Protein 5TJJ (pdb70)

Secondary structure (DSSP, 8-state):
----HHHHHHHHHHHHHTSGGGSSEEHHHHHHHHT--HHHHHHHHHHHHHTTSEEEETTTTEEEE-TTHHHHHHHHHHHS-HHHHHHHHHHHHHHHH--EEEEEE-SSSEEEEEEEEPPSSSS------TT-EEETTSHHHHHHHHTTS-HHHHHHHHHT-----STT----HHHHHHHHHHHHHHS-EEEESSSSTT-EEEEEEEEBTTS-EEEEEEEE--TT--HHHHHHHHHHHHHHHHHHHHHTB--/---HHHHHHHHHHHHHHSGGGSSB-HHHHHHHHT--HHHHHHHHHHHHHTTSEEEETTTTEEEE-TTHHHHHHHHHHTSHHHHHHHHHHHHHHHHH--EEEEEE-STTEEEEEEEEPPSSSS------TT-EEETTSHHHHHHHHTTS-HHHHHHHHHH----SSTTS---HHHHHHHHHHHHHHS-EEEESSSSTT-EEEEEEEE-TTS-EEEEEEEE---S--HHHHHHHHHHHHHHHHHHHHHT-

B-factor: mean 50.72, std 13.78, range [25.24, 121.43]

Foldseek 3Di:
DPDDVLVVLLVVLQLQCLDPVQQWDALVRSCVVVVHDSVSSVVSQVVCVVVQQKHADVPVRTIHGGDVVVVVQVVVCVVPNLVNVLQVLQQVLCQQQVKKWKKFDDPDQKIFTQHIHGHDDDDDTDDDDHGDMDGLCFAFNSLQQPLQDDVVVLVVVLVVFDDAQDPQADGPSVVSVVQSPVCVVPQKGKGACRHHHPKIKIKGFAAAQVRHGGMMMMDIDHPPDDDCNNVRSNVSRVVSSVVSNVSRNHD/DDDVLVVLLVVLQLQCLDPVQQWHALVRSCVVVVHDSVSSVVSQVVCCVVQQWPADVVVNTIHGGDVVVVVLVCVQPVAPLNVLLQVLLQVLCQQLVKKWKWFDDPPQKIFTQDIDWHDDDDDTDDDRHGDMDGCCFAFNSLQQPLQDDCVVLVVSLVVFDDQQDPQADGDSVVSVVQSVVCVVPQKGKGACNHHHRKIKIKGFQAAPVRHGGMIMMDIDHVPDDPVSNVSSCVSRVVSSPVSNVSND

Solvent-accessible surface area: 23965 Å² total

Sequence (499 aa):
DYQVPSVALAARVLKLLSRHKYRQSTLTEIAERLGVNKTTCLRVLRTLEREDFVSYDPQSRRYSLGPYLIPLGARAADLNDVYAHALAELHQVAAHTGTAVLVKRLRDDRVIYIGSAEPPGDGVRIAVSVGQQFPVYGAAFGRCFLAYDDESTWRRVLREGLKAYTPNSITDEEEYVRLLQEVREKGYAVSHGELWPGISAVAVPVFNQQNKVDLVLSCLTTSVIQGEDVERAVKALKESAAKVSAWSGYQYQVPSVALAARVLKLLSRHKYRQSTLTEIAERLGVNKTTCLRVLRTLEREDFVSYDPQSRRYSLGPYLIPLGARAADLNDVYAHALAELHQVAAHTGTAVLVKRLRDDRVIYIGSAEPPGDGVRIAVSVGQQFPVYGAAFGRCFLAYDDESTWRRVLREGLKAYTPNSITDEEEYVRLLQEVREKGYAVSHGELWPGISAVAVPVFNQQNKVDLVLSCLTTSVIQGEDVERAVKALKESAAKVSAWSG

Nearest PDB structures (foldseek):
  5tjj-assembly1_B  TM=1.003E+00  e=1.619E-50  Alicyclobacillus acidocaldarius subsp. acidocaldarius DSM 446
  3r4k-assembly1_B  TM=8.583E-01  e=4.693E-19  Ruegeria sp. TM1040
  3r4k-assembly2_D  TM=6.708E-01  e=3.781E-20  Ruegeria sp. TM1040
  2ia2-assembly1_A  TM=6.327E-01  e=4.867E-18  Rhodococcus jostii RHA1
  2ia2-assembly3_B  TM=6.484E-01  e=7.405E-18  Rhodococcus jostii RHA1

CATH classification: 1.10.10.10 (+1 more: 3.30.450.40)

Structure (mmCIF, N/CA/C/O backbone):
data_5TJJ
#
_entry.id   5TJJ
#
_cell.length_a   98.380
_cell.length_b   98.380
_cell.length_c   119.485
_cell.angle_alpha   90.00
_cell.angle_beta   90.00
_cell.angle_gamma   90.00
#
_symmetry.space_group_name_H-M   'P 41 21 2'
#
loop_
_entity.id
_entity.type
_entity.pdbx_description
1 polymer 'Transcriptional regulator, IclR family'
2 non-polymer GLYCEROL
3 water water
#
loop_
_atom_site.group_PDB
_atom_site.id
_atom_site.type_symbol
_atom_site.label_atom_id
_atom_site.label_alt_id
_atom_site.label_comp_id
_atom_site.label_asym_id
_atom_site.label_entity_id
_atom_site.label_seq_id
_atom_site.pdbx_PDB_ins_code
_atom_site.Cartn_x
_atom_site.Cartn_y
_atom_site.Cartn_z
_atom_site.occupancy
_atom_site.B_iso_or_equiv
_atom_site.auth_seq_id
_atom_site.auth_comp_id
_atom_site.auth_asym_id
_atom_site.auth_atom_id
_atom_site.pdbx_PDB_model_num
ATOM 9 N N . ASP A 1 5 ? 63.553 66.151 34.646 1.00 70.08 2 ASP A N 1
ATOM 10 C CA . ASP A 1 5 ? 62.690 66.358 35.812 1.00 65.11 2 ASP A CA 1
ATOM 11 C C . ASP A 1 5 ? 62.396 65.057 36.542 1.00 59.93 2 ASP A C 1
ATOM 12 O O . ASP A 1 5 ? 61.697 65.080 37.540 1.00 59.24 2 ASP A O 1
ATOM 17 N N . TYR A 1 6 ? 62.875 63.929 36.029 1.00 57.23 3 TYR A N 1
ATOM 18 C CA . TYR A 1 6 ? 62.759 62.655 36.716 1.00 54.88 3 TYR A CA 1
ATOM 19 C C . TYR A 1 6 ? 64.086 62.267 37.337 1.00 51.81 3 TYR A C 1
ATOM 20 O O . TYR A 1 6 ? 64.231 61.167 37.806 1.00 52.15 3 TYR A O 1
ATOM 29 N N . GLN A 1 7 ? 65.036 63.201 37.371 1.00 51.55 4 GLN A N 1
ATOM 30 C CA . GLN A 1 7 ? 66.352 63.006 37.969 1.00 48.91 4 GLN A CA 1
ATOM 31 C C . GLN A 1 7 ? 66.299 63.557 39.405 1.00 45.80 4 GLN A C 1
ATOM 32 O O . GLN A 1 7 ? 66.026 64.739 39.588 1.00 46.86 4 GLN A O 1
ATOM 38 N N . VAL A 1 8 ? 66.506 62.708 40.416 1.00 42.64 5 VAL A N 1
ATOM 39 C CA . VAL A 1 8 ? 66.398 63.117 41.855 1.00 40.83 5 VAL A CA 1
ATOM 40 C C . VAL A 1 8 ? 67.795 63.184 42.475 1.00 39.69 5 VAL A C 1
ATOM 41 O O . VAL A 1 8 ? 68.385 62.126 42.790 1.00 39.88 5 VAL A O 1
ATOM 45 N N . PRO A 1 9 ? 68.329 64.405 42.680 1.00 40.23 6 PRO A N 1
ATOM 46 C CA . PRO A 1 9 ? 69.761 64.516 43.072 1.00 39.45 6 PRO A CA 1
ATOM 47 C C . PRO A 1 9 ? 70.176 63.863 44.395 1.00 37.37 6 PRO A C 1
ATOM 48 O O . PRO A 1 9 ? 71.311 63.440 44.513 1.00 35.33 6 PRO A O 1
ATOM 52 N N . SER A 1 10 ? 69.269 63.783 45.367 1.00 38.26 7 SER A N 1
ATOM 53 C CA . SER A 1 10 ? 69.579 63.110 46.638 1.00 39.62 7 SER A CA 1
ATOM 54 C C . SER A 1 10 ? 69.726 61.589 46.502 1.00 38.00 7 SER A C 1
ATOM 55 O O . SER A 1 10 ? 70.496 61.003 47.252 1.00 37.83 7 SER A O 1
ATOM 58 N N . VAL A 1 11 ? 69.037 60.979 45.542 1.00 37.59 8 VAL A N 1
ATOM 59 C CA . VAL A 1 11 ? 69.136 59.533 45.316 1.00 37.56 8 VAL A CA 1
ATOM 60 C C . VAL A 1 11 ? 70.374 59.242 44.491 1.00 38.82 8 VAL A C 1
ATOM 61 O O . VAL A 1 11 ? 71.041 58.230 44.700 1.00 39.08 8 VAL A O 1
ATOM 65 N N . ALA A 1 12 ? 70.708 60.152 43.576 1.00 41.22 9 ALA A N 1
ATOM 66 C CA . ALA A 1 12 ? 71.985 60.083 42.837 1.00 41.88 9 ALA A CA 1
ATOM 67 C C . ALA A 1 12 ? 73.185 60.151 43.769 1.00 41.15 9 ALA A C 1
ATOM 68 O O . ALA A 1 12 ? 74.178 59.494 43.531 1.00 41.61 9 ALA A O 1
ATOM 70 N N . LEU A 1 13 ? 73.083 60.950 44.834 1.00 42.10 10 LEU A N 1
ATOM 71 C CA . LEU A 1 13 ? 74.175 61.114 45.812 1.00 40.53 10 LEU A CA 1
ATOM 72 C C . LEU A 1 13 ? 74.255 59.875 46.711 1.00 39.15 10 LEU A C 1
ATOM 73 O O . LEU A 1 13 ? 75.334 59.405 47.034 1.00 38.59 10 LEU A O 1
ATOM 78 N N . ALA A 1 14 ? 73.106 59.350 47.119 1.00 39.23 11 ALA A N 1
ATOM 79 C CA . ALA A 1 14 ? 73.072 58.091 47.870 1.00 39.31 11 ALA A CA 1
ATOM 80 C C . ALA A 1 14 ? 73.852 57.006 47.112 1.00 39.03 11 ALA A C 1
ATOM 81 O O . ALA A 1 14 ? 74.710 56.353 47.682 1.00 38.91 11 ALA A O 1
ATOM 83 N N . ALA A 1 15 ? 73.583 56.885 45.814 1.00 39.93 12 ALA A N 1
ATOM 84 C CA . ALA A 1 15 ? 74.270 55.919 44.972 1.00 41.19 12 ALA A CA 1
ATOM 85 C C . ALA A 1 15 ? 75.770 56.167 44.913 1.00 42.03 12 ALA A C 1
ATOM 86 O O . ALA A 1 15 ? 76.542 55.216 45.000 1.00 43.78 12 ALA A O 1
ATOM 88 N N . ARG A 1 16 ? 76.181 57.429 44.761 1.00 41.36 13 ARG A N 1
ATOM 89 C CA . ARG A 1 16 ? 77.612 57.772 44.732 1.00 41.44 13 ARG A CA 1
ATOM 90 C C . ARG A 1 16 ? 78.296 57.440 46.074 1.00 40.80 13 ARG A C 1
ATOM 91 O O . ARG A 1 16 ? 79.429 56.973 46.108 1.00 40.58 13 ARG A O 1
ATOM 99 N N . VAL A 1 17 ? 77.599 57.702 47.178 1.00 40.82 14 VAL A N 1
ATOM 100 C CA . VAL A 1 17 ? 78.097 57.387 48.506 1.00 39.72 14 VAL A CA 1
ATOM 101 C C . VAL A 1 17 ? 78.353 55.888 48.618 1.00 40.82 14 VAL A C 1
ATOM 102 O O . VAL A 1 17 ? 79.424 55.479 49.067 1.00 41.66 14 VAL A O 1
ATOM 106 N N . LEU A 1 18 ? 77.393 55.078 48.174 1.00 39.88 15 LEU A N 1
ATOM 107 C CA . LEU A 1 18 ? 77.529 53.640 48.303 1.00 40.21 15 LEU A CA 1
ATOM 108 C C . LEU A 1 18 ? 78.594 53.079 47.386 1.00 39.94 15 LEU A C 1
ATOM 109 O O . LEU A 1 18 ? 79.329 52.158 47.769 1.00 40.43 15 LEU A O 1
ATOM 114 N N . LYS A 1 19 ? 78.697 53.636 46.192 1.00 39.62 16 LYS A N 1
ATOM 115 C CA . LYS A 1 19 ? 79.778 53.247 45.283 1.00 42.20 16 LYS A CA 1
ATOM 116 C C . LYS A 1 19 ? 81.145 53.562 45.852 1.00 41.72 16 LYS A C 1
ATOM 117 O O . LYS A 1 19 ? 82.051 52.784 45.673 1.00 44.34 16 LYS A O 1
ATOM 123 N N . LEU A 1 20 ? 81.278 54.678 46.560 1.00 40.54 17 LEU A N 1
ATOM 124 C CA . LEU A 1 20 ? 82.545 55.058 47.187 1.00 40.98 17 LEU A CA 1
ATOM 125 C C . LEU A 1 20 ? 82.917 54.132 48.335 1.00 40.06 17 LEU A C 1
ATOM 126 O O . LEU A 1 20 ? 84.065 53.688 48.426 1.00 42.59 17 LEU A O 1
ATOM 131 N N . LEU A 1 21 ? 81.955 53.843 49.204 1.00 37.41 18 LEU A N 1
ATOM 132 C CA . LEU A 1 21 ? 82.205 52.953 50.347 1.00 38.14 18 LEU A CA 1
ATOM 133 C C . LEU A 1 21 ? 82.510 51.498 49.988 1.00 39.19 18 LEU A C 1
ATOM 134 O O . LEU A 1 21 ? 82.902 50.726 50.848 1.00 40.65 18 LEU A O 1
ATOM 139 N N . SER A 1 22 ? 82.337 51.141 48.719 1.00 39.61 19 SER A N 1
ATOM 140 C CA . SER A 1 22 ? 82.601 49.819 48.229 1.00 42.03 19 SER A CA 1
ATOM 141 C C . SER A 1 22 ? 84.029 49.692 47.734 1.00 44.28 19 SER A C 1
ATOM 142 O O . SER A 1 22 ? 84.409 48.617 47.311 1.00 46.06 19 SER A O 1
ATOM 145 N N . ARG A 1 23 ? 84.797 50.781 47.743 1.00 45.52 20 ARG A N 1
ATOM 146 C CA . ARG A 1 23 ? 86.233 50.735 47.409 1.00 48.40 20 ARG A CA 1
ATOM 147 C C . ARG A 1 23 ? 87.009 50.403 48.654 1.00 47.62 20 ARG A C 1
ATOM 148 O O . ARG A 1 23 ? 86.813 51.053 49.682 1.00 44.71 20 ARG A O 1
ATOM 156 N N . HIS A 1 24 ? 87.908 49.424 48.554 1.00 50.18 21 HIS A N 1
ATOM 157 C CA . HIS A 1 24 ? 88.692 48.973 49.711 1.00 52.19 21 HIS A CA 1
ATOM 158 C C . HIS A 1 24 ? 89.287 50.143 50.484 1.00 52.37 21 HIS A C 1
ATOM 159 O O . HIS A 1 24 ? 89.243 50.146 51.706 1.00 51.80 21 HIS A O 1
ATOM 166 N N . LYS A 1 25 ? 89.814 51.132 49.763 1.00 53.76 22 LYS A N 1
ATOM 167 C CA . LYS A 1 25 ? 90.453 52.271 50.383 1.00 56.02 22 LYS A CA 1
ATOM 168 C C . LYS A 1 25 ? 89.497 53.068 51.273 1.00 53.58 22 LYS A C 1
ATOM 169 O O . LYS A 1 25 ? 89.857 53.415 52.386 1.00 54.45 22 LYS A O 1
ATOM 175 N N . TYR A 1 26 ? 88.274 53.299 50.806 1.00 51.25 23 TYR A N 1
ATOM 176 C CA . TYR A 1 26 ? 87.288 54.114 51.516 1.00 49.17 23 TYR A CA 1
ATOM 177 C C . TYR A 1 26 ? 86.260 53.293 52.294 1.00 47.49 23 TYR A C 1
ATOM 178 O O . TYR A 1 26 ? 85.193 53.808 52.622 1.00 48.04 23 TYR A O 1
ATOM 187 N N . ARG A 1 27 ? 86.565 52.034 52.607 1.00 47.38 24 ARG A N 1
ATOM 188 C CA . ARG A 1 27 ? 85.574 51.136 53.217 1.00 47.35 24 ARG A CA 1
ATOM 189 C C . ARG A 1 27 ? 85.078 51.536 54.592 1.00 47.67 24 ARG A C 1
ATOM 190 O O . ARG A 1 27 ? 83.941 51.220 54.955 1.00 45.98 24 ARG A O 1
ATOM 198 N N . GLN A 1 28 ? 85.958 52.167 55.366 1.00 49.49 25 GLN A N 1
ATOM 199 C CA . GLN A 1 28 ? 85.607 52.824 56.633 1.00 50.96 25 GLN A CA 1
ATOM 200 C C . GLN A 1 28 ? 86.017 54.302 56.517 1.00 50.02 25 GLN A C 1
ATOM 201 O O . GLN A 1 28 ? 87.206 54.640 56.692 1.00 50.16 25 GLN A O 1
ATOM 207 N N . SER A 1 29 ? 85.037 55.167 56.220 1.00 47.71 26 SER A N 1
ATOM 208 C CA . SER A 1 29 ? 85.312 56.576 55.880 1.00 48.16 26 SER A CA 1
ATOM 209 C C . SER A 1 29 ? 84.587 57.574 56.783 1.00 49.41 26 SER A C 1
ATOM 210 O O . SER A 1 29 ? 83.389 57.412 57.043 1.00 48.41 26 SER A O 1
ATOM 213 N N . THR A 1 30 ? 85.305 58.599 57.260 1.00 51.93 27 THR A N 1
ATOM 214 C CA . THR A 1 30 ? 84.666 59.664 58.048 1.00 54.31 27 THR A CA 1
ATOM 215 C C . THR A 1 30 ? 83.824 60.544 57.127 1.00 52.99 27 THR A C 1
ATOM 216 O O . THR A 1 30 ? 83.958 60.493 55.892 1.00 51.91 27 THR A O 1
ATOM 220 N N . LEU A 1 31 ? 82.963 61.351 57.749 1.00 53.02 28 LEU A N 1
ATOM 221 C CA . LEU A 1 31 ? 82.074 62.236 57.030 1.00 50.29 28 LEU A CA 1
ATOM 222 C C . LEU A 1 31 ? 82.916 63.185 56.173 1.00 51.74 28 LEU A C 1
ATOM 223 O O . LEU A 1 31 ? 82.607 63.375 54.998 1.00 50.66 28 LEU A O 1
ATOM 228 N N . THR A 1 32 ? 83.996 63.733 56.741 1.00 54.99 29 THR A N 1
ATOM 229 C CA . THR A 1 32 ? 84.867 64.669 56.023 1.00 56.31 29 THR A CA 1
ATOM 230 C C . THR A 1 32 ? 85.459 64.025 54.770 1.00 54.91 29 THR A C 1
ATOM 231 O O . THR A 1 32 ? 85.337 64.563 53.671 1.00 54.57 29 THR A O 1
ATOM 235 N N . GLU A 1 33 ? 86.088 62.871 54.939 1.00 54.93 30 GLU A N 1
ATOM 236 C CA . GLU A 1 33 ? 86.700 62.161 53.822 1.00 54.55 30 GLU A CA 1
ATOM 237 C C . GLU A 1 33 ? 85.674 61.913 52.690 1.00 52.13 30 GLU A C 1
ATOM 238 O O . GLU A 1 33 ? 85.959 62.157 51.511 1.00 50.23 30 GLU A O 1
ATOM 244 N N . ILE A 1 34 ? 84.469 61.471 53.059 1.00 50.96 31 ILE A N 1
ATOM 245 C CA . ILE A 1 34 ? 83.396 61.259 52.077 1.00 48.87 31 ILE A CA 1
ATOM 246 C C . ILE A 1 34 ? 83.029 62.546 51.321 1.00 50.31 31 ILE A C 1
ATOM 247 O O . ILE A 1 34 ? 83.009 62.567 50.073 1.00 49.94 31 ILE A O 1
ATOM 252 N N . ALA A 1 35 ? 82.707 63.592 52.076 1.00 50.76 32 ALA A N 1
ATOM 253 C CA . ALA A 1 35 ? 82.295 64.866 51.483 1.00 52.12 32 ALA A CA 1
ATOM 254 C C . ALA A 1 35 ? 83.391 65.494 50.606 1.00 53.68 32 ALA A C 1
ATOM 255 O O . ALA A 1 35 ? 83.114 65.973 49.507 1.00 54.12 32 ALA A O 1
ATOM 257 N N . GLU A 1 36 ? 84.630 65.454 51.069 1.00 55.94 33 GLU A N 1
ATOM 258 C CA . GLU A 1 36 ? 85.732 65.958 50.272 1.00 60.92 33 GLU A CA 1
ATOM 259 C C . GLU A 1 36 ? 85.948 65.124 49.002 1.00 60.70 33 GLU A C 1
ATOM 260 O O . GLU A 1 36 ? 86.129 65.699 47.933 1.00 64.33 33 GLU A O 1
ATOM 266 N N . ARG A 1 37 ? 85.885 63.797 49.099 1.00 58.91 34 ARG A N 1
ATOM 267 C CA . ARG A 1 37 ? 86.126 62.931 47.942 1.00 59.54 34 ARG A CA 1
ATOM 268 C C . ARG A 1 37 ? 85.045 63.065 46.865 1.00 57.10 34 ARG A C 1
ATOM 269 O O . ARG A 1 37 ? 85.345 63.001 45.673 1.00 56.70 34 ARG A O 1
ATOM 277 N N . LEU A 1 38 ? 83.795 63.231 47.282 1.00 53.66 35 LEU A N 1
ATOM 278 C CA . LEU A 1 38 ? 82.704 63.442 46.341 1.00 53.34 35 LEU A CA 1
ATOM 279 C C . LEU A 1 38 ? 82.593 64.892 45.854 1.00 54.72 35 LEU A C 1
ATOM 280 O O . LEU A 1 38 ? 81.950 65.143 44.838 1.00 55.08 35 LEU A O 1
ATOM 285 N N . GLY A 1 39 ? 83.188 65.838 46.578 1.00 55.73 36 GLY A N 1
ATOM 286 C CA . GLY A 1 39 ? 83.046 67.256 46.257 1.00 57.56 36 GLY A CA 1
ATOM 287 C C . GLY A 1 39 ? 81.642 67.778 46.532 1.00 56.29 36 GLY A C 1
ATOM 288 O O . GLY A 1 39 ? 81.124 68.603 45.772 1.00 56.94 36 GLY A O 1
ATOM 289 N N . VAL A 1 40 ? 81.038 67.304 47.622 1.00 54.28 37 VAL A N 1
ATOM 290 C CA . VAL A 1 40 ? 79.716 67.732 48.042 1.00 55.40 37 VAL A CA 1
ATOM 291 C C . VAL A 1 40 ? 79.813 68.356 49.427 1.00 58.59 37 VAL A C 1
ATOM 292 O O . VAL A 1 40 ? 80.688 68.020 50.222 1.00 59.48 37 VAL A O 1
ATOM 296 N N . ASN A 1 41 ? 78.929 69.310 49.679 1.00 60.80 38 ASN A N 1
ATOM 297 C CA . ASN A 1 41 ? 78.791 69.942 50.979 1.00 62.58 38 ASN A CA 1
ATOM 298 C C . ASN A 1 41 ? 78.548 68.885 52.086 1.00 59.11 38 ASN A C 1
ATOM 299 O O . ASN A 1 41 ? 77.680 68.022 51.932 1.00 54.40 38 ASN A O 1
ATOM 304 N N . LYS A 1 42 ? 79.311 68.969 53.184 1.00 59.66 39 LYS A N 1
ATOM 305 C CA . LYS A 1 42 ? 79.250 67.973 54.288 1.00 58.43 39 LYS A CA 1
ATOM 306 C C . LYS A 1 42 ? 77.866 67.777 54.912 1.00 56.67 39 LYS A C 1
ATOM 307 O O . LYS A 1 42 ? 77.511 66.665 55.259 1.00 53.26 39 LYS A O 1
ATOM 313 N N . THR A 1 43 ? 77.114 68.859 55.092 1.00 57.75 40 THR A N 1
ATOM 314 C CA . THR A 1 43 ? 75.757 68.757 55.609 1.00 57.59 40 THR A CA 1
ATOM 315 C C . THR A 1 43 ? 74.861 67.933 54.694 1.00 54.54 40 THR A C 1
ATOM 316 O O . THR A 1 43 ? 74.193 67.031 55.148 1.00 53.85 40 THR A O 1
ATOM 320 N N . THR A 1 44 ? 74.867 68.240 53.404 1.00 55.14 41 THR A N 1
ATOM 321 C CA . THR A 1 44 ? 74.146 67.448 52.394 1.00 52.73 41 THR A CA 1
ATOM 322 C C . THR A 1 44 ? 74.450 65.964 52.552 1.00 50.61 41 THR A C 1
ATOM 323 O O . THR A 1 44 ? 73.534 65.145 52.597 1.00 50.68 41 THR A O 1
ATOM 327 N N . CYS A 1 45 ? 75.734 65.635 52.679 1.00 51.49 42 CYS A N 1
ATOM 328 C CA . CYS A 1 45 ? 76.179 64.258 52.940 1.00 51.24 42 CYS A CA 1
ATOM 329 C C . CYS A 1 45 ? 75.663 63.616 54.206 1.00 48.60 42 CYS A C 1
ATOM 330 O O . CYS A 1 45 ? 75.391 62.421 54.219 1.00 46.11 42 CYS A O 1
ATOM 333 N N . LEU A 1 46 ? 75.619 64.385 55.283 1.00 48.57 43 LEU A N 1
ATOM 334 C CA . LEU A 1 46 ? 75.204 63.838 56.562 1.00 50.33 43 LEU A CA 1
ATOM 335 C C . LEU A 1 46 ? 73.769 63.340 56.458 1.00 48.96 43 LEU A C 1
ATOM 336 O O . LEU A 1 46 ? 73.485 62.203 56.821 1.00 46.75 43 LEU A O 1
ATOM 341 N N . ARG A 1 47 ? 72.894 64.180 55.917 1.00 49.69 44 ARG A N 1
ATOM 342 C CA . ARG A 1 47 ? 71.485 63.837 55.829 1.00 52.34 44 ARG A CA 1
ATOM 343 C C . ARG A 1 47 ? 71.233 62.525 55.053 1.00 49.45 44 ARG A C 1
ATOM 344 O O . ARG A 1 47 ? 70.409 61.695 55.463 1.00 50.98 44 ARG A O 1
ATOM 352 N N . VAL A 1 48 ? 71.951 62.353 53.951 1.00 45.57 45 VAL A N 1
ATOM 353 C CA . VAL A 1 48 ? 71.836 61.162 53.121 1.00 43.17 45 VAL A CA 1
ATOM 354 C C . VAL A 1 48 ? 72.377 59.936 53.839 1.00 43.73 45 VAL A C 1
ATOM 355 O O . VAL A 1 48 ? 71.700 58.904 53.929 1.00 41.33 45 VAL A O 1
ATOM 359 N N . LEU A 1 49 ? 73.603 60.066 54.354 1.00 44.82 46 LEU A N 1
ATOM 360 C CA . LEU A 1 49 ? 74.227 59.026 55.184 1.00 44.71 46 LEU A CA 1
ATOM 361 C C . LEU A 1 49 ? 73.353 58.557 56.336 1.00 46.22 46 LEU A C 1
ATOM 362 O O . LEU A 1 49 ? 73.153 57.367 56.514 1.00 45.50 46 LEU A O 1
ATOM 367 N N . ARG A 1 50 ? 72.844 59.487 57.127 1.00 48.09 47 ARG A N 1
ATOM 368 C CA . ARG A 1 50 ? 71.997 59.110 58.249 1.00 51.14 47 ARG A CA 1
ATOM 369 C C . ARG A 1 50 ? 70.669 58.461 57.765 1.00 48.50 47 ARG A C 1
ATOM 370 O O . ARG A 1 50 ? 70.135 57.578 58.420 1.00 47.22 47 ARG A O 1
ATOM 378 N N . THR A 1 51 ? 70.157 58.888 56.613 1.00 45.47 48 THR A N 1
ATOM 379 C CA . THR A 1 51 ? 68.947 58.291 56.040 1.00 44.26 48 THR A CA 1
ATOM 380 C C . THR A 1 51 ? 69.235 56.853 55.607 1.00 42.77 48 THR A C 1
ATOM 381 O O . THR A 1 51 ? 68.455 55.946 55.928 1.00 44.34 48 THR A O 1
ATOM 385 N N . LEU A 1 52 ? 70.367 56.651 54.933 1.00 39.80 49 LEU A N 1
ATOM 386 C CA . LEU A 1 52 ? 70.833 55.309 54.557 1.00 40.04 49 LEU A CA 1
ATOM 387 C C . LEU A 1 52 ? 71.071 54.405 55.770 1.00 42.71 49 LEU A C 1
ATOM 388 O O . LEU A 1 52 ? 70.723 53.228 55.749 1.00 43.20 49 LEU A O 1
ATOM 393 N N . GLU A 1 53 ? 71.660 54.964 56.820 1.00 45.95 50 GLU A N 1
ATOM 394 C CA . GLU A 1 53 ? 71.903 54.242 58.070 1.00 49.70 50 GLU A CA 1
ATOM 395 C C . GLU A 1 53 ? 70.614 53.760 58.735 1.00 51.40 50 GLU A C 1
ATOM 396 O O . GLU A 1 53 ? 70.573 52.677 59.313 1.00 51.53 50 GLU A O 1
ATOM 402 N N . ARG A 1 54 ? 69.562 54.561 58.624 1.00 52.50 51 ARG A N 1
ATOM 403 C CA . ARG A 1 54 ? 68.278 54.250 59.234 1.00 57.16 51 ARG A CA 1
ATOM 404 C C . ARG A 1 54 ? 67.671 52.999 58.556 1.00 56.06 51 ARG A C 1
ATOM 405 O O . ARG A 1 54 ? 67.071 52.155 59.219 1.00 59.55 51 ARG A O 1
ATOM 413 N N . GLU A 1 55 ? 67.890 52.857 57.253 1.00 52.34 52 GLU A N 1
ATOM 414 C CA . GLU A 1 55 ? 67.411 51.707 56.490 1.00 51.75 52 GLU A CA 1
ATOM 415 C C . GLU A 1 55 ? 68.413 50.542 56.468 1.00 50.27 52 GLU A C 1
ATOM 416 O O . GLU A 1 55 ? 68.135 49.538 55.815 1.00 51.36 52 GLU A O 1
ATOM 422 N N . ASP A 1 56 ? 69.550 50.666 57.172 1.00 45.77 53 ASP A N 1
ATOM 423 C CA . ASP A 1 56 ? 70.601 49.634 57.271 1.00 44.21 53 ASP A CA 1
ATOM 424 C C . ASP A 1 56 ? 71.377 49.397 55.930 1.00 42.94 53 ASP A C 1
ATOM 425 O O . ASP A 1 56 ? 72.000 48.341 55.734 1.00 41.25 53 ASP A O 1
ATOM 430 N N . PHE A 1 57 ? 71.345 50.381 55.021 1.00 41.61 54 PHE A N 1
ATOM 431 C CA . PHE A 1 57 ? 72.146 50.364 53.800 1.00 40.84 54 PHE A CA 1
ATOM 432 C C . PHE A 1 57 ? 73.577 50.883 54.053 1.00 40.55 54 PHE A C 1
ATOM 433 O O . PHE A 1 57 ? 74.492 50.617 53.261 1.00 36.94 54 PHE A O 1
ATOM 441 N N . VAL A 1 58 ? 73.755 51.625 55.153 1.00 41.70 55 VAL A N 1
ATOM 442 C CA . VAL A 1 58 ? 75.062 52.096 55.635 1.00 42.93 55 VAL A CA 1
ATOM 443 C C . VAL A 1 58 ? 75.156 51.768 57.117 1.00 43.65 55 VAL A C 1
ATOM 444 O O . VAL A 1 58 ? 74.133 51.694 57.789 1.00 44.89 55 VAL A O 1
ATOM 448 N N . SER A 1 59 ? 76.359 51.562 57.643 1.00 44.76 56 SER A N 1
ATOM 449 C CA . SER A 1 59 ? 76.532 51.586 59.111 1.00 47.15 56 SER A CA 1
ATOM 450 C C . SER A 1 59 ? 77.551 52.595 59.554 1.00 47.68 56 SER A C 1
ATOM 451 O O . SER A 1 59 ? 78.360 53.080 58.778 1.00 45.55 56 SER A O 1
ATOM 454 N N . TYR A 1 60 ? 77.467 52.916 60.834 1.00 50.35 57 TYR A N 1
ATOM 455 C CA . TYR A 1 60 ? 78.312 53.921 61.463 1.00 52.71 57 TYR A CA 1
ATOM 456 C C . TYR A 1 60 ? 78.916 53.273 62.715 1.00 54.48 57 TYR A C 1
ATOM 457 O O . TYR A 1 60 ? 78.251 52.533 63.430 1.00 55.85 57 TYR A O 1
ATOM 466 N N . ASP A 1 61 ? 80.190 53.523 62.946 1.00 56.30 58 ASP A N 1
ATOM 467 C CA . ASP A 1 61 ? 80.872 53.042 64.116 1.00 59.35 58 ASP A CA 1
ATOM 468 C C . ASP A 1 61 ? 81.085 54.289 65.001 1.00 63.70 58 ASP A C 1
ATOM 469 O O . ASP A 1 61 ? 81.876 55.165 64.645 1.00 65.40 58 ASP A O 1
ATOM 474 N N . PRO A 1 62 ? 80.378 54.381 66.145 1.00 66.94 59 PRO A N 1
ATOM 475 C CA . PRO A 1 62 ? 80.528 55.589 66.988 1.00 70.59 59 PRO A CA 1
ATOM 476 C C . PRO A 1 62 ? 81.924 55.832 67.568 1.00 73.38 59 PRO A C 1
ATOM 477 O O . PRO A 1 62 ? 82.216 56.967 67.912 1.00 75.81 59 PRO A O 1
ATOM 481 N N . GLN A 1 63 ? 82.762 54.793 67.678 1.00 74.73 60 GLN A N 1
ATOM 482 C CA . GLN A 1 63 ? 84.148 54.928 68.182 1.00 77.04 60 GLN A CA 1
ATOM 483 C C . GLN A 1 63 ? 85.046 55.742 67.248 1.00 75.36 60 GLN A C 1
ATOM 484 O O . GLN A 1 63 ? 85.608 56.753 67.648 1.00 77.51 60 GLN A O 1
ATOM 490 N N . SER A 1 64 ? 85.185 55.262 66.015 1.00 72.19 61 SER A N 1
ATOM 491 C CA . SER A 1 64 ? 86.077 55.836 64.997 1.00 71.46 61 SER A CA 1
ATOM 492 C C . SER A 1 64 ? 85.406 56.909 64.153 1.00 71.02 61 SER A C 1
ATOM 493 O O . SER A 1 64 ? 86.090 57.627 63.427 1.00 71.73 61 SER A O 1
ATOM 496 N N . ARG A 1 65 ? 84.070 56.965 64.209 1.00 70.08 62 ARG A N 1
ATOM 497 C CA . ARG A 1 65 ? 83.239 57.947 63.485 1.00 69.49 62 ARG A CA 1
ATOM 498 C C . ARG A 1 65 ? 83.238 57.711 61.979 1.00 62.99 62 ARG A C 1
ATOM 499 O O . ARG A 1 65 ? 83.116 58.656 61.190 1.00 63.09 62 ARG A O 1
ATOM 507 N N . ARG A 1 66 ? 83.338 56.439 61.597 1.00 58.14 63 ARG A N 1
ATOM 508 C CA . ARG A 1 66 ? 83.462 56.027 60.197 1.00 53.82 63 ARG A CA 1
ATOM 509 C C . ARG A 1 66 ? 82.236 55.266 59.736 1.00 50.27 63 ARG A C 1
ATOM 510 O O . ARG A 1 66 ? 81.645 54.493 60.498 1.00 47.04 63 ARG A O 1
ATOM 518 N N . TYR A 1 67 ? 81.878 55.507 58.470 1.00 48.75 64 TYR A N 1
ATOM 519 C CA . TYR A 1 67 ? 80.745 54.890 57.810 1.00 46.16 64 TYR A CA 1
ATOM 520 C C . TYR A 1 67 ? 81.240 53.790 56.876 1.00 44.91 64 TYR A C 1
ATOM 521 O O . TYR A 1 67 ? 82.363 53.843 56.350 1.00 45.67 64 TYR A O 1
ATOM 530 N N . SER A 1 68 ? 80.376 52.810 56.643 1.00 42.62 65 SER A N 1
ATOM 531 C CA . SER A 1 68 ? 80.705 51.682 55.803 1.00 41.47 65 SER A CA 1
ATOM 532 C C . SER A 1 68 ? 79.449 51.116 55.213 1.00 39.75 65 SER A C 1
ATOM 533 O O . SER A 1 68 ? 78.341 51.437 55.678 1.00 39.82 65 SER A O 1
ATOM 536 N N . LEU A 1 69 ? 79.630 50.287 54.184 1.00 37.75 66 LEU A N 1
ATOM 537 C CA . LEU A 1 69 ? 78.501 49.568 53.590 1.00 36.39 66 LEU A CA 1
ATOM 538 C C . LEU A 1 69 ? 77.727 48.777 54.635 1.00 37.08 66 LEU A C 1
ATOM 539 O O . LEU A 1 69 ? 78.304 47.983 55.358 1.00 37.86 66 LEU A O 1
ATOM 544 N N . GLY A 1 70 ? 76.415 49.006 54.701 1.00 36.88 67 GLY A N 1
ATOM 545 C CA . GLY A 1 70 ? 75.552 48.328 55.664 1.00 37.97 67 GLY A CA 1
ATOM 546 C C . GLY A 1 70 ? 75.103 46.939 55.214 1.00 37.31 67 GLY A C 1
ATOM 547 O O . GLY A 1 70 ? 75.191 46.616 54.027 1.00 35.94 67 GLY A O 1
ATOM 548 N N . PRO A 1 71 ? 74.569 46.135 56.146 1.00 38.38 68 PRO A N 1
ATOM 549 C CA . PRO A 1 71 ? 74.271 44.733 55.853 1.00 39.77 68 PRO A CA 1
ATOM 550 C C . PRO A 1 71 ? 73.059 44.432 54.957 1.00 38.46 68 PRO A C 1
ATOM 551 O O . PRO A 1 71 ? 72.980 43.335 54.423 1.00 39.12 68 PRO A O 1
ATOM 555 N N . TYR A 1 72 ? 72.144 45.368 54.785 1.00 37.77 69 TYR A N 1
ATOM 556 C CA . TYR A 1 72 ? 70.979 45.141 53.929 1.00 38.68 69 TYR A CA 1
ATOM 557 C C . TYR A 1 72 ? 71.383 44.959 52.459 1.00 37.67 69 TYR A C 1
ATOM 558 O O . TYR A 1 72 ? 70.706 44.259 51.699 1.00 37.47 69 TYR A O 1
ATOM 567 N N . LEU A 1 73 ? 72.507 45.542 52.061 1.00 36.77 70 LEU A N 1
ATOM 568 C CA . LEU A 1 73 ? 73.002 45.372 50.689 1.00 35.26 70 LEU A CA 1
ATOM 569 C C . LEU A 1 73 ? 73.382 43.907 50.352 1.00 34.69 70 LEU A C 1
ATOM 570 O O . LEU A 1 73 ? 73.391 43.513 49.190 1.00 34.40 70 LEU A O 1
ATOM 575 N N . ILE A 1 74 ? 73.653 43.082 51.353 1.00 35.06 71 ILE A N 1
ATOM 576 C CA . ILE A 1 74 ? 74.048 41.699 51.082 1.00 35.33 71 ILE A CA 1
ATOM 577 C C . ILE A 1 74 ? 72.881 40.850 50.512 1.00 36.05 71 ILE A C 1
ATOM 578 O O . ILE A 1 74 ? 73.062 40.172 49.486 1.00 35.30 71 ILE A O 1
ATOM 583 N N . PRO A 1 75 ? 71.702 40.872 51.164 1.00 37.70 72 PRO A N 1
ATOM 584 C CA . PRO A 1 75 ? 70.592 40.116 50.585 1.00 38.97 72 PRO A CA 1
ATOM 585 C C . PRO A 1 75 ? 70.006 40.770 49.356 1.00 36.67 72 PRO A C 1
ATOM 586 O O . PRO A 1 75 ? 69.545 40.071 48.505 1.00 39.03 72 PRO A O 1
ATOM 590 N N . LEU A 1 76 ? 70.060 42.078 49.231 1.00 36.60 73 LEU A N 1
ATOM 591 C CA . LEU A 1 76 ? 69.721 42.731 47.944 1.00 36.27 73 LEU A CA 1
ATOM 592 C C . LEU A 1 76 ? 70.537 42.247 46.785 1.00 35.14 73 LEU A C 1
ATOM 593 O O . LEU A 1 76 ? 69.991 41.982 45.720 1.00 35.59 73 LEU A O 1
ATOM 598 N N . GLY A 1 77 ? 71.847 42.167 46.997 1.00 35.54 74 GLY A N 1
ATOM 599 C CA . GLY A 1 77 ? 72.786 41.656 45.993 1.00 35.14 74 GLY A CA 1
ATOM 600 C C . GLY A 1 77 ? 72.481 40.238 45.566 1.00 36.61 74 GLY A C 1
ATOM 601 O O . GLY A 1 77 ? 72.464 39.920 44.369 1.00 38.26 74 GLY A O 1
ATOM 602 N N . ALA A 1 78 ? 72.199 39.403 46.552 1.00 38.13 75 ALA A N 1
ATOM 603 C CA . ALA A 1 78 ? 71.884 37.993 46.332 1.00 39.70 75 ALA A CA 1
ATOM 604 C C . ALA A 1 78 ? 70.579 37.822 45.566 1.00 39.38 75 ALA A C 1
ATOM 605 O O . ALA A 1 78 ? 70.505 37.007 44.667 1.00 39.89 75 ALA A O 1
ATOM 607 N N . ARG A 1 79 ? 69.570 38.607 45.918 1.00 39.14 76 ARG A N 1
ATOM 608 C CA . ARG A 1 79 ? 68.275 38.551 45.232 1.00 39.77 76 ARG A CA 1
ATOM 609 C C . ARG A 1 79 ? 68.331 39.091 43.812 1.00 37.35 76 ARG A C 1
ATOM 610 O O . ARG A 1 79 ? 67.701 38.517 42.925 1.00 36.84 76 ARG A O 1
ATOM 618 N N . ALA A 1 80 ? 69.060 40.189 43.625 1.00 35.25 77 ALA A N 1
ATOM 619 C CA . ALA A 1 80 ? 69.340 40.740 42.288 1.00 35.37 77 ALA A CA 1
ATOM 620 C C . ALA A 1 80 ? 70.024 39.721 41.351 1.00 36.71 77 ALA A C 1
ATOM 621 O O . ALA A 1 80 ? 69.550 39.514 40.236 1.00 37.41 77 ALA A O 1
ATOM 623 N N . ALA A 1 81 ? 71.138 39.121 41.815 1.00 37.60 78 ALA A N 1
ATOM 624 C CA . ALA A 1 81 ? 71.868 38.076 41.072 1.00 39.13 78 ALA A CA 1
ATOM 625 C C . ALA A 1 81 ? 71.003 36.867 40.815 1.00 41.59 78 ALA A C 1
ATOM 626 O O . ALA A 1 81 ? 71.088 36.246 39.764 1.00 44.43 78 ALA A O 1
ATOM 628 N N . ASP A 1 82 ? 70.191 36.509 41.784 1.00 43.67 79 ASP A N 1
ATOM 629 C CA . ASP A 1 82 ? 69.358 35.299 41.661 1.00 48.30 79 ASP A CA 1
ATOM 630 C C . ASP A 1 82 ? 68.305 35.463 40.535 1.00 46.85 79 ASP A C 1
ATOM 631 O O . ASP A 1 82 ? 68.052 34.542 39.798 1.00 49.30 79 ASP A O 1
ATOM 636 N N . LEU A 1 83 ? 67.755 36.659 40.376 1.00 45.00 80 LEU A N 1
ATOM 637 C CA . LEU A 1 83 ? 66.836 36.964 39.289 1.00 45.14 80 LEU A CA 1
ATOM 638 C C . LEU A 1 83 ? 67.532 37.008 37.919 1.00 44.59 80 LEU A C 1
ATOM 639 O O . LEU A 1 83 ? 67.111 36.344 36.988 1.00 45.09 80 LEU A O 1
ATOM 644 N N . ASN A 1 84 ? 68.579 37.825 37.831 1.00 42.72 81 ASN A N 1
ATOM 645 C CA . ASN A 1 84 ? 69.410 37.967 36.651 1.00 42.22 81 ASN A CA 1
ATOM 646 C C . ASN A 1 84 ? 70.840 38.215 37.087 1.00 41.26 81 ASN A C 1
ATOM 647 O O . ASN A 1 84 ? 71.138 39.265 37.660 1.00 40.23 81 ASN A O 1
ATOM 652 N N . ASP A 1 85 ? 71.739 37.286 36.788 1.00 42.04 82 ASP A N 1
ATOM 653 C CA . ASP A 1 85 ? 73.106 37.461 37.218 1.00 43.62 82 ASP A CA 1
ATOM 654 C C . ASP A 1 85 ? 73.855 38.343 36.205 1.00 44.35 82 ASP A C 1
ATOM 655 O O . ASP A 1 85 ? 73.252 38.831 35.236 1.00 44.93 82 ASP A O 1
ATOM 660 N N . VAL A 1 86 ? 75.133 38.609 36.462 1.00 44.34 83 VAL A N 1
ATOM 661 C CA . VAL A 1 86 ? 75.907 39.543 35.630 1.00 43.94 83 VAL A CA 1
ATOM 662 C C . VAL A 1 86 ? 75.941 39.101 34.165 1.00 45.67 83 VAL A C 1
ATOM 663 O O . VAL A 1 86 ? 75.776 39.916 33.265 1.00 45.11 83 VAL A O 1
ATOM 667 N N . TYR A 1 87 ? 76.089 37.807 33.935 1.00 48.44 84 TYR A N 1
ATOM 668 C CA . TYR A 1 87 ? 76.211 37.281 32.578 1.00 51.52 84 TYR A CA 1
ATOM 669 C C . TYR A 1 87 ? 74.878 37.538 31.831 1.00 48.20 84 TYR A C 1
ATOM 670 O O . TYR A 1 87 ? 74.898 38.048 30.727 1.00 47.32 84 TYR A O 1
ATOM 679 N N . ALA A 1 88 ? 73.742 37.256 32.473 1.00 46.08 85 ALA A N 1
ATOM 680 C CA . ALA A 1 88 ? 72.394 37.619 31.945 1.00 44.23 85 ALA A CA 1
ATOM 681 C C . ALA A 1 88 ? 72.246 39.097 31.568 1.00 41.85 85 ALA A C 1
ATOM 682 O O . ALA A 1 88 ? 71.749 39.425 30.486 1.00 41.81 85 ALA A O 1
ATOM 684 N N . HIS A 1 89 ? 72.677 39.986 32.468 1.00 40.47 86 HIS A N 1
ATOM 685 C CA . HIS A 1 89 ? 72.685 41.432 32.190 1.00 38.34 86 HIS A CA 1
ATOM 686 C C . HIS A 1 89 ? 73.623 41.798 31.074 1.00 39.91 86 HIS A C 1
ATOM 687 O O . HIS A 1 89 ? 73.327 42.717 30.292 1.00 42.07 86 HIS A O 1
ATOM 694 N N . ALA A 1 90 ? 74.762 41.116 31.030 1.00 40.37 87 ALA A N 1
ATOM 695 C CA . ALA A 1 90 ? 75.732 41.304 29.965 1.00 42.53 87 ALA A CA 1
ATOM 696 C C . ALA A 1 90 ? 75.095 40.932 28.635 1.00 44.26 87 ALA A C 1
ATOM 697 O O . ALA A 1 90 ? 75.214 41.694 27.676 1.00 44.22 87 ALA A O 1
ATOM 699 N N . LEU A 1 91 ? 74.405 39.785 28.579 1.00 46.13 88 LEU A N 1
ATOM 700 C CA . LEU A 1 91 ? 73.724 39.373 27.338 1.00 48.64 88 LEU A CA 1
ATOM 701 C C . LEU A 1 91 ? 72.722 40.430 26.891 1.00 46.65 88 LEU A C 1
ATOM 702 O O . LEU A 1 91 ? 72.666 40.747 25.716 1.00 46.89 88 LEU A O 1
ATOM 707 N N . ALA A 1 92 ? 71.964 40.987 27.840 1.00 44.41 89 ALA A N 1
ATOM 708 C CA . ALA A 1 92 ? 70.945 41.994 27.535 1.00 44.58 89 ALA A CA 1
ATOM 709 C C . ALA A 1 92 ? 71.555 43.255 26.932 1.00 45.67 89 ALA A C 1
ATOM 710 O O . ALA A 1 92 ? 71.030 43.824 25.989 1.00 46.19 89 ALA A O 1
ATOM 712 N N . GLU A 1 93 ? 72.678 43.675 27.475 1.00 46.46 90 GLU A N 1
ATOM 713 C CA . GLU A 1 93 ? 73.403 44.808 26.927 1.00 48.58 90 GLU A CA 1
ATOM 714 C C . GLU A 1 93 ? 73.968 44.474 25.513 1.00 50.11 90 GLU A C 1
ATOM 715 O O . GLU A 1 93 ? 74.056 45.358 24.665 1.00 50.16 90 GLU A O 1
ATOM 721 N N . LEU A 1 94 ? 74.322 43.214 25.247 1.00 49.67 91 LEU A N 1
ATOM 722 C CA . LEU A 1 94 ? 74.741 42.819 23.904 1.00 53.19 91 LEU A CA 1
ATOM 723 C C . LEU A 1 94 ? 73.656 42.988 22.862 1.00 53.68 91 LEU A C 1
ATOM 724 O O . LEU A 1 94 ? 73.963 43.299 21.719 1.00 55.46 91 LEU A O 1
ATOM 729 N N . HIS A 1 95 ? 72.408 42.723 23.234 1.00 39.50 92 HIS A N 1
ATOM 730 C CA . HIS A 1 95 ? 71.280 42.971 22.334 1.00 41.20 92 HIS A CA 1
ATOM 731 C C . HIS A 1 95 ? 71.119 44.443 22.019 1.00 40.94 92 HIS A C 1
ATOM 732 O O . HIS A 1 95 ? 70.765 44.777 20.891 1.00 40.05 92 HIS A O 1
ATOM 739 N N . GLN A 1 96 ? 71.409 45.317 22.977 1.00 43.00 93 GLN A N 1
ATOM 740 C CA . GLN A 1 96 ? 71.403 46.775 22.709 1.00 45.02 93 GLN A CA 1
ATOM 741 C C . GLN A 1 96 ? 72.467 47.162 21.673 1.00 43.44 93 GLN A C 1
ATOM 742 O O . GLN A 1 96 ? 72.235 47.998 20.799 1.00 45.50 93 GLN A O 1
ATOM 748 N N . VAL A 1 97 ? 73.642 46.564 21.813 1.00 40.63 94 VAL A N 1
ATOM 749 C CA . VAL A 1 97 ? 74.788 46.809 20.951 1.00 40.60 94 VAL A CA 1
ATOM 750 C C . VAL A 1 97 ? 74.488 46.347 19.533 1.00 39.62 94 VAL A C 1
ATOM 751 O O . VAL A 1 97 ? 74.764 47.069 18.580 1.00 40.69 94 VAL A O 1
ATOM 755 N N . ALA A 1 98 ? 73.949 45.133 19.424 1.00 37.50 95 ALA A N 1
ATOM 756 C CA . ALA A 1 98 ? 73.485 44.590 18.162 1.00 38.22 95 ALA A CA 1
ATOM 757 C C . ALA A 1 98 ? 72.423 45.483 17.483 1.00 40.63 95 ALA A C 1
ATOM 758 O O . ALA A 1 98 ? 72.494 45.709 16.269 1.00 42.08 95 ALA A O 1
ATOM 760 N N . ALA A 1 99 ? 71.492 46.015 18.275 1.00 40.32 96 ALA A N 1
ATOM 761 C CA . ALA A 1 99 ? 70.451 46.902 17.772 1.00 42.87 96 ALA A CA 1
ATOM 762 C C . ALA A 1 99 ? 71.010 48.222 17.277 1.00 45.48 96 ALA A C 1
ATOM 763 O O . ALA A 1 99 ? 70.603 48.686 16.246 1.00 46.89 96 ALA A O 1
ATOM 765 N N . HIS A 1 100 ? 71.937 48.817 18.022 1.00 47.73 97 HIS A N 1
ATOM 766 C CA . HIS A 1 100 ? 72.533 50.111 17.662 1.00 50.08 97 HIS A CA 1
ATOM 767 C C . HIS A 1 100 ? 73.521 49.980 16.503 1.00 50.38 97 HIS A C 1
ATOM 768 O O . HIS A 1 100 ? 73.543 50.832 15.636 1.00 52.72 97 HIS A O 1
ATOM 775 N N . THR A 1 101 ? 74.303 48.893 16.463 1.00 48.30 98 THR A N 1
ATOM 776 C CA . THR A 1 101 ? 75.292 48.660 15.380 1.00 48.36 98 THR A CA 1
ATOM 777 C C . THR A 1 101 ? 74.792 47.944 14.104 1.00 48.01 98 THR A C 1
ATOM 778 O O . THR A 1 101 ? 75.400 48.100 13.051 1.00 48.70 98 THR A O 1
ATOM 782 N N . GLY A 1 102 ? 73.716 47.156 14.195 1.00 46.32 99 GLY A N 1
ATOM 783 C CA . GLY A 1 102 ? 73.349 46.205 13.120 1.00 46.41 99 GLY A CA 1
ATOM 784 C C . GLY A 1 102 ? 74.376 45.072 12.921 1.00 46.77 99 GLY A C 1
ATOM 785 O O . GLY A 1 102 ? 74.465 44.499 11.845 1.00 47.39 99 GLY A O 1
ATOM 794 N N . THR A 1 104 ? 76.461 41.477 14.700 1.00 42.69 101 THR A N 1
ATOM 795 C CA . THR A 1 104 ? 76.280 40.389 15.653 1.00 39.32 101 THR A CA 1
ATOM 796 C C . THR A 1 104 ? 77.233 40.674 16.811 1.00 37.47 101 THR A C 1
ATOM 797 O O . THR A 1 104 ? 78.373 40.942 16.615 1.00 36.66 101 THR A O 1
ATOM 801 N N . ALA A 1 105 ? 76.718 40.629 18.020 1.00 37.75 102 ALA A N 1
ATOM 802 C CA . ALA A 1 105 ? 77.489 40.932 19.202 1.00 38.19 102 ALA A CA 1
ATOM 803 C C . ALA A 1 105 ? 77.728 39.650 19.993 1.00 37.67 102 ALA A C 1
ATOM 804 O O . ALA A 1 105 ? 76.879 38.765 20.040 1.00 39.90 102 ALA A O 1
ATOM 806 N N . VAL A 1 106 ? 78.892 39.552 20.612 1.00 37.28 103 VAL A N 1
ATOM 807 C CA . VAL A 1 106 ? 79.351 38.309 21.178 1.00 36.21 103 VAL A CA 1
ATOM 808 C C . VAL A 1 106 ? 80.055 38.545 22.510 1.00 35.11 103 VAL A C 1
ATOM 809 O O . VAL A 1 106 ? 80.829 39.506 22.678 1.00 35.52 103 VAL A O 1
ATOM 813 N N . LEU A 1 107 ? 79.789 37.650 23.456 1.00 33.79 104 LEU A N 1
ATOM 814 C CA . LEU A 1 107 ? 80.398 37.717 24.780 1.00 34.09 104 LEU A CA 1
ATOM 815 C C . LEU A 1 107 ? 81.463 36.604 24.907 1.00 33.06 104 LEU A C 1
ATOM 816 O O . LEU A 1 107 ? 81.126 35.420 24.881 1.00 32.40 104 LEU A O 1
ATOM 821 N N . VAL A 1 108 ? 82.729 37.004 25.070 1.00 32.12 105 VAL A N 1
ATOM 822 C CA . VAL A 1 108 ? 83.874 36.076 25.099 1.00 31.95 105 VAL A CA 1
ATOM 823 C C . VAL A 1 108 ? 84.469 35.959 26.507 1.00 33.34 105 VAL A C 1
ATOM 824 O O . VAL A 1 108 ? 84.689 36.959 27.181 1.00 33.54 105 VAL A O 1
ATOM 828 N N . LYS A 1 109 ? 84.784 34.744 26.928 1.00 34.53 106 LYS A N 1
ATOM 829 C CA . LYS A 1 109 ? 85.303 34.525 28.278 1.00 36.05 106 LYS A CA 1
ATOM 830 C C . LYS A 1 109 ? 86.623 33.802 28.231 1.00 36.35 106 LYS A C 1
ATOM 831 O O . LYS A 1 109 ? 86.796 32.876 27.456 1.00 36.02 106 LYS A O 1
ATOM 837 N N . ARG A 1 110 ? 87.515 34.166 29.130 1.00 38.03 107 ARG A N 1
ATOM 838 C CA . ARG A 1 110 ? 88.790 33.499 29.220 1.00 40.74 107 ARG A CA 1
ATOM 839 C C . ARG A 1 110 ? 88.682 32.136 29.914 1.00 42.69 107 ARG A C 1
ATOM 840 O O . ARG A 1 110 ? 87.945 31.984 30.883 1.00 43.01 107 ARG A O 1
ATOM 848 N N . LEU A 1 111 ? 89.408 31.148 29.388 1.00 44.23 108 LEU A N 1
ATOM 849 C CA . LEU A 1 111 ? 89.603 29.865 30.071 1.00 45.71 108 LEU A CA 1
ATOM 850 C C . LEU A 1 111 ? 91.054 29.706 30.471 1.00 47.08 108 LEU A C 1
ATOM 851 O O . LEU A 1 111 ? 91.910 30.523 30.120 1.00 46.77 108 LEU A O 1
ATOM 856 N N . ARG A 1 112 ? 91.320 28.647 31.218 1.00 50.42 109 ARG A N 1
ATOM 857 C CA . ARG A 1 112 ? 92.682 28.203 31.447 1.00 54.53 109 ARG A CA 1
ATOM 858 C C . ARG A 1 112 ? 93.289 27.631 30.146 1.00 54.34 109 ARG A C 1
ATOM 859 O O . ARG A 1 112 ? 92.585 27.270 29.209 1.00 55.66 109 ARG A O 1
ATOM 867 N N . ASP A 1 113 ? 94.611 27.612 30.102 1.00 56.19 110 ASP A N 1
ATOM 868 C CA . ASP A 1 113 ? 95.393 27.003 29.050 1.00 57.50 110 ASP A CA 1
ATOM 869 C C . ASP A 1 113 ? 95.269 27.717 27.697 1.00 55.01 110 ASP A C 1
ATOM 870 O O . ASP A 1 113 ? 95.133 27.094 26.647 1.00 54.97 110 ASP A O 1
ATOM 875 N N . ASP A 1 114 ? 95.379 29.042 27.761 1.00 52.90 111 ASP A N 1
ATOM 876 C CA . ASP A 1 114 ? 95.458 29.926 26.593 1.00 52.37 111 ASP A CA 1
ATOM 877 C C . ASP A 1 114 ? 94.277 29.800 25.620 1.00 49.43 111 ASP A C 1
ATOM 878 O O . ASP A 1 114 ? 94.446 29.978 24.427 1.00 49.49 111 ASP A O 1
ATOM 883 N N . ARG A 1 115 ? 93.097 29.484 26.144 1.00 47.30 112 ARG A N 1
ATOM 884 C CA . ARG A 1 115 ? 91.895 29.410 25.336 1.00 48.27 112 ARG A CA 1
ATOM 885 C C . ARG A 1 115 ? 90.929 30.499 25.766 1.00 44.80 112 ARG A C 1
ATOM 886 O O . ARG A 1 115 ? 90.955 30.984 26.908 1.00 43.98 112 ARG A O 1
ATOM 894 N N . VAL A 1 116 ? 90.041 30.837 24.839 1.00 43.36 113 VAL A N 1
ATOM 895 C CA . VAL A 1 116 ? 88.865 31.666 25.113 1.00 39.98 113 VAL A CA 1
ATOM 896 C C . VAL A 1 116 ? 87.656 30.957 24.560 1.00 39.57 113 VAL A C 1
ATOM 897 O O . VAL A 1 116 ? 87.810 30.109 23.673 1.00 41.02 113 VAL A O 1
ATOM 901 N N . ILE A 1 117 ? 86.468 31.330 25.044 1.00 38.15 114 ILE A N 1
ATOM 902 C CA . ILE A 1 117 ? 85.221 30.704 24.603 1.00 38.02 114 ILE A CA 1
ATOM 903 C C . ILE A 1 117 ? 84.070 31.719 24.429 1.00 36.94 114 ILE A C 1
ATOM 904 O O . ILE A 1 117 ? 83.898 32.634 25.244 1.00 36.11 114 ILE A O 1
ATOM 909 N N . TYR A 1 118 ? 83.308 31.571 23.342 1.00 37.68 115 TYR A N 1
ATOM 910 C CA . TYR A 1 118 ? 82.030 32.271 23.200 1.00 37.07 115 TYR A CA 1
ATOM 911 C C . TYR A 1 118 ? 81.020 31.714 24.214 1.00 37.84 115 TYR A C 1
ATOM 912 O O . TYR A 1 118 ? 80.775 30.510 24.250 1.00 40.17 115 TYR A O 1
ATOM 921 N N . ILE A 1 119 ? 80.470 32.586 25.053 1.00 37.06 116 ILE A N 1
ATOM 922 C CA . ILE A 1 119 ? 79.447 32.190 26.035 1.00 38.42 116 ILE A CA 1
ATOM 923 C C . ILE A 1 119 ? 78.054 32.781 25.768 1.00 38.11 116 ILE A C 1
ATOM 924 O O . ILE A 1 119 ? 77.113 32.450 26.444 1.00 41.99 116 ILE A O 1
ATOM 929 N N . GLY A 1 120 ? 77.911 33.620 24.758 1.00 37.10 117 GLY A N 1
ATOM 930 C CA . GLY A 1 120 ? 76.602 34.161 24.400 1.00 37.59 117 GLY A CA 1
ATOM 931 C C . GLY A 1 120 ? 76.732 35.025 23.164 1.00 35.29 117 GLY A C 1
ATOM 932 O O . GLY A 1 120 ? 77.816 35.492 22.875 1.00 34.75 117 GLY A O 1
ATOM 933 N N . SER A 1 121 ? 75.640 35.183 22.421 1.00 35.66 118 SER A N 1
ATOM 934 C CA . SER A 1 121 ? 75.581 36.084 21.281 1.00 35.19 118 SER A CA 1
ATOM 935 C C . SER A 1 121 ? 74.212 36.712 21.169 1.00 34.68 118 SER A C 1
ATOM 936 O O . SER A 1 121 ? 73.269 36.266 21.777 1.00 33.65 118 SER A O 1
ATOM 939 N N . ALA A 1 122 ? 74.148 37.765 20.372 1.00 35.53 119 ALA A N 1
ATOM 940 C CA . ALA A 1 122 ? 72.942 38.507 20.095 1.00 37.33 119 ALA A CA 1
ATOM 941 C C . ALA A 1 122 ? 73.017 39.001 18.657 1.00 39.50 119 ALA A C 1
ATOM 942 O O . ALA A 1 122 ? 73.875 39.805 18.291 1.00 40.02 119 ALA A O 1
ATOM 944 N N . GLU A 1 123 ? 72.144 38.456 17.826 1.00 43.65 120 GLU A N 1
ATOM 945 C CA . GLU A 1 123 ? 72.049 38.830 16.439 1.00 46.32 120 GLU A CA 1
ATOM 946 C C . GLU A 1 123 ? 71.276 40.146 16.433 1.00 46.08 120 GLU A C 1
ATOM 947 O O . GLU A 1 123 ? 70.483 40.383 17.343 1.00 46.92 120 GLU A O 1
ATOM 953 N N . PRO A 1 124 ? 71.537 41.028 15.451 1.00 45.43 121 PRO A N 1
ATOM 954 C CA . PRO A 1 124 ? 70.731 42.252 15.337 1.00 45.54 121 PRO A CA 1
ATOM 955 C C . PRO A 1 124 ? 69.255 41.968 14.945 1.00 44.76 121 PRO A C 1
ATOM 956 O O . PRO A 1 124 ? 68.960 40.950 14.315 1.00 42.56 121 PRO A O 1
ATOM 960 N N . PRO A 1 125 ? 68.338 42.860 15.346 1.00 46.02 122 PRO A N 1
ATOM 961 C CA . PRO A 1 125 ? 66.903 42.606 15.147 1.00 47.51 122 PRO A CA 1
ATOM 962 C C . PRO A 1 125 ? 66.461 42.669 13.674 1.00 47.53 122 PRO A C 1
ATOM 963 O O . PRO A 1 125 ? 67.150 43.238 12.827 1.00 46.59 122 PRO A O 1
ATOM 967 N N . GLY A 1 126 ? 65.311 42.068 13.399 1.00 48.03 123 GLY A N 1
ATOM 968 C CA . GLY A 1 126 ? 64.730 42.049 12.071 1.00 48.30 123 GLY A CA 1
ATOM 969 C C . GLY A 1 126 ? 64.985 40.711 11.416 1.00 47.83 123 GLY A C 1
ATOM 970 O O . GLY A 1 126 ? 65.592 39.810 11.999 1.00 45.85 123 GLY A O 1
ATOM 971 N N . ASP A 1 127 ? 64.494 40.612 10.195 1.00 48.82 124 ASP A N 1
ATOM 972 C CA . ASP A 1 127 ? 64.626 39.446 9.381 1.00 50.54 124 ASP A CA 1
ATOM 973 C C . ASP A 1 127 ? 65.642 39.734 8.244 1.00 50.56 124 ASP A C 1
ATOM 974 O O . ASP A 1 127 ? 65.899 40.875 7.896 1.00 52.87 124 ASP A O 1
ATOM 979 N N . GLY A 1 128 ? 66.191 38.678 7.674 1.00 49.27 125 GLY A N 1
ATOM 980 C CA . GLY A 1 128 ? 67.185 38.748 6.619 1.00 48.71 125 GLY A CA 1
ATOM 981 C C . GLY A 1 128 ? 68.355 37.881 7.029 1.00 47.02 125 GLY A C 1
ATOM 982 O O . GLY A 1 128 ? 68.219 37.005 7.881 1.00 44.52 125 GLY A O 1
ATOM 983 N N . VAL A 1 129 ? 69.505 38.146 6.431 1.00 46.70 126 VAL A N 1
ATOM 984 C CA . VAL A 1 129 ? 70.713 37.400 6.761 1.00 47.17 126 VAL A CA 1
ATOM 985 C C . VAL A 1 129 ? 71.418 38.034 7.915 1.00 44.92 126 VAL A C 1
ATOM 986 O O . VAL A 1 129 ? 71.248 39.197 8.175 1.00 44.27 126 VAL A O 1
ATOM 990 N N . ARG A 1 130 ? 72.233 37.233 8.576 1.00 45.73 127 ARG A N 1
ATOM 991 C CA . ARG A 1 130 ? 73.056 37.669 9.683 1.00 45.55 127 ARG A CA 1
ATOM 992 C C . ARG A 1 130 ? 74.129 36.634 9.933 1.00 43.78 127 ARG A C 1
ATOM 993 O O . ARG A 1 130 ? 73.996 35.492 9.553 1.00 43.18 127 ARG A O 1
ATOM 1001 N N . ILE A 1 131 ? 75.167 37.059 10.621 1.00 43.27 128 ILE A N 1
ATOM 1002 C CA . ILE A 1 131 ? 76.271 36.209 10.985 1.00 43.94 128 ILE A CA 1
ATOM 1003 C C . ILE A 1 131 ? 75.905 35.550 12.302 1.00 43.09 128 ILE A C 1
ATOM 1004 O O . ILE A 1 131 ? 75.591 36.241 13.272 1.00 43.70 128 ILE A O 1
ATOM 1009 N N . ALA A 1 132 ? 75.936 34.223 12.327 1.00 42.55 129 ALA A N 1
ATOM 1010 C CA . ALA A 1 132 ? 75.653 33.461 13.529 1.00 41.69 129 ALA A CA 1
ATOM 1011 C C . ALA A 1 132 ? 76.936 32.750 13.963 1.00 41.86 129 ALA A C 1
ATOM 1012 O O . ALA A 1 132 ? 77.732 32.332 13.114 1.00 43.00 129 ALA A O 1
ATOM 1014 N N . VAL A 1 133 ? 77.097 32.589 15.276 1.00 40.47 130 VAL A N 1
ATOM 1015 C CA . VAL A 1 133 ? 78.273 31.966 15.877 1.00 41.15 130 VAL A CA 1
ATOM 1016 C C . VAL A 1 133 ? 77.837 30.832 16.768 1.00 43.59 130 VAL A C 1
ATOM 1017 O O . VAL A 1 133 ? 76.720 30.809 17.263 1.00 45.07 130 VAL A O 1
ATOM 1021 N N . SER A 1 134 ? 78.741 29.909 17.026 1.00 46.44 131 SER A N 1
ATOM 1022 C CA . SER A 1 134 ? 78.423 28.805 17.921 1.00 49.02 131 SER A CA 1
ATOM 1023 C C . SER A 1 134 ? 78.861 29.139 19.350 1.00 47.55 131 SER A C 1
ATOM 1024 O O . SER A 1 134 ? 80.070 29.191 19.665 1.00 47.90 131 SER A O 1
ATOM 1027 N N . VAL A 1 135 ? 77.874 29.387 20.203 1.00 46.38 132 VAL A N 1
ATOM 1028 C CA . VAL A 1 135 ? 78.090 29.380 21.641 1.00 46.71 132 VAL A CA 1
ATOM 1029 C C . VAL A 1 135 ? 78.782 28.050 22.016 1.00 47.96 132 VAL A C 1
ATOM 1030 O O . VAL A 1 135 ? 78.301 26.948 21.680 1.00 49.54 132 VAL A O 1
ATOM 1034 N N . GLY A 1 136 ? 79.940 28.177 22.660 1.00 46.40 133 GLY A N 1
ATOM 1035 C CA . GLY A 1 136 ? 80.770 27.036 23.017 1.00 48.09 133 GLY A CA 1
ATOM 1036 C C . GLY A 1 136 ? 82.051 26.891 22.216 1.00 46.96 133 GLY A C 1
ATOM 1037 O O . GLY A 1 136 ? 82.956 26.184 22.646 1.00 47.52 133 GLY A O 1
ATOM 1038 N N . GLN A 1 137 ? 82.155 27.559 21.071 1.00 46.08 134 GLN A N 1
ATOM 1039 C CA . GLN A 1 137 ? 83.388 27.504 20.307 1.00 46.70 134 GLN A CA 1
ATOM 1040 C C . GLN A 1 137 ? 84.531 28.144 21.085 1.00 44.22 134 GLN A C 1
ATOM 1041 O O . GLN A 1 137 ? 84.385 29.247 21.620 1.00 41.11 134 GLN A O 1
ATOM 1047 N N . GLN A 1 138 ? 85.652 27.434 21.129 1.00 45.28 135 GLN A N 1
ATOM 1048 C CA . GLN A 1 138 ? 86.850 27.874 21.793 1.00 45.91 135 GLN A CA 1
ATOM 1049 C C . GLN A 1 138 ? 87.892 28.282 20.777 1.00 45.99 135 GLN A C 1
ATOM 1050 O O . GLN A 1 138 ? 87.944 27.734 19.680 1.00 46.82 135 GLN A O 1
ATOM 1056 N N . PHE A 1 139 ? 88.725 29.240 21.167 1.00 45.92 136 PHE A N 1
ATOM 1057 C CA . PHE A 1 139 ? 89.778 29.785 20.321 1.00 46.97 136 PHE A CA 1
ATOM 1058 C C . PHE A 1 139 ? 91.040 30.015 21.143 1.00 47.03 136 PHE A C 1
ATOM 1059 O O . PHE A 1 139 ? 90.977 30.092 22.373 1.00 44.06 136 PHE A O 1
ATOM 1067 N N . PRO A 1 140 ? 92.184 30.165 20.462 1.00 47.87 137 PRO A N 1
ATOM 1068 C CA . PRO A 1 140 ? 93.365 30.590 21.191 1.00 47.06 137 PRO A CA 1
ATOM 1069 C C . PRO A 1 140 ? 93.221 32.038 21.646 1.00 44.62 137 PRO A C 1
ATOM 1070 O O . PRO A 1 140 ? 92.595 32.858 20.948 1.00 43.94 137 PRO A O 1
ATOM 1074 N N . VAL A 1 141 ? 93.791 32.315 22.817 1.00 42.55 138 VAL A N 1
ATOM 1075 C CA . VAL A 1 141 ? 93.780 33.630 23.436 1.00 41.46 138 VAL A CA 1
ATOM 1076 C C . VAL A 1 141 ? 94.404 34.747 22.588 1.00 42.57 138 VAL A C 1
ATOM 1077 O O . VAL A 1 141 ? 94.061 35.903 22.799 1.00 43.73 138 VAL A O 1
ATOM 1081 N N . TYR A 1 142 ? 95.295 34.421 21.651 1.00 43.30 139 TYR A N 1
ATOM 1082 C CA . TYR A 1 142 ? 95.853 35.420 20.716 1.00 45.37 139 TYR A CA 1
ATOM 1083 C C . TYR A 1 142 ? 95.024 35.751 19.460 1.00 45.15 139 TYR A C 1
ATOM 1084 O O . TYR A 1 142 ? 95.371 36.688 18.708 1.00 46.18 139 TYR A O 1
ATOM 1093 N N . GLY A 1 143 ? 93.955 34.993 19.215 1.00 44.04 140 GLY A N 1
ATOM 1094 C CA . GLY A 1 143 ? 93.246 35.062 17.939 1.00 43.19 140 GLY A CA 1
ATOM 1095 C C . GLY A 1 143 ? 92.399 36.314 17.790 1.00 42.02 140 GLY A C 1
ATOM 1096 O O . GLY A 1 143 ? 91.472 36.553 18.575 1.00 41.21 140 GLY A O 1
ATOM 1097 N N . ALA A 1 144 ? 92.741 37.137 16.805 1.00 42.48 141 ALA A N 1
ATOM 1098 C CA . ALA A 1 144 ? 91.858 38.211 16.313 1.00 43.26 141 ALA A CA 1
ATOM 1099 C C . ALA A 1 144 ? 91.625 39.327 17.368 1.00 42.39 141 ALA A C 1
ATOM 1100 O O . ALA A 1 144 ? 92.338 39.377 18.377 1.00 43.77 141 ALA A O 1
ATOM 1102 N N . ALA A 1 145 ? 90.652 40.211 17.133 1.00 40.80 142 ALA A N 1
ATOM 1103 C CA . ALA A 1 145 ? 90.417 41.371 17.998 1.00 39.52 142 ALA A CA 1
ATOM 1104 C C . ALA A 1 145 ? 90.195 41.018 19.467 1.00 39.45 142 ALA A C 1
ATOM 1105 O O . ALA A 1 145 ? 90.776 41.659 20.373 1.00 37.82 142 ALA A O 1
ATOM 1107 N N . PHE A 1 146 ? 89.369 40.003 19.699 1.00 39.94 143 PHE A N 1
ATOM 1108 C CA . PHE A 1 146 ? 89.039 39.617 21.065 1.00 42.25 143 PHE A CA 1
ATOM 1109 C C . PHE A 1 146 ? 90.205 38.982 21.828 1.00 42.76 143 PHE A C 1
ATOM 1110 O O . PHE A 1 146 ? 90.293 39.166 23.049 1.00 43.54 143 PHE A O 1
ATOM 1118 N N . GLY A 1 147 ? 91.067 38.242 21.124 1.00 41.80 144 GLY A N 1
ATOM 1119 C CA . GLY A 1 147 ? 92.289 37.718 21.696 1.00 42.23 144 GLY A CA 1
ATOM 1120 C C . GLY A 1 147 ? 93.189 38.832 22.232 1.00 43.03 144 GLY A C 1
ATOM 1121 O O . GLY A 1 147 ? 93.564 38.849 23.408 1.00 42.83 144 GLY A O 1
ATOM 1122 N N . ARG A 1 148 ? 93.494 39.789 21.366 1.00 43.30 145 ARG A N 1
ATOM 1123 C CA . ARG A 1 148 ? 94.274 40.958 21.748 1.00 43.61 145 ARG A CA 1
ATOM 1124 C C . ARG A 1 148 ? 93.711 41.765 22.935 1.00 43.03 145 ARG A C 1
ATOM 1125 O O . ARG A 1 148 ? 94.482 42.416 23.656 1.00 44.11 145 ARG A O 1
ATOM 1133 N N . CYS A 1 149 ? 92.389 41.769 23.115 1.00 40.66 146 CYS A N 1
ATOM 1134 C CA . CYS A 1 149 ? 91.828 42.445 24.273 1.00 41.40 146 CYS A CA 1
ATOM 1135 C C . CYS A 1 149 ? 92.116 41.746 25.581 1.00 41.71 146 CYS A C 1
ATOM 1136 O O . CYS A 1 149 ? 92.202 42.422 26.584 1.00 44.19 146 CYS A O 1
ATOM 1139 N N . PHE A 1 150 ? 92.239 40.415 25.583 1.00 41.10 147 PHE A N 1
ATOM 1140 C CA . PHE A 1 150 ? 92.650 39.679 26.796 1.00 40.68 147 PHE A CA 1
ATOM 1141 C C . PHE A 1 150 ? 94.151 39.885 27.011 1.00 41.69 147 PHE A C 1
ATOM 1142 O O . PHE A 1 150 ? 94.568 40.361 28.073 1.00 45.26 147 PHE A O 1
ATOM 1150 N N . LEU A 1 151 ? 94.944 39.583 25.987 1.00 41.47 148 LEU A N 1
ATOM 1151 C CA . LEU A 1 151 ? 96.403 39.594 26.099 1.00 42.00 148 LEU A CA 1
ATOM 1152 C C . LEU A 1 151 ? 97.038 40.936 26.424 1.00 41.29 148 LEU A C 1
ATOM 1153 O O . LEU A 1 151 ? 97.949 41.004 27.228 1.00 40.50 148 LEU A O 1
ATOM 1158 N N . ALA A 1 152 ? 96.552 42.001 25.809 1.00 40.38 149 ALA A N 1
ATOM 1159 C CA . ALA A 1 152 ? 97.144 43.304 25.989 1.00 40.22 149 ALA A CA 1
ATOM 1160 C C . ALA A 1 152 ? 97.203 43.735 27.462 1.00 40.78 149 ALA A C 1
ATOM 1161 O O . ALA A 1 152 ? 98.047 44.588 27.853 1.00 42.75 149 ALA A O 1
ATOM 1163 N N . TYR A 1 153 ? 96.306 43.175 28.270 1.00 40.46 150 TYR A N 1
ATOM 1164 C CA . TYR A 1 153 ? 96.227 43.517 29.690 1.00 41.61 150 TYR A CA 1
ATOM 1165 C C . TYR A 1 153 ? 96.857 42.499 30.643 1.00 43.69 150 TYR A C 1
ATOM 1166 O O . TYR A 1 153 ? 96.777 42.677 31.845 1.00 48.34 150 TYR A O 1
ATOM 1175 N N . ASP A 1 154 ? 97.518 41.459 30.127 1.00 44.87 151 ASP A N 1
ATOM 1176 C CA . ASP A 1 154 ? 98.437 40.661 30.924 1.00 44.35 151 ASP A CA 1
ATOM 1177 C C . ASP A 1 154 ? 99.815 41.313 31.011 1.00 44.88 151 ASP A C 1
ATOM 1178 O O . ASP A 1 154 ? 100.158 42.199 30.222 1.00 43.73 151 ASP A O 1
ATOM 1183 N N . ASP A 1 155 ? 100.617 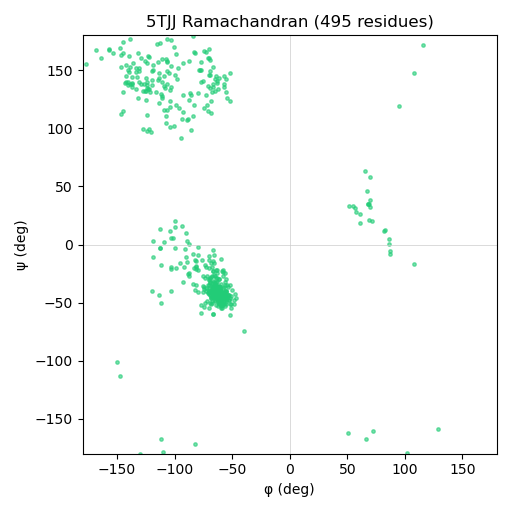40.833 31.962 1.00 45.23 152 ASP A N 1
ATOM 1184 C CA . ASP A 1 155 ? 102.039 41.164 32.038 1.00 46.21 152 ASP A CA 1
ATOM 1185 C C . ASP A 1 155 ? 102.694 40.886 30.683 1.00 44.95 152 ASP A C 1
ATOM 1186 O O . ASP A 1 155 ? 102.293 39.972 29.959 1.00 43.29 152 ASP A O 1
ATOM 1191 N N . GLU A 1 156 ? 103.693 41.690 30.349 1.00 46.18 153 GLU A N 1
ATOM 1192 C CA . GLU A 1 156 ? 104.477 41.495 29.141 1.00 47.54 153 GLU A CA 1
ATOM 1193 C C . GLU A 1 156 ? 105.148 40.138 29.085 1.00 46.16 153 GLU A C 1
ATOM 1194 O O . GLU A 1 156 ? 105.377 39.647 27.975 1.00 45.58 153 GLU A O 1
ATOM 1200 N N . SER A 1 157 ? 105.448 39.527 30.240 1.00 43.81 154 SER A N 1
ATOM 1201 C CA . SER A 1 157 ? 106.030 38.154 30.263 1.00 43.62 154 SER A CA 1
ATOM 1202 C C . SER A 1 157 ? 105.107 37.122 29.588 1.00 42.04 154 SER A C 1
ATOM 1203 O O . SER A 1 157 ? 105.584 36.219 28.953 1.00 42.28 154 SER A O 1
ATOM 1206 N N . THR A 1 158 ? 103.795 37.297 29.700 1.00 40.92 155 THR A N 1
ATOM 1207 C CA . THR A 1 158 ? 102.833 36.466 28.994 1.00 39.79 155 THR A CA 1
ATOM 1208 C C . THR A 1 158 ? 102.883 36.736 27.484 1.00 39.58 155 THR A C 1
ATOM 1209 O O . THR A 1 158 ? 102.799 35.803 26.684 1.00 38.71 155 THR A O 1
ATOM 1213 N N . TRP A 1 159 ? 103.025 38.002 27.092 1.00 38.60 156 TRP A N 1
ATOM 1214 C CA . TRP A 1 159 ? 103.104 38.313 25.673 1.00 39.23 156 TRP A CA 1
ATOM 1215 C C . TRP A 1 159 ? 104.264 37.536 25.077 1.00 39.91 156 TRP A C 1
ATOM 1216 O O . TRP A 1 159 ? 104.125 36.914 24.035 1.00 41.21 156 TRP A O 1
ATOM 1227 N N . ARG A 1 160 ? 105.408 37.613 25.740 1.00 40.56 157 ARG A N 1
ATOM 1228 C CA . ARG A 1 160 ? 106.607 36.957 25.269 1.00 42.72 157 ARG A CA 1
ATOM 1229 C C . ARG A 1 160 ? 106.468 35.441 25.245 1.00 42.59 157 ARG A C 1
ATOM 1230 O O . ARG A 1 160 ? 106.937 34.816 24.279 1.00 43.34 157 ARG A O 1
ATOM 1238 N N . ARG A 1 161 ? 105.809 34.859 26.252 1.00 40.84 158 ARG A N 1
ATOM 1239 C CA . ARG A 1 161 ? 105.568 33.418 26.254 1.00 42.17 158 ARG A CA 1
ATOM 1240 C C . ARG A 1 161 ? 104.711 33.017 25.056 1.00 42.88 158 ARG A C 1
ATOM 1241 O O . ARG A 1 161 ? 105.064 32.104 24.311 1.00 44.04 158 ARG A O 1
ATOM 1249 N N . VAL A 1 162 ? 103.586 33.697 24.877 1.00 43.78 159 VAL A N 1
ATOM 1250 C CA . VAL A 1 162 ? 102.647 33.362 23.796 1.00 45.37 159 VAL A CA 1
ATOM 1251 C C . VAL A 1 162 ? 103.294 33.529 22.405 1.00 47.52 159 VAL A C 1
ATOM 1252 O O . VAL A 1 162 ? 103.124 32.663 21.522 1.00 48.79 159 VAL A O 1
ATOM 1256 N N . LEU A 1 163 ? 104.070 34.601 22.248 1.00 47.89 160 LEU A N 1
ATOM 1257 C CA . LEU A 1 163 ? 104.829 34.835 21.030 1.00 51.21 160 LEU A CA 1
ATOM 1258 C C . LEU A 1 163 ? 105.919 33.809 20.742 1.00 51.56 160 LEU A C 1
ATOM 1259 O O . LEU A 1 163 ? 105.988 33.318 19.624 1.00 53.02 160 LEU A O 1
ATOM 1264 N N . ARG A 1 164 ? 106.763 33.492 21.718 1.00 50.98 161 ARG A N 1
ATOM 1265 C CA . ARG A 1 164 ? 107.749 32.428 21.553 1.00 52.63 161 ARG A CA 1
ATOM 1266 C C . ARG A 1 164 ? 107.109 31.089 21.115 1.00 52.72 161 ARG A C 1
ATOM 1267 O O . ARG A 1 164 ? 107.713 30.347 20.355 1.00 54.45 161 ARG A O 1
ATOM 1275 N N . GLU A 1 165 ? 105.912 30.781 21.611 1.00 52.03 162 GLU A N 1
ATOM 1276 C CA . GLU A 1 165 ? 105.215 29.509 21.325 1.00 54.44 162 GLU A CA 1
ATOM 1277 C C . GLU A 1 165 ? 104.512 29.455 19.966 1.00 55.84 162 GLU A C 1
ATOM 1278 O O . GLU A 1 165 ? 103.915 28.427 19.608 1.00 58.07 162 GLU A O 1
ATOM 1284 N N . GLY A 1 166 ? 104.563 30.553 19.212 1.00 56.15 163 GLY A N 1
ATOM 1285 C CA . GLY A 1 166 ? 104.142 30.535 17.818 1.00 58.39 163 GLY A CA 1
ATOM 1286 C C . GLY A 1 166 ? 102.698 30.967 17.634 1.00 57.64 163 GLY A C 1
ATOM 1287 O O . GLY A 1 166 ? 101.758 30.352 18.181 1.00 55.76 163 GLY A O 1
ATOM 1288 N N . LEU A 1 167 ? 102.548 32.050 16.876 1.00 57.66 164 LEU A N 1
ATOM 1289 C CA . LEU A 1 167 ? 101.261 32.532 16.404 1.00 58.43 164 LEU A CA 1
ATOM 1290 C C . LEU A 1 167 ? 100.867 31.771 15.138 1.00 61.03 164 LEU A C 1
ATOM 1291 O O . LEU A 1 167 ? 101.595 31.793 14.139 1.00 60.28 164 LEU A O 1
ATOM 1296 N N . LYS A 1 168 ? 99.726 31.089 15.200 1.00 63.11 165 LYS A N 1
ATOM 1297 C CA . LYS A 1 168 ? 99.285 30.209 14.120 1.00 67.15 165 LYS A CA 1
ATOM 1298 C C . LYS A 1 168 ? 98.525 31.013 13.075 1.00 65.52 165 LYS A C 1
ATOM 1299 O O . LYS A 1 168 ? 97.589 31.750 13.411 1.00 65.44 165 LYS A O 1
ATOM 1305 N N . ALA A 1 169 ? 98.927 30.862 11.816 1.00 65.89 166 ALA A N 1
ATOM 1306 C CA . ALA A 1 169 ? 98.372 31.635 10.698 1.00 65.10 166 ALA A CA 1
ATOM 1307 C C . ALA A 1 169 ? 97.100 30.990 10.132 1.00 63.29 166 ALA A C 1
ATOM 1308 O O . ALA A 1 169 ? 97.189 30.064 9.321 1.00 64.72 166 ALA A O 1
ATOM 1310 N N . TYR A 1 170 ? 95.925 31.486 10.538 1.00 59.85 167 TYR A N 1
ATOM 1311 C CA . TYR A 1 170 ? 94.644 30.962 10.015 1.00 59.26 167 TYR A CA 1
ATOM 1312 C C . TYR A 1 170 ? 94.335 31.419 8.596 1.00 58.87 167 TYR A C 1
ATOM 1313 O O . TYR A 1 170 ? 93.755 30.664 7.817 1.00 59.73 167 TYR A O 1
ATOM 1322 N N . THR A 1 171 ? 94.707 32.645 8.259 1.00 57.80 168 THR A N 1
ATOM 1323 C CA . THR A 1 171 ? 94.425 33.198 6.931 1.00 60.19 168 THR A CA 1
ATOM 1324 C C . THR A 1 171 ? 95.646 33.964 6.440 1.00 61.53 168 THR A C 1
ATOM 1325 O O . THR A 1 171 ? 96.623 34.064 7.167 1.00 61.28 168 THR A O 1
ATOM 1329 N N . PRO A 1 172 ? 95.602 34.502 5.203 1.00 64.90 169 PRO A N 1
ATOM 1330 C CA . PRO A 1 172 ? 96.668 35.419 4.745 1.00 66.73 169 PRO A CA 1
ATOM 1331 C C . PRO A 1 172 ? 96.771 36.767 5.479 1.00 65.64 169 PRO A C 1
ATOM 1332 O O . PRO A 1 172 ? 97.792 37.458 5.320 1.00 67.28 169 PRO A O 1
ATOM 1336 N N . ASN A 1 173 ? 95.727 37.147 6.229 1.00 62.56 170 ASN A N 1
ATOM 1337 C CA . ASN A 1 173 ? 95.719 38.393 7.003 1.00 60.47 170 ASN A CA 1
ATOM 1338 C C . ASN A 1 173 ? 96.039 38.190 8.464 1.00 56.56 170 ASN A C 1
ATOM 1339 O O . ASN A 1 173 ? 96.069 39.168 9.202 1.00 56.56 170 ASN A O 1
ATOM 1344 N N . SER A 1 174 ? 96.229 36.946 8.902 1.00 54.31 171 SER A N 1
ATOM 1345 C CA . SER A 1 174 ? 96.711 36.669 10.254 1.00 52.40 171 SER A CA 1
ATOM 1346 C C . SER A 1 174 ? 98.025 37.383 10.539 1.00 53.90 171 SER A C 1
ATOM 1347 O O . SER A 1 174 ? 98.892 37.511 9.673 1.00 55.42 171 SER A O 1
ATOM 1350 N N . ILE A 1 175 ? 98.145 37.860 11.769 1.00 55.04 172 ILE A N 1
ATOM 1351 C CA . ILE A 1 175 ? 99.338 38.528 12.220 1.00 56.71 172 ILE A CA 1
ATOM 1352 C C . ILE A 1 175 ? 100.159 37.422 12.833 1.00 56.71 172 ILE A C 1
ATOM 1353 O O . ILE A 1 175 ? 99.747 36.797 13.814 1.00 54.76 172 ILE A O 1
ATOM 1358 N N . THR A 1 176 ? 101.278 37.154 12.186 1.00 60.80 173 THR A N 1
ATOM 1359 C CA . THR A 1 176 ? 102.324 36.264 12.673 1.00 63.17 173 THR A CA 1
ATOM 1360 C C . THR A 1 176 ? 103.694 36.942 12.886 1.00 64.59 173 THR A C 1
ATOM 1361 O O . THR A 1 176 ? 104.585 36.319 13.448 1.00 66.26 173 THR A O 1
ATOM 1365 N N . ASP A 1 177 ? 103.869 38.180 12.412 1.00 65.21 174 ASP A N 1
ATOM 1366 C CA . ASP A 1 177 ? 105.063 38.984 12.687 1.00 66.40 174 ASP A CA 1
ATOM 1367 C C . ASP A 1 177 ? 105.084 39.439 14.153 1.00 64.34 174 ASP A C 1
ATOM 1368 O O . ASP A 1 177 ? 104.240 40.239 14.562 1.00 62.12 174 ASP A O 1
ATOM 1373 N N . GLU A 1 178 ? 106.071 38.960 14.914 1.00 64.91 175 GLU A N 1
ATOM 1374 C CA . GLU A 1 178 ? 106.171 39.239 16.350 1.00 65.11 175 GLU A CA 1
ATOM 1375 C C . GLU A 1 178 ? 106.265 40.714 16.708 1.00 63.61 175 GLU A C 1
ATOM 1376 O O . GLU A 1 178 ? 105.593 41.162 17.641 1.00 59.66 175 GLU A O 1
ATOM 1382 N N . GLU A 1 179 ? 107.074 41.470 15.969 1.00 66.01 176 GLU A N 1
ATOM 1383 C CA . GLU A 1 179 ? 107.215 42.911 16.236 1.00 67.10 176 GLU A CA 1
ATOM 1384 C C . GLU A 1 179 ? 105.898 43.680 15.946 1.00 64.79 176 GLU A C 1
ATOM 1385 O O . GLU A 1 179 ? 105.538 44.612 16.677 1.00 62.60 176 GLU A O 1
ATOM 1391 N N . GLU A 1 180 ? 105.170 43.263 14.912 1.00 63.94 177 GLU A N 1
ATOM 1392 C CA . GLU A 1 180 ? 103.829 43.807 14.628 1.00 63.07 177 GLU A CA 1
ATOM 1393 C C . GLU A 1 180 ? 102.771 43.451 15.714 1.00 57.21 177 GLU A C 1
ATOM 1394 O O . GLU A 1 180 ? 101.957 44.289 16.095 1.00 54.71 177 GLU A O 1
ATOM 1400 N N . TYR A 1 181 ? 102.798 42.222 16.213 1.00 53.24 178 TYR A N 1
ATOM 1401 C CA . TYR A 1 181 ? 101.832 41.803 17.208 1.00 50.62 178 TYR A CA 1
ATOM 1402 C C . TYR A 1 181 ? 102.021 42.573 18.524 1.00 48.57 178 TYR A C 1
ATOM 1403 O O . TYR A 1 181 ? 101.040 43.066 19.109 1.00 46.61 178 TYR A O 1
ATOM 1412 N N . VAL A 1 182 ? 103.273 42.716 18.953 1.00 48.28 179 VAL A N 1
ATOM 1413 C CA . VAL A 1 182 ? 103.599 43.533 20.127 1.00 48.40 179 VAL A CA 1
ATOM 1414 C C . VAL A 1 182 ? 103.109 44.970 19.952 1.00 49.35 179 VAL A C 1
ATOM 1415 O O . VAL A 1 182 ? 102.516 45.524 20.868 1.00 48.50 179 VAL A O 1
ATOM 1419 N N . ARG A 1 183 ? 103.331 45.554 18.782 1.00 52.20 180 ARG A N 1
ATOM 1420 C CA . ARG A 1 183 ? 102.826 46.901 18.495 1.00 55.61 180 ARG A CA 1
ATOM 1421 C C . ARG A 1 183 ? 101.284 46.957 18.570 1.00 51.87 180 ARG A C 1
ATOM 1422 O O . ARG A 1 183 ? 100.720 47.904 19.125 1.00 50.30 180 ARG A O 1
ATOM 1430 N N . LEU A 1 184 ? 100.622 45.943 18.014 1.00 49.20 181 LEU A N 1
ATOM 1431 C CA . LEU A 1 184 ? 99.172 45.804 18.144 1.00 47.33 181 LEU A CA 1
ATOM 1432 C C . LEU A 1 184 ? 98.685 45.625 19.600 1.00 43.70 181 LEU A C 1
ATOM 1433 O O . LEU A 1 184 ? 97.652 46.190 19.971 1.00 40.95 181 LEU A O 1
ATOM 1438 N N . LEU A 1 185 ? 99.422 44.878 20.417 1.00 41.77 182 LEU A N 1
ATOM 1439 C CA . LEU A 1 185 ? 99.050 44.771 21.831 1.00 40.93 182 LEU A CA 1
ATOM 1440 C C . LEU A 1 185 ? 99.251 46.105 22.551 1.00 42.66 182 LEU A C 1
ATOM 1441 O O . LEU A 1 185 ? 98.379 46.543 23.313 1.00 41.76 182 LEU A O 1
ATOM 1446 N N . GLN A 1 186 ? 100.377 46.761 22.294 1.00 45.20 183 GLN A N 1
ATOM 1447 C CA . GLN A 1 186 ? 100.625 48.070 22.893 1.00 47.82 183 GLN A CA 1
ATOM 1448 C C . GLN A 1 186 ? 99.497 49.028 22.564 1.00 48.96 183 GLN A C 1
ATOM 1449 O O . GLN A 1 186 ? 98.982 49.682 23.484 1.00 49.24 183 GLN A O 1
ATOM 1455 N N . GLU A 1 187 ? 99.088 49.091 21.292 1.00 49.77 184 GLU A N 1
ATOM 1456 C CA . GLU A 1 187 ? 98.082 50.077 20.904 1.00 52.70 184 GLU A CA 1
ATOM 1457 C C . GLU A 1 187 ? 96.711 49.722 21.474 1.00 50.41 184 GLU A C 1
ATOM 1458 O O . GLU A 1 187 ? 95.972 50.633 21.857 1.00 51.67 184 GLU A O 1
ATOM 1464 N N . VAL A 1 188 ? 96.380 48.430 21.572 1.00 46.70 185 VAL A N 1
ATOM 1465 C CA . VAL A 1 188 ? 95.154 48.025 22.252 1.00 42.79 185 VAL A CA 1
ATOM 1466 C C . VAL A 1 188 ? 95.171 48.502 23.711 1.00 43.43 185 VAL A C 1
ATOM 1467 O O . VAL A 1 188 ? 94.174 48.980 24.208 1.00 42.05 185 VAL A O 1
ATOM 1471 N N . ARG A 1 189 ? 96.287 48.357 24.395 1.00 46.41 186 ARG A N 1
ATOM 1472 C CA . ARG A 1 189 ? 96.409 48.871 25.748 1.00 49.86 186 ARG A CA 1
ATOM 1473 C C . ARG A 1 189 ? 96.327 50.427 25.793 1.00 51.83 186 ARG A C 1
ATOM 1474 O O . ARG A 1 189 ? 95.681 50.977 26.669 1.00 51.29 186 ARG A O 1
ATOM 1482 N N . GLU A 1 190 ? 96.966 51.124 24.856 1.00 54.91 187 GLU A N 1
ATOM 1483 C CA . GLU A 1 190 ? 96.858 52.591 24.767 1.00 57.53 187 GLU A CA 1
ATOM 1484 C C . GLU A 1 190 ? 95.372 52.959 24.508 1.00 55.23 187 GLU A C 1
ATOM 1485 O O . GLU A 1 190 ? 94.796 53.731 25.264 1.00 55.73 187 GLU A O 1
ATOM 1491 N N . LYS A 1 191 ? 94.729 52.330 23.514 1.00 52.61 188 LYS A N 1
ATOM 1492 C CA . LYS A 1 191 ? 93.376 52.756 23.002 1.00 49.61 188 LYS A CA 1
ATOM 1493 C C . LYS A 1 191 ? 92.109 52.136 23.601 1.00 44.75 188 LYS A C 1
ATOM 1494 O O . LYS A 1 191 ? 91.031 52.677 23.430 1.00 45.93 188 LYS A O 1
ATOM 1500 N N . GLY A 1 192 ? 92.202 50.999 24.251 1.00 41.68 189 GLY A N 1
ATOM 1501 C CA . GLY A 1 192 ? 91.029 50.390 24.875 1.00 38.79 189 GLY A CA 1
ATOM 1502 C C . GLY A 1 192 ? 90.106 49.565 23.972 1.00 36.70 189 GLY A C 1
ATOM 1503 O O . GLY A 1 192 ? 89.001 49.227 24.401 1.00 35.35 189 GLY A O 1
ATOM 1504 N N . TYR A 1 193 ? 90.534 49.250 22.740 1.00 35.65 190 TYR A N 1
ATOM 1505 C CA . TYR A 1 193 ? 89.757 48.394 21.838 1.00 33.94 190 TYR A CA 1
ATOM 1506 C C . TYR A 1 193 ? 90.662 47.775 20.812 1.00 33.77 190 TYR A C 1
ATOM 1507 O O . TYR A 1 193 ? 91.799 48.168 20.733 1.00 34.33 190 TYR A O 1
ATOM 1516 N N . ALA A 1 194 ? 90.174 46.785 20.064 1.00 33.31 191 ALA A N 1
ATOM 1517 C CA . ALA A 1 194 ? 90.945 46.156 18.948 1.00 34.33 191 ALA A CA 1
ATOM 1518 C C . ALA A 1 194 ? 90.073 45.956 17.743 1.00 34.12 191 ALA A C 1
ATOM 1519 O O . ALA A 1 194 ? 88.867 45.896 17.875 1.00 34.67 191 ALA A O 1
ATOM 1521 N N . VAL A 1 195 ? 90.683 45.875 16.568 1.00 35.72 192 VAL A N 1
ATOM 1522 C CA . VAL A 1 195 ? 89.966 45.636 15.327 1.00 36.69 192 VAL A CA 1
ATOM 1523 C C . VAL A 1 195 ? 90.766 44.624 14.536 1.00 38.07 192 VAL A C 1
ATOM 1524 O O . VAL A 1 195 ? 91.965 44.737 14.450 1.00 39.62 192 VAL A O 1
ATOM 1528 N N . SER A 1 196 ? 90.096 43.640 13.957 1.00 38.33 193 SER A N 1
ATOM 1529 C CA . SER A 1 196 ? 90.745 42.660 13.117 1.00 40.44 193 SER A CA 1
ATOM 1530 C C . SER A 1 196 ? 89.927 42.514 11.856 1.00 41.85 193 SER A C 1
ATOM 1531 O O . SER A 1 196 ? 88.696 42.601 11.910 1.00 40.84 193 SER A O 1
ATOM 1534 N N . HIS A 1 197 ? 90.613 42.310 10.729 1.00 44.56 194 HIS A N 1
ATOM 1535 C CA . HIS A 1 197 ? 89.983 42.151 9.407 1.00 44.72 194 HIS A CA 1
ATOM 1536 C C . HIS A 1 197 ? 90.432 40.834 8.789 1.00 45.01 194 HIS A C 1
ATOM 1537 O O . HIS A 1 197 ? 91.503 40.722 8.201 1.00 45.45 194 HIS A O 1
ATOM 1544 N N . GLY A 1 198 ? 89.596 39.829 8.933 1.00 44.80 195 GLY A N 1
ATOM 1545 C CA . GLY A 1 198 ? 89.856 38.544 8.342 1.00 46.48 195 GLY A CA 1
ATOM 1546 C C . GLY A 1 198 ? 91.009 37.793 8.953 1.00 47.26 195 GLY A C 1
ATOM 1547 O O . GLY A 1 198 ? 91.678 37.059 8.249 1.00 50.34 195 GLY A O 1
ATOM 1548 N N . GLU A 1 199 ? 91.215 37.930 10.260 1.00 47.19 196 GLU A N 1
ATOM 1549 C CA . GLU A 1 199 ? 92.333 37.263 10.936 1.00 49.01 196 GLU A CA 1
ATOM 1550 C C . GLU A 1 199 ? 92.006 35.828 11.316 1.00 49.61 196 GLU A C 1
ATOM 1551 O O . GLU A 1 199 ? 92.885 34.983 11.253 1.00 52.58 196 GLU A O 1
ATOM 1557 N N . LEU A 1 200 ? 90.759 35.534 11.671 1.00 49.13 197 LEU A N 1
ATOM 1558 C CA . LEU A 1 200 ? 90.319 34.128 11.795 1.00 51.45 197 LEU A CA 1
ATOM 1559 C C . LEU A 1 200 ? 89.478 33.616 10.632 1.00 51.39 197 LEU A C 1
ATOM 1560 O O . LEU A 1 200 ? 89.621 32.470 10.247 1.00 54.42 197 LEU A O 1
ATOM 1565 N N . TRP A 1 201 ? 88.572 34.438 10.110 1.00 49.61 198 TRP A N 1
ATOM 1566 C CA . TRP A 1 201 ? 87.651 34.002 9.058 1.00 49.17 198 TRP A CA 1
ATOM 1567 C C . TRP A 1 201 ? 87.759 34.931 7.871 1.00 46.06 198 TRP A C 1
ATOM 1568 O O . TRP A 1 201 ? 87.577 36.127 8.021 1.00 42.69 198 TRP A O 1
ATOM 1579 N N . PRO A 1 202 ? 88.040 34.393 6.678 1.00 46.71 199 PRO A N 1
ATOM 1580 C CA . PRO A 1 202 ? 88.038 35.299 5.527 1.00 46.39 199 PRO A CA 1
ATOM 1581 C C . PRO A 1 202 ? 86.683 36.002 5.416 1.00 45.04 199 PRO A C 1
ATOM 1582 O O . PRO A 1 202 ? 85.659 35.368 5.649 1.00 44.71 199 PRO A O 1
ATOM 1586 N N . GLY A 1 203 ? 86.709 37.310 5.161 1.00 44.45 200 GLY A N 1
ATOM 1587 C CA . GLY A 1 203 ? 85.492 38.123 5.007 1.00 44.42 200 GLY A CA 1
ATOM 1588 C C . GLY A 1 203 ? 84.871 38.719 6.254 1.00 42.56 200 GLY A C 1
ATOM 1589 O O . GLY A 1 203 ? 83.977 39.549 6.141 1.00 41.41 200 GLY A O 1
ATOM 1590 N N . ILE A 1 204 ? 85.358 38.333 7.437 1.00 42.05 201 ILE A N 1
ATOM 1591 C CA . ILE A 1 204 ? 84.741 38.718 8.699 1.00 41.26 201 ILE A CA 1
ATOM 1592 C C . ILE A 1 204 ? 85.629 39.687 9.485 1.00 40.71 201 ILE A C 1
ATOM 1593 O O . ILE A 1 204 ? 86.801 39.418 9.719 1.00 38.83 201 ILE A O 1
ATOM 1598 N N . SER A 1 205 ? 85.052 40.815 9.886 1.00 41.21 202 SER A N 1
ATOM 1599 C CA . SER A 1 205 ? 85.755 41.750 10.751 1.00 42.61 202 SER A CA 1
ATOM 1600 C C . SER A 1 205 ? 85.218 41.712 12.182 1.00 41.40 202 SER A C 1
ATOM 1601 O O . SER A 1 205 ? 84.113 41.254 12.447 1.00 41.61 202 SER A O 1
ATOM 1604 N N . ALA A 1 206 ? 86.065 42.153 13.102 1.00 41.23 203 ALA A N 1
ATOM 1605 C CA . ALA A 1 206 ? 85.777 42.139 14.545 1.00 37.82 203 ALA A CA 1
ATOM 1606 C C . ALA A 1 206 ? 86.265 43.427 15.199 1.00 35.30 203 ALA A C 1
ATOM 1607 O O . ALA A 1 206 ? 87.321 43.928 14.882 1.00 36.01 203 ALA A O 1
ATOM 1609 N N . VAL A 1 207 ? 85.446 43.948 16.089 1.00 35.05 204 VAL A N 1
ATOM 1610 C CA . VAL A 1 207 ? 85.745 45.065 16.961 1.00 34.42 204 VAL A CA 1
ATOM 1611 C C . VAL A 1 207 ? 85.463 44.551 18.368 1.00 34.00 204 VAL A C 1
ATOM 1612 O O . VAL A 1 207 ? 84.387 43.978 18.615 1.00 32.67 204 VAL A O 1
ATOM 1616 N N . ALA A 1 208 ? 86.409 44.783 19.282 1.00 33.92 205 ALA A N 1
ATOM 1617 C CA . ALA A 1 208 ? 86.366 44.209 20.597 1.00 32.82 205 ALA A CA 1
ATOM 1618 C C . ALA A 1 208 ? 86.826 45.178 21.667 1.00 33.77 205 ALA A C 1
ATOM 1619 O O . ALA A 1 208 ? 87.672 46.021 21.450 1.00 34.43 205 ALA A O 1
ATOM 1621 N N . VAL A 1 209 ? 86.284 45.010 22.853 1.00 34.76 206 VAL A N 1
ATOM 1622 C CA . VAL A 1 209 ? 86.592 45.863 23.971 1.00 35.53 206 VAL A CA 1
ATOM 1623 C C . VAL A 1 209 ? 86.642 44.995 25.206 1.00 33.48 206 VAL A C 1
ATOM 1624 O O . VAL A 1 209 ? 85.814 44.099 25.351 1.00 33.18 206 VAL A O 1
ATOM 1628 N N . PRO A 1 210 ? 87.604 45.255 26.093 1.00 32.63 207 PRO A N 1
ATOM 1629 C CA . PRO A 1 210 ? 87.746 44.459 27.312 1.00 33.17 207 PRO A CA 1
ATOM 1630 C C . PRO A 1 210 ? 86.734 44.828 28.397 1.00 34.88 207 PRO A C 1
ATOM 1631 O O . PRO A 1 210 ? 86.301 45.981 28.448 1.00 34.87 207 PRO A O 1
ATOM 1635 N N . VAL A 1 211 ? 86.358 43.846 29.235 1.00 35.40 208 VAL A N 1
ATOM 1636 C CA . VAL A 1 211 ? 85.593 44.111 30.477 1.00 35.45 208 VAL A CA 1
ATOM 1637 C C . VAL A 1 211 ? 86.523 43.827 31.645 1.00 36.67 208 VAL A C 1
ATOM 1638 O O . VAL A 1 211 ? 87.077 42.733 31.726 1.00 37.50 208 VAL A O 1
ATOM 1642 N N . PHE A 1 212 ? 86.689 44.798 32.544 1.00 36.90 209 PHE A N 1
ATOM 1643 C CA . PHE A 1 212 ? 87.554 44.617 33.707 1.00 39.17 209 PHE A CA 1
ATOM 1644 C C . PHE A 1 212 ? 86.744 44.210 34.926 1.00 40.82 209 PHE A C 1
ATOM 1645 O O . PHE A 1 212 ? 85.584 44.568 35.042 1.00 41.68 209 PHE A O 1
ATOM 1653 N N . ASN A 1 213 ? 87.363 43.481 35.842 1.00 43.31 210 ASN A N 1
ATOM 1654 C CA . ASN A 1 213 ? 86.704 43.064 37.087 1.00 45.91 210 ASN A CA 1
ATOM 1655 C C . ASN A 1 213 ? 87.335 43.770 38.286 1.00 47.45 210 ASN A C 1
ATOM 1656 O O . ASN A 1 213 ? 88.087 44.745 38.115 1.00 45.87 210 ASN A O 1
ATOM 1661 N N . GLN A 1 214 ? 87.025 43.306 39.494 1.00 51.38 211 GLN A N 1
ATOM 1662 C CA . GLN A 1 214 ? 87.466 44.018 40.694 1.00 53.76 211 GLN A CA 1
ATOM 1663 C C . GLN A 1 214 ? 88.984 43.948 40.967 1.00 53.88 211 GLN A C 1
ATOM 1664 O O . GLN A 1 214 ? 89.495 44.796 41.652 1.00 53.44 211 GLN A O 1
ATOM 1670 N N . GLN A 1 215 ? 89.705 42.983 40.403 1.00 55.72 212 GLN A N 1
ATOM 1671 C CA . GLN A 1 215 ? 91.177 43.012 40.443 1.00 57.86 212 GLN A CA 1
ATOM 1672 C C . GLN A 1 215 ? 91.779 43.667 39.207 1.00 55.49 212 GLN A C 1
ATOM 1673 O O . GLN A 1 215 ? 92.965 43.500 38.944 1.00 57.54 212 GLN A O 1
ATOM 1679 N N . ASN A 1 216 ? 90.967 44.401 38.447 1.00 52.14 213 ASN A N 1
ATOM 1680 C CA . ASN A 1 216 ? 91.377 45.047 37.209 1.00 50.74 213 ASN A CA 1
ATOM 1681 C C . ASN A 1 216 ? 91.929 44.106 36.154 1.00 49.55 213 ASN A C 1
ATOM 1682 O O . ASN A 1 216 ? 92.727 44.518 35.335 1.00 48.95 213 ASN A O 1
ATOM 1687 N N . LYS A 1 217 ? 91.505 42.850 36.160 1.00 50.59 214 LYS A N 1
ATOM 1688 C CA . LYS A 1 217 ? 91.960 41.876 35.159 1.00 51.62 214 LYS A CA 1
ATOM 1689 C C . LYS A 1 217 ? 90.871 41.777 34.093 1.00 47.71 214 LYS A C 1
ATOM 1690 O O . LYS A 1 217 ? 89.755 42.228 34.340 1.00 46.42 214 LYS A O 1
ATOM 1696 N N . VAL A 1 218 ? 91.189 41.213 32.924 1.00 46.70 215 VAL A N 1
ATOM 1697 C CA . VAL A 1 218 ? 90.199 41.018 31.861 1.00 44.28 215 VAL A CA 1
ATOM 1698 C C . VAL A 1 218 ? 89.758 39.563 31.783 1.00 46.24 215 VAL A C 1
ATOM 1699 O O . VAL A 1 218 ? 90.471 38.725 31.236 1.00 48.88 215 VAL A O 1
ATOM 1703 N N . ASP A 1 219 ? 88.576 39.282 32.338 1.00 46.96 216 ASP A N 1
ATOM 1704 C CA . ASP A 1 219 ? 87.938 37.957 32.255 1.00 48.66 216 ASP A CA 1
ATOM 1705 C C . ASP A 1 219 ? 86.910 37.834 31.106 1.00 44.61 216 ASP A C 1
ATOM 1706 O O . ASP A 1 219 ? 86.530 36.730 30.736 1.00 44.63 216 ASP A O 1
ATOM 1711 N N . LEU A 1 220 ? 86.480 38.958 30.551 1.00 40.12 217 LEU A N 1
ATOM 1712 C CA . LEU A 1 220 ? 85.413 38.978 29.589 1.00 38.50 217 LEU A CA 1
ATOM 1713 C C . LEU A 1 220 ? 85.730 40.003 28.534 1.00 35.27 217 LEU A C 1
ATOM 1714 O O . LEU A 1 220 ? 86.306 41.059 28.846 1.00 34.68 217 LEU A O 1
ATOM 1719 N N . VAL A 1 221 ? 85.336 39.714 27.297 1.00 34.01 218 VAL A N 1
ATOM 1720 C CA . VAL A 1 221 ? 85.459 40.669 26.197 1.00 33.14 218 VAL A CA 1
ATOM 1721 C C . VAL A 1 221 ? 84.132 40.741 25.471 1.00 33.04 218 VAL A C 1
ATOM 1722 O O . VAL A 1 221 ? 83.469 39.736 25.339 1.00 33.31 218 VAL A O 1
ATOM 1726 N N . LEU A 1 222 ? 83.735 41.946 25.072 1.00 32.40 219 LEU A N 1
ATOM 1727 C CA . LEU A 1 222 ? 82.570 42.156 24.252 1.00 34.77 219 LEU A CA 1
ATOM 1728 C C . LEU A 1 222 ? 83.073 42.437 22.867 1.00 35.08 219 LEU A C 1
ATOM 1729 O O . LEU A 1 222 ? 83.927 43.287 22.693 1.00 33.25 219 LEU A O 1
ATOM 1734 N N . SER A 1 223 ? 82.480 41.770 21.882 1.00 38.32 220 SER A N 1
ATOM 1735 C CA . SER A 1 223 ? 82.926 41.867 20.499 1.00 39.30 220 SER A CA 1
ATOM 1736 C C . SER A 1 223 ? 81.766 41.948 19.505 1.00 40.40 220 SER A C 1
ATOM 1737 O O . SER A 1 223 ? 80.689 41.452 19.770 1.00 40.50 220 SER A O 1
ATOM 1740 N N . CYS A 1 224 ? 82.008 42.581 18.364 1.00 42.00 221 CYS A N 1
ATOM 1741 C CA . CYS A 1 224 ? 81.019 42.718 17.275 1.00 43.43 221 CYS A CA 1
ATOM 1742 C C . CYS A 1 224 ? 81.608 42.105 16.019 1.00 44.11 221 CYS A C 1
ATOM 1743 O O . CYS A 1 224 ? 82.745 42.421 15.644 1.00 43.86 221 CYS A O 1
ATOM 1746 N N . LEU A 1 225 ? 80.835 41.260 15.356 1.00 44.42 222 LEU A N 1
ATOM 1747 C CA . LEU A 1 225 ? 81.232 40.693 14.068 1.00 45.06 222 LEU A CA 1
ATOM 1748 C C . LEU A 1 225 ? 80.425 41.332 12.953 1.00 44.53 222 LEU A C 1
ATOM 1749 O O . LEU A 1 225 ? 79.226 41.548 13.100 1.00 46.80 222 LEU A O 1
ATOM 1754 N N . THR A 1 226 ? 81.102 41.640 11.856 1.00 42.91 223 THR A N 1
ATOM 1755 C CA . THR A 1 226 ? 80.460 42.045 10.623 1.00 44.69 223 THR A CA 1
ATOM 1756 C C . THR A 1 226 ? 81.289 41.571 9.422 1.00 45.12 223 THR A C 1
ATOM 1757 O O . THR A 1 226 ? 82.423 41.109 9.575 1.00 44.62 223 THR A O 1
ATOM 1769 N N . THR A 1 228 ? 83.530 42.218 6.308 1.00 44.27 225 THR A N 1
ATOM 1770 C CA . THR A 1 228 ? 84.518 43.231 5.949 1.00 43.31 225 THR A CA 1
ATOM 1771 C C . THR A 1 228 ? 84.118 43.988 4.700 1.00 44.32 225 THR A C 1
ATOM 1772 O O . THR A 1 228 ? 84.305 45.186 4.636 1.00 43.36 225 THR A O 1
ATOM 1776 N N . SER A 1 229 ? 83.574 43.272 3.717 1.00 45.07 226 SER A N 1
ATOM 1777 C CA . SER A 1 229 ? 83.356 43.838 2.404 1.00 47.79 226 SER A CA 1
ATOM 1778 C C . SER A 1 229 ? 82.254 44.895 2.368 1.00 50.60 226 SER A C 1
ATOM 1779 O O . SER A 1 229 ? 82.120 45.588 1.363 1.00 53.18 226 SER A O 1
ATOM 1782 N N . VAL A 1 230 ? 81.442 44.996 3.425 1.00 50.39 227 VAL A N 1
ATOM 1783 C CA . VAL A 1 230 ? 80.375 45.990 3.475 1.00 53.51 227 VAL A CA 1
ATOM 1784 C C . VAL A 1 230 ? 80.506 46.992 4.611 1.00 53.23 227 VAL A C 1
ATOM 1785 O O . VAL A 1 230 ? 79.652 47.836 4.753 1.00 56.40 227 VAL A O 1
ATOM 1789 N N . ILE A 1 231 ? 81.565 46.922 5.395 1.00 53.34 228 ILE A N 1
ATOM 1790 C CA . ILE A 1 231 ? 81.893 47.971 6.349 1.00 56.12 228 ILE A CA 1
ATOM 1791 C C . ILE A 1 231 ? 82.057 49.330 5.649 1.00 60.85 228 ILE A C 1
ATOM 1792 O O . ILE A 1 231 ? 82.679 49.418 4.600 1.00 62.13 228 ILE A O 1
ATOM 1797 N N . GLN A 1 232 ? 81.525 50.378 6.274 1.00 65.94 229 GLN A N 1
ATOM 1798 C CA . GLN A 1 232 ? 81.494 51.736 5.712 1.00 72.79 229 GLN A CA 1
ATOM 1799 C C . GLN A 1 232 ? 82.030 52.753 6.725 1.00 73.13 229 GLN A C 1
ATOM 1800 O O . GLN A 1 232 ? 82.451 52.365 7.827 1.00 71.81 229 GLN A O 1
ATOM 1806 N N . GLY A 1 233 ? 82.053 54.034 6.331 1.00 76.29 230 GLY A N 1
ATOM 1807 C CA . GLY A 1 233 ? 82.723 55.103 7.079 1.00 74.77 230 GLY A CA 1
ATOM 1808 C C . GLY A 1 233 ? 82.555 54.989 8.570 1.00 71.07 230 GLY A C 1
ATOM 1809 O O . GLY A 1 233 ? 83.454 54.534 9.289 1.00 70.55 230 GLY A O 1
ATOM 1810 N N . GLU A 1 234 ? 81.369 55.326 9.037 1.00 70.62 231 GLU A N 1
ATOM 1811 C CA . GLU A 1 234 ? 81.154 55.460 10.469 1.00 68.89 231 GLU A CA 1
ATOM 1812 C C . GLU A 1 234 ? 80.954 54.153 11.229 1.00 62.46 231 GLU A C 1
ATOM 1813 O O . GLU A 1 234 ? 80.965 54.169 12.447 1.00 60.71 231 GLU A O 1
ATOM 1819 N N . ASP A 1 235 ? 80.800 53.031 10.528 1.00 60.08 232 ASP A N 1
ATOM 1820 C CA . ASP A 1 235 ? 80.413 51.757 11.149 1.00 56.06 232 ASP A CA 1
ATOM 1821 C C . ASP A 1 235 ? 81.311 51.318 12.275 1.00 51.53 232 ASP A C 1
ATOM 1822 O O . ASP A 1 235 ? 80.831 50.977 13.348 1.00 51.10 232 ASP A O 1
ATOM 1827 N N . VAL A 1 236 ? 82.609 51.306 12.023 1.00 49.45 233 VAL A N 1
ATOM 1828 C CA . VAL A 1 236 ? 83.572 50.831 13.008 1.00 46.79 233 VAL A CA 1
ATOM 1829 C C . VAL A 1 236 ? 83.598 51.783 14.189 1.00 47.39 233 VAL A C 1
ATOM 1830 O O . VAL A 1 236 ? 83.467 51.354 15.328 1.00 45.14 233 VAL A O 1
ATOM 1834 N N . GLU A 1 237 ? 83.736 53.070 13.895 1.00 52.31 234 GLU A N 1
ATOM 1835 C CA . GLU A 1 237 ? 83.622 54.141 14.889 1.00 55.33 234 GLU A CA 1
ATOM 1836 C C . GLU A 1 237 ? 82.386 53.940 15.769 1.00 53.82 234 GLU A C 1
ATOM 1837 O O . GLU A 1 237 ? 82.487 54.022 16.979 1.00 51.79 234 GLU A O 1
ATOM 1843 N N . ARG A 1 238 ? 81.240 53.637 15.172 1.00 54.36 235 ARG A N 1
ATOM 1844 C CA . ARG A 1 238 ? 80.000 53.504 15.937 1.00 55.68 235 ARG A CA 1
ATOM 1845 C C . ARG A 1 238 ? 80.000 52.301 16.866 1.00 50.64 235 ARG A C 1
ATOM 1846 O O . ARG A 1 238 ? 79.495 52.365 17.977 1.00 51.11 235 ARG A O 1
ATOM 1854 N N . ALA A 1 239 ? 80.580 51.205 16.418 1.00 47.33 236 ALA A N 1
ATOM 1855 C CA . ALA A 1 239 ? 80.597 49.982 17.193 1.00 43.50 236 ALA A CA 1
ATOM 1856 C C . ALA A 1 239 ? 81.559 50.063 18.392 1.00 42.07 236 ALA A C 1
ATOM 1857 O O . ALA A 1 239 ? 81.286 49.547 19.478 1.00 41.58 236 ALA A O 1
ATOM 1859 N N . VAL A 1 240 ? 82.688 50.720 18.188 1.00 42.80 237 VAL A N 1
ATOM 1860 C CA . VAL A 1 240 ? 83.643 50.999 19.251 1.00 41.63 237 VAL A CA 1
ATOM 1861 C C . VAL A 1 240 ? 82.955 51.783 20.356 1.00 41.83 237 VAL A C 1
ATOM 1862 O O . VAL A 1 240 ? 83.083 51.444 21.524 1.00 41.01 237 VAL A O 1
ATOM 1866 N N . LYS A 1 241 ? 82.206 52.806 19.969 1.00 44.48 238 LYS A N 1
ATOM 1867 C CA . LYS A 1 241 ? 81.527 53.672 20.925 1.00 46.32 238 LYS A CA 1
ATOM 1868 C C . LYS A 1 241 ? 80.418 52.909 21.687 1.00 44.67 238 LYS A C 1
ATOM 1869 O O . LYS A 1 241 ? 80.292 53.066 22.892 1.00 45.13 238 LYS A O 1
ATOM 1875 N N . ALA A 1 242 ? 79.686 52.027 21.010 1.00 43.95 239 ALA A N 1
ATOM 1876 C CA . ALA A 1 242 ? 78.633 51.225 21.657 1.00 43.18 239 ALA A CA 1
ATOM 1877 C C . ALA A 1 242 ? 79.241 50.127 22.576 1.00 41.40 239 ALA A C 1
ATOM 1878 O O . ALA A 1 242 ? 78.865 50.012 23.731 1.00 41.60 239 ALA A O 1
ATOM 1880 N N . LEU A 1 243 ? 80.204 49.370 22.066 1.00 38.57 240 LEU A N 1
ATOM 1881 C CA . LEU A 1 243 ? 80.957 48.411 22.869 1.00 37.61 240 LEU A CA 1
ATOM 1882 C C . LEU A 1 243 ? 81.603 49.007 24.117 1.00 38.38 240 LEU A C 1
ATOM 1883 O O . LEU A 1 243 ? 81.551 48.386 25.175 1.00 40.30 240 LEU A O 1
ATOM 1888 N N . LYS A 1 244 ? 82.211 50.184 24.005 1.00 39.05 241 LYS A N 1
ATOM 1889 C CA . LYS A 1 244 ? 82.761 50.864 25.193 1.00 40.83 241 LYS A CA 1
ATOM 1890 C C . LYS A 1 244 ? 81.728 51.315 26.207 1.00 42.11 241 LYS A C 1
ATOM 1891 O O . LYS A 1 244 ? 81.976 51.170 27.396 1.00 42.02 241 LYS A O 1
ATOM 1897 N N . GLU A 1 245 ? 80.594 51.865 25.759 1.00 45.20 242 GLU A N 1
ATOM 1898 C CA . GLU A 1 245 ? 79.510 52.200 26.684 1.00 48.95 242 GLU A CA 1
ATOM 1899 C C . GLU A 1 245 ? 79.014 50.950 27.428 1.00 46.84 242 GLU A C 1
ATOM 1900 O O . GLU A 1 245 ? 78.840 50.981 28.649 1.00 47.34 242 GLU A O 1
ATOM 1906 N N . SER A 1 246 ? 78.852 49.847 26.694 1.00 43.00 243 SER A N 1
ATOM 1907 C CA . SER A 1 246 ? 78.451 48.596 27.286 1.00 41.53 243 SER A CA 1
ATOM 1908 C C . SER A 1 246 ? 79.521 47.996 28.173 1.00 39.90 243 SER A C 1
ATOM 1909 O O . SER A 1 246 ? 79.202 47.469 29.213 1.00 40.58 243 SER A O 1
ATOM 1912 N N . ALA A 1 247 ? 80.781 48.062 27.769 1.00 38.35 244 ALA A N 1
ATOM 1913 C CA . ALA A 1 247 ? 81.849 47.409 28.541 1.00 37.34 244 ALA A CA 1
ATOM 1914 C C . ALA A 1 247 ? 82.117 48.143 29.877 1.00 37.55 244 ALA A C 1
ATOM 1915 O O . ALA A 1 247 ? 82.400 47.517 30.894 1.00 36.99 244 ALA A O 1
ATOM 1917 N N . ALA A 1 248 ? 81.976 49.462 29.858 1.00 38.18 245 ALA A N 1
ATOM 1918 C CA . ALA A 1 248 ? 82.029 50.266 31.061 1.00 39.34 245 ALA A CA 1
ATOM 1919 C C . ALA A 1 248 ? 80.978 49.808 32.059 1.00 40.10 245 ALA A C 1
ATOM 1920 O O . ALA A 1 248 ? 81.287 49.659 33.240 1.00 41.86 245 ALA A O 1
ATOM 1922 N N . LYS A 1 249 ? 79.749 49.582 31.596 1.00 40.34 246 LYS A N 1
ATOM 1923 C CA . LYS A 1 249 ? 78.666 49.113 32.498 1.00 41.23 246 LYS A CA 1
ATOM 1924 C C . LYS A 1 249 ? 78.917 47.728 33.088 1.00 37.83 246 LYS A C 1
ATOM 1925 O O . LYS A 1 249 ? 78.891 47.553 34.293 1.00 38.28 246 LYS A O 1
ATOM 1931 N N . VAL A 1 250 ? 79.214 46.771 32.222 1.00 35.39 247 VAL A N 1
ATOM 1932 C CA . VAL A 1 250 ? 79.535 45.404 32.620 1.00 34.91 247 VAL A CA 1
ATOM 1933 C C . VAL A 1 250 ? 80.785 45.328 33.512 1.00 33.85 247 VAL A C 1
ATOM 1934 O O . VAL A 1 250 ? 80.814 44.514 34.424 1.00 33.74 247 VAL A O 1
ATOM 1938 N N . SER A 1 251 ? 81.798 46.163 33.237 1.00 32.72 248 SER A N 1
ATOM 1939 C CA . SER A 1 251 ? 82.946 46.331 34.146 1.00 32.96 248 SER A CA 1
ATOM 1940 C C . SER A 1 251 ? 82.492 46.786 35.511 1.00 33.01 248 SER A C 1
ATOM 1941 O O . SER A 1 251 ? 82.830 46.142 36.489 1.00 34.77 248 SER A O 1
ATOM 1944 N N . ALA A 1 252 ? 81.677 47.826 35.592 1.00 32.94 249 ALA A N 1
ATOM 1945 C CA . ALA A 1 252 ? 81.092 48.194 36.907 1.00 35.37 249 ALA A CA 1
ATOM 1946 C C . ALA A 1 252 ? 80.332 46.992 37.573 1.00 36.77 249 ALA A C 1
ATOM 1947 O O . ALA A 1 252 ? 80.467 46.761 38.782 1.00 38.02 249 ALA A O 1
ATOM 1949 N N . TRP A 1 253 ? 79.588 46.205 36.788 1.00 36.41 250 TRP A N 1
ATOM 1950 C CA . TRP A 1 253 ? 78.837 45.052 37.354 1.00 37.92 250 TRP A CA 1
ATOM 1951 C C . TRP A 1 253 ? 79.733 43.864 37.758 1.00 38.86 250 TRP A C 1
ATOM 1952 O O . TRP A 1 253 ? 79.346 43.021 38.567 1.00 40.52 250 TRP A O 1
ATOM 1963 N N . SER A 1 254 ? 80.943 43.822 37.210 1.00 38.58 251 SER A N 1
ATOM 1964 C CA . SER A 1 254 ? 81.925 42.830 37.591 1.00 39.31 251 SER A CA 1
ATOM 1965 C C . SER A 1 254 ? 82.767 43.350 38.740 1.00 41.03 251 SER A C 1
ATOM 1966 O O . SER A 1 254 ? 83.770 42.731 39.047 1.00 41.66 251 SER A O 1
ATOM 1969 N N . GLY A 1 255 ? 82.390 44.480 39.357 1.00 42.22 252 GLY A N 1
ATOM 1970 C CA . GLY A 1 255 ? 83.129 45.044 40.488 1.00 43.03 252 GLY A CA 1
ATOM 1971 C C . GLY A 1 255 ? 84.303 45.959 40.177 1.00 42.61 252 GLY A C 1
ATOM 1972 O O . GLY A 1 255 ? 85.003 46.377 41.094 1.00 44.09 252 GLY A O 1
ATOM 1973 N N . TYR A 1 256 ? 84.552 46.278 38.915 1.00 42.19 253 TYR A N 1
ATOM 1974 C CA . TYR A 1 256 ? 85.608 47.272 38.564 1.00 43.81 253 TYR A CA 1
ATOM 1975 C C . TYR A 1 256 ? 85.273 48.645 39.104 1.00 45.94 253 TYR A C 1
ATOM 1976 O O . TYR A 1 256 ? 84.124 49.007 39.106 1.00 47.39 253 TYR A O 1
ATOM 1985 N N . GLN A 1 257 ? 86.285 49.406 39.518 1.00 50.70 254 GLN A N 1
ATOM 1986 C CA . GLN A 1 257 ? 86.105 50.749 40.105 1.00 54.29 254 GLN A CA 1
ATOM 1987 C C . GLN A 1 257 ? 87.055 51.835 39.575 1.00 53.79 254 GLN A C 1
ATOM 1988 O O . GLN A 1 257 ? 87.877 51.596 38.701 1.00 53.19 254 GLN A O 1
ATOM 1994 N N . TYR B 1 6 ? 67.014 63.781 61.181 1.00 95.24 3 TYR B N 1
ATOM 1995 C CA . TYR B 1 6 ? 66.499 63.994 59.788 1.00 92.77 3 TYR B CA 1
ATOM 1996 C C . TYR B 1 6 ? 66.409 62.733 58.925 1.00 84.72 3 TYR B C 1
ATOM 1997 O O . TYR B 1 6 ? 67.040 61.706 59.181 1.00 80.40 3 TYR B O 1
ATOM 2006 N N . GLN B 1 7 ? 65.583 62.870 57.893 1.00 79.93 4 GLN B N 1
ATOM 2007 C CA . GLN B 1 7 ? 65.364 61.848 56.891 1.00 73.69 4 GLN B CA 1
ATOM 2008 C C . GLN B 1 7 ? 65.149 62.574 55.564 1.00 69.38 4 GLN B C 1
ATOM 2009 O O . GLN B 1 7 ? 64.402 63.554 55.507 1.00 69.52 4 GLN B O 1
ATOM 2015 N N . VAL B 1 8 ? 65.848 62.131 54.522 1.00 63.05 5 VAL B N 1
ATOM 2016 C CA . VAL B 1 8 ? 65.654 62.658 53.165 1.00 59.34 5 VAL B CA 1
ATOM 2017 C C . VAL B 1 8 ? 64.565 61.821 52.495 1.00 54.36 5 VAL B C 1
ATOM 2018 O O . VAL B 1 8 ? 64.814 60.669 52.154 1.00 51.64 5 VAL B O 1
ATOM 2022 N N . PRO B 1 9 ? 63.352 62.392 52.324 1.00 53.06 6 PRO B N 1
ATOM 2023 C CA . PRO B 1 9 ? 62.213 61.594 51.855 1.00 50.73 6 PRO B CA 1
ATOM 2024 C C . PRO B 1 9 ? 62.442 60.743 50.608 1.00 47.22 6 PRO B C 1
ATOM 2025 O O . PRO B 1 9 ? 61.956 59.613 50.562 1.00 44.73 6 PRO B O 1
ATOM 2029 N N . SER B 1 10 ? 63.171 61.271 49.625 1.00 46.98 7 SER B N 1
ATOM 2030 C CA . SER B 1 10 ? 63.461 60.526 48.376 1.00 44.98 7 SER B CA 1
ATOM 2031 C C . SER B 1 10 ? 64.370 59.318 48.551 1.00 42.34 7 SER B C 1
ATOM 2032 O O . SER B 1 10 ? 64.140 58.278 47.931 1.00 39.48 7 SER B O 1
ATOM 2035 N N . VAL B 1 11 ? 65.403 59.474 49.384 1.00 43.37 8 VAL B N 1
ATOM 2036 C CA . VAL B 1 11 ? 66.368 58.391 49.687 1.00 41.73 8 VAL B CA 1
ATOM 2037 C C . VAL B 1 11 ? 65.647 57.292 50.446 1.00 40.86 8 VAL B C 1
ATOM 2038 O O . VAL B 1 11 ? 65.816 56.115 50.109 1.00 38.40 8 VAL B O 1
ATOM 2042 N N . ALA B 1 12 ? 64.838 57.678 51.447 1.00 42.27 9 ALA B N 1
ATOM 2043 C CA . ALA B 1 12 ? 63.982 56.721 52.158 1.00 42.71 9 ALA B CA 1
ATOM 2044 C C . ALA B 1 12 ? 63.031 56.009 51.175 1.00 42.01 9 ALA B C 1
ATOM 2045 O O . ALA B 1 12 ? 62.856 54.797 51.262 1.00 42.11 9 ALA B O 1
ATOM 2047 N N . LEU B 1 13 ? 62.457 56.749 50.217 1.00 41.80 10 LEU B N 1
ATOM 2048 C CA . LEU B 1 13 ? 61.619 56.134 49.197 1.00 41.03 10 LEU B CA 1
ATOM 2049 C C . LEU B 1 13 ? 62.420 55.178 48.288 1.00 38.55 10 LEU B C 1
ATOM 2050 O O . LEU B 1 13 ? 61.943 54.091 47.964 1.00 37.07 10 LEU B O 1
ATOM 2055 N N . ALA B 1 14 ? 63.642 55.554 47.927 1.00 37.89 11 ALA B N 1
ATOM 2056 C CA . ALA B 1 14 ? 64.535 54.656 47.146 1.00 36.85 11 ALA B CA 1
ATOM 2057 C C . ALA B 1 14 ? 64.793 53.318 47.853 1.00 35.23 11 ALA B C 1
ATOM 2058 O O . ALA B 1 14 ? 64.726 52.274 47.247 1.00 33.26 11 ALA B O 1
ATOM 2060 N N . ALA B 1 15 ? 65.072 53.385 49.145 1.00 36.68 12 ALA B N 1
ATOM 2061 C CA . ALA B 1 15 ? 65.267 52.203 49.989 1.00 35.99 12 ALA B CA 1
ATOM 2062 C C . ALA B 1 15 ? 64.027 51.333 50.065 1.00 37.05 12 ALA B C 1
ATOM 2063 O O . ALA B 1 15 ? 64.125 50.131 49.995 1.00 35.62 12 ALA B O 1
ATOM 2065 N N . ARG B 1 16 ? 62.860 51.939 50.291 1.00 39.86 13 ARG B N 1
ATOM 2066 C CA . ARG B 1 16 ? 61.616 51.174 50.353 1.00 39.54 13 ARG B CA 1
ATOM 2067 C C . ARG B 1 16 ? 61.349 50.454 49.019 1.00 37.92 13 ARG B C 1
ATOM 2068 O O . ARG B 1 16 ? 60.861 49.331 49.012 1.00 38.58 13 ARG B O 1
ATOM 2076 N N . VAL B 1 17 ? 61.632 51.117 47.901 1.00 36.71 14 VAL B N 1
ATOM 2077 C CA . VAL B 1 17 ? 61.460 50.515 46.571 1.00 35.51 14 VAL B CA 1
ATOM 2078 C C . VAL B 1 17 ? 62.334 49.280 46.465 1.00 34.03 14 VAL B C 1
ATOM 2079 O O . VAL B 1 17 ? 61.869 48.221 46.068 1.00 32.91 14 VAL B O 1
ATOM 2083 N N . LEU B 1 18 ? 63.608 49.425 46.812 1.00 33.77 15 LEU B N 1
ATOM 2084 C CA . LEU B 1 18 ? 64.550 48.317 46.726 1.00 33.84 15 LEU B CA 1
ATOM 2085 C C . LEU B 1 18 ? 64.097 47.139 47.567 1.00 34.74 15 LEU B C 1
ATOM 2086 O O . LEU B 1 18 ? 64.183 45.982 47.126 1.00 34.75 15 LEU B O 1
ATOM 2091 N N . LYS B 1 19 ? 63.622 47.427 48.775 1.00 35.66 16 LYS B N 1
ATOM 2092 C CA . LYS B 1 19 ? 63.187 46.368 49.686 1.00 37.62 16 LYS B CA 1
ATOM 2093 C C . LYS B 1 19 ? 61.956 45.655 49.139 1.00 37.17 16 LYS B C 1
ATOM 2094 O O . LYS B 1 19 ? 61.862 44.423 49.259 1.00 36.66 16 LYS B O 1
ATOM 2100 N N . LEU B 1 20 ? 61.052 46.424 48.522 1.00 35.97 17 LEU B N 1
ATOM 2101 C CA . LEU B 1 20 ? 59.875 45.868 47.857 1.00 35.13 17 LEU B CA 1
ATOM 2102 C C . LEU B 1 20 ? 60.261 44.941 46.710 1.00 33.12 17 LEU B C 1
ATOM 2103 O O . LEU B 1 20 ? 59.765 43.831 46.628 1.00 31.97 17 LEU B O 1
ATOM 2108 N N . LEU B 1 21 ? 61.171 45.389 45.851 1.00 32.05 18 LEU B N 1
ATOM 2109 C CA . LEU B 1 21 ? 61.623 44.581 44.710 1.00 31.18 18 LEU B CA 1
ATOM 2110 C C . LEU B 1 21 ? 62.422 43.304 45.073 1.00 31.51 18 LEU B C 1
ATOM 2111 O O . LEU B 1 21 ? 62.580 42.439 44.209 1.00 31.03 18 LEU B O 1
ATOM 2116 N N . SER B 1 22 ? 62.886 43.173 46.321 1.00 32.46 19 SER B N 1
ATOM 2117 C CA . SER B 1 22 ? 63.523 41.917 46.812 1.00 34.18 19 SER B CA 1
ATOM 2118 C C . SER B 1 22 ? 62.510 40.829 47.250 1.00 36.25 19 SER B C 1
ATOM 2119 O O . SER B 1 22 ? 62.853 39.652 47.317 1.00 36.25 19 SER B O 1
ATOM 2122 N N . ARG B 1 23 ? 61.272 41.216 47.534 1.00 38.14 20 ARG B N 1
ATOM 2123 C CA . ARG B 1 23 ? 60.207 40.243 47.761 1.00 40.73 20 ARG B CA 1
ATOM 2124 C C . ARG B 1 23 ? 59.801 39.539 46.446 1.00 41.57 20 ARG B C 1
ATOM 2125 O O . ARG B 1 23 ? 59.713 40.137 45.385 1.00 39.58 20 ARG B O 1
ATOM 2133 N N . HIS B 1 24 ? 59.617 38.234 46.520 1.00 44.65 21 HIS B N 1
ATOM 2134 C CA . HIS B 1 24 ? 59.332 37.426 45.335 1.00 46.02 21 HIS B CA 1
ATOM 2135 C C . HIS B 1 24 ? 58.096 37.888 44.594 1.00 45.24 21 HIS B C 1
ATOM 2136 O O . HIS B 1 24 ? 58.096 37.963 43.383 1.00 44.18 21 HIS B O 1
ATOM 2143 N N . LYS B 1 25 ? 57.047 38.189 45.333 1.00 45.69 22 LYS B N 1
ATOM 2144 C CA . LYS B 1 25 ? 55.805 38.703 44.738 1.00 47.20 22 LYS B CA 1
ATOM 2145 C C . LYS B 1 25 ? 55.990 39.977 43.883 1.00 43.24 22 LYS B C 1
ATOM 2146 O O . LYS B 1 25 ? 55.258 40.190 42.931 1.00 42.15 22 LYS B O 1
ATOM 2152 N N . TYR B 1 26 ? 56.949 40.820 44.250 1.00 40.62 23 TYR B N 1
ATOM 2153 C CA . TYR B 1 26 ? 57.194 42.094 43.564 1.00 39.65 23 TYR B CA 1
ATOM 2154 C C . TYR B 1 26 ? 58.535 42.143 42.808 1.00 36.97 23 TYR B C 1
ATOM 2155 O O . TYR B 1 26 ? 58.959 43.198 42.372 1.00 38.04 23 TYR B O 1
ATOM 2164 N N . ARG B 1 27 ? 59.181 41.009 42.607 1.00 36.71 24 ARG B N 1
ATOM 2165 C CA . ARG B 1 27 ? 60.458 40.970 41.901 1.00 36.95 24 ARG B CA 1
ATOM 2166 C C . ARG B 1 27 ? 60.458 41.669 40.521 1.00 35.71 24 ARG B C 1
ATOM 2167 O O . ARG B 1 27 ? 61.455 42.245 40.157 1.00 33.18 24 ARG B O 1
ATOM 2175 N N . GLN B 1 28 ? 59.342 41.604 39.790 1.00 37.51 25 GLN B N 1
ATOM 2176 C CA . GLN B 1 28 ? 59.112 42.349 38.538 1.00 39.16 25 GLN B CA 1
ATOM 2177 C C . GLN B 1 28 ? 57.792 43.110 38.651 1.00 37.25 25 GLN B C 1
ATOM 2178 O O . GLN B 1 28 ? 56.729 42.549 38.451 1.00 42.23 25 GLN B O 1
ATOM 2184 N N . SER B 1 29 ? 57.845 44.386 38.947 1.00 34.76 26 SER B N 1
ATOM 2185 C CA . SER B 1 29 ? 56.647 45.163 39.244 1.00 34.09 26 SER B CA 1
ATOM 2186 C C . SER B 1 29 ? 56.522 46.362 38.338 1.00 32.98 26 SER B C 1
ATOM 2187 O O . SER B 1 29 ? 57.488 47.058 38.128 1.00 30.23 26 SER B O 1
ATOM 2190 N N . THR B 1 30 ? 55.321 46.635 37.842 1.00 34.34 27 THR B N 1
ATOM 2191 C CA . THR B 1 30 ? 55.078 47.901 37.126 1.00 34.71 27 THR B CA 1
ATOM 2192 C C . THR B 1 30 ? 55.101 49.111 38.079 1.00 35.23 27 THR B C 1
ATOM 2193 O O . THR B 1 30 ? 55.066 48.968 39.311 1.00 36.17 27 THR B O 1
ATOM 2197 N N . LEU B 1 31 ? 55.140 50.294 37.494 1.00 35.53 28 LEU B N 1
ATOM 2198 C CA . LEU B 1 31 ? 55.066 51.541 38.236 1.00 36.22 28 LEU B CA 1
ATOM 2199 C C . LEU B 1 31 ? 53.805 51.596 39.110 1.00 37.79 28 LEU B C 1
ATOM 2200 O O . LEU B 1 31 ? 53.857 51.982 40.284 1.00 37.25 28 LEU B O 1
ATOM 2205 N N . THR B 1 32 ? 52.670 51.231 38.530 1.00 39.84 29 THR B N 1
ATOM 2206 C CA . THR B 1 32 ? 51.437 51.276 39.286 1.00 41.94 29 THR B CA 1
ATOM 2207 C C . THR B 1 32 ? 51.389 50.308 40.449 1.00 41.93 29 THR B C 1
ATOM 2208 O O . THR B 1 32 ? 50.774 50.619 41.441 1.00 42.67 29 THR B O 1
ATOM 2212 N N . GLU B 1 33 ? 52.015 49.139 40.323 1.00 40.83 30 GLU B N 1
ATOM 2213 C CA . GLU B 1 33 ? 52.034 48.181 41.426 1.00 41.44 30 GLU B CA 1
ATOM 2214 C C . GLU B 1 33 ? 52.887 48.680 42.604 1.00 39.86 30 GLU B C 1
ATOM 2215 O O . GLU B 1 33 ? 52.619 48.376 43.750 1.00 40.58 30 GLU B O 1
ATOM 2221 N N . ILE B 1 34 ? 53.928 49.432 42.294 1.00 38.63 31 ILE B N 1
ATOM 2222 C CA . ILE B 1 34 ? 54.892 49.903 43.264 1.00 38.65 31 ILE B CA 1
ATOM 2223 C C . ILE B 1 34 ? 54.282 51.073 44.050 1.00 40.71 31 ILE B C 1
ATOM 2224 O O . ILE B 1 34 ? 54.283 51.069 45.294 1.00 39.83 31 ILE B O 1
ATOM 2229 N N . ALA B 1 35 ? 53.779 52.057 43.297 1.00 41.61 32 ALA B N 1
ATOM 2230 C CA . ALA B 1 35 ? 53.020 53.180 43.820 1.00 44.42 32 ALA B CA 1
ATOM 2231 C C . ALA B 1 35 ? 51.892 52.772 44.781 1.00 47.10 32 ALA B C 1
ATOM 2232 O O . ALA B 1 35 ? 51.755 53.315 45.888 1.00 48.01 32 ALA B O 1
ATOM 2234 N N . GLU B 1 36 ? 51.077 51.838 44.328 1.00 48.43 33 GLU B N 1
ATOM 2235 C CA . GLU B 1 36 ? 49.984 51.314 45.114 1.00 53.45 33 GLU B CA 1
ATOM 2236 C C . GLU B 1 36 ? 50.502 50.664 46.407 1.00 53.39 33 GLU B C 1
ATOM 2237 O O . GLU B 1 36 ? 50.066 51.011 47.504 1.00 53.70 33 GLU B O 1
ATOM 2243 N N . ARG B 1 37 ? 51.470 49.772 46.279 1.00 49.64 34 ARG B N 1
ATOM 2244 C CA . ARG B 1 37 ? 51.943 49.061 47.430 1.00 51.15 34 ARG B CA 1
ATOM 2245 C C . ARG B 1 37 ? 52.617 49.979 48.458 1.00 50.17 34 ARG B C 1
ATOM 2246 O O . ARG B 1 37 ? 52.479 49.754 49.659 1.00 51.26 34 ARG B O 1
ATOM 2254 N N . LEU B 1 38 ? 53.334 51.001 47.989 1.00 47.26 35 LEU B N 1
ATOM 2255 C CA . LEU B 1 38 ? 54.047 51.929 48.862 1.00 46.01 35 LEU B CA 1
ATOM 2256 C C . LEU B 1 38 ? 53.202 53.150 49.276 1.00 47.70 35 LEU B C 1
ATOM 2257 O O . LEU B 1 38 ? 53.612 53.894 50.136 1.00 48.85 35 LEU B O 1
ATOM 2262 N N . GLY B 1 39 ? 52.045 53.360 48.663 1.00 48.23 36 GLY B N 1
ATOM 2263 C CA . GLY B 1 39 ? 51.205 54.496 48.977 1.00 49.98 36 GLY B CA 1
ATOM 2264 C C . GLY B 1 39 ? 51.735 55.864 48.586 1.00 50.51 36 GLY B C 1
ATOM 2265 O O . GLY B 1 39 ? 51.506 56.822 49.297 1.00 52.87 36 GLY B O 1
ATOM 2266 N N . VAL B 1 40 ? 52.444 55.971 47.466 1.00 49.82 37 VAL B N 1
ATOM 2267 C CA . VAL B 1 40 ? 52.890 57.281 46.964 1.00 50.62 37 VAL B CA 1
ATOM 2268 C C . VAL B 1 40 ? 52.336 57.463 45.557 1.00 50.85 37 VAL B C 1
ATOM 2269 O O . VAL B 1 40 ? 51.937 56.489 44.940 1.00 51.91 37 VAL B O 1
ATOM 2273 N N . ASN B 1 41 ? 52.283 58.683 45.039 1.00 52.13 38 ASN B N 1
ATOM 2274 C CA . ASN B 1 41 ? 51.717 58.857 43.693 1.00 53.13 38 ASN B CA 1
ATOM 2275 C C . ASN B 1 41 ? 52.722 58.427 42.630 1.00 49.81 38 ASN B C 1
ATOM 2276 O O . ASN B 1 41 ? 53.913 58.369 42.896 1.00 47.77 38 ASN B O 1
ATOM 2281 N N . LYS B 1 42 ? 52.219 58.088 41.451 1.00 49.25 39 LYS B N 1
ATOM 2282 C CA . LYS B 1 42 ? 53.054 57.515 40.391 1.00 48.50 39 LYS B CA 1
ATOM 2283 C C . LYS B 1 42 ? 54.225 58.383 40.002 1.00 46.78 39 LYS B C 1
ATOM 2284 O O . LYS B 1 42 ? 55.304 57.850 39.792 1.00 43.44 39 LYS B O 1
ATOM 2290 N N . THR B 1 43 ? 54.001 59.702 39.896 1.00 47.72 40 THR B N 1
ATOM 2291 C CA . THR B 1 43 ? 55.064 60.642 39.530 1.00 47.46 40 THR B CA 1
ATOM 2292 C C . THR B 1 43 ? 56.239 60.639 40.527 1.00 47.77 40 THR B C 1
ATOM 2293 O O . THR B 1 43 ? 57.396 60.678 40.088 1.00 47.37 40 THR B O 1
ATOM 2297 N N . THR B 1 44 ? 55.965 60.598 41.837 1.00 46.94 41 THR B N 1
ATOM 2298 C CA . THR B 1 44 ? 57.045 60.593 42.803 1.00 46.88 41 THR B CA 1
ATOM 2299 C C . THR B 1 44 ? 57.854 59.301 42.710 1.00 46.48 41 THR B C 1
ATOM 2300 O O . THR B 1 44 ? 59.075 59.340 42.806 1.00 45.79 41 THR B O 1
ATOM 2304 N N . CYS B 1 45 ? 57.176 58.165 42.535 1.00 47.05 42 CYS B N 1
ATOM 2305 C CA . CYS B 1 45 ? 57.852 56.874 42.333 1.00 46.78 42 CYS B CA 1
ATOM 2306 C C . CYS B 1 45 ? 58.726 56.840 41.130 1.00 43.40 42 CYS B C 1
ATOM 2307 O O . CYS B 1 45 ? 59.813 56.328 41.188 1.00 42.08 42 CYS B O 1
ATOM 2310 N N . LEU B 1 46 ? 58.170 57.297 40.015 1.00 43.03 43 LEU B N 1
ATOM 2311 C CA . LEU B 1 46 ? 58.815 57.246 38.714 1.00 41.49 43 LEU B CA 1
ATOM 2312 C C . LEU B 1 46 ? 60.124 58.026 38.713 1.00 40.66 43 LEU B C 1
ATOM 2313 O O . LEU B 1 46 ? 61.124 57.522 38.235 1.00 41.60 43 LEU B O 1
ATOM 2318 N N . ARG B 1 47 ? 60.113 59.212 39.308 1.00 40.38 44 ARG B N 1
ATOM 2319 C CA . ARG B 1 47 ? 61.333 59.998 39.518 1.00 41.26 44 ARG B CA 1
ATOM 2320 C C . ARG B 1 47 ? 62.457 59.189 40.224 1.00 39.65 44 ARG B C 1
ATOM 2321 O O . ARG B 1 47 ? 63.602 59.128 39.757 1.00 38.54 44 ARG B O 1
ATOM 2329 N N . VAL B 1 48 ? 62.106 58.566 41.347 1.00 38.16 45 VAL B N 1
ATOM 2330 C CA . VAL B 1 48 ? 63.031 57.742 42.102 1.00 37.56 45 VAL B CA 1
ATOM 2331 C C . VAL B 1 48 ? 63.475 56.517 41.290 1.00 35.94 45 VAL B C 1
ATOM 2332 O O . VAL B 1 48 ? 64.662 56.166 41.252 1.00 34.50 45 VAL B O 1
ATOM 2336 N N . LEU B 1 49 ? 62.515 55.851 40.675 1.00 35.29 46 LEU B N 1
ATOM 2337 C CA . LEU B 1 49 ? 62.816 54.668 39.885 1.00 35.07 46 LEU B CA 1
ATOM 2338 C C . LEU B 1 49 ? 63.742 54.992 38.694 1.00 36.68 46 LEU B C 1
ATOM 2339 O O . LEU B 1 49 ? 64.656 54.220 38.379 1.00 37.84 46 LEU B O 1
ATOM 2344 N N . ARG B 1 50 ? 63.510 56.127 38.042 1.00 37.36 47 ARG B N 1
ATOM 2345 C CA . ARG B 1 50 ? 64.365 56.530 36.959 1.00 37.43 47 ARG B CA 1
ATOM 2346 C C . ARG B 1 50 ? 65.770 56.903 37.390 1.00 38.42 47 ARG B C 1
ATOM 2347 O O . ARG B 1 50 ? 66.716 56.623 36.655 1.00 38.30 47 ARG B O 1
ATOM 2355 N N . THR B 1 51 ? 65.924 57.513 38.566 1.00 38.84 48 THR B N 1
ATOM 2356 C CA . THR B 1 51 ? 67.251 57.843 39.050 1.00 39.42 48 THR B CA 1
ATOM 2357 C C . THR B 1 51 ? 67.985 56.566 39.450 1.00 38.41 48 THR B C 1
ATOM 2358 O O . THR B 1 51 ? 69.168 56.396 39.139 1.00 38.21 48 THR B O 1
ATOM 2362 N N . LEU B 1 52 ? 67.266 55.657 40.091 1.00 36.96 49 LEU B N 1
ATOM 2363 C CA . LEU B 1 52 ? 67.813 54.377 40.438 1.00 37.71 49 LEU B CA 1
ATOM 2364 C C . LEU B 1 52 ? 68.192 53.555 39.217 1.00 39.58 49 LEU B C 1
ATOM 2365 O O . LEU B 1 52 ? 69.163 52.809 39.274 1.00 38.25 49 LEU B O 1
ATOM 2370 N N . GLU B 1 53 ? 67.400 53.668 38.137 1.00 42.87 50 GLU B N 1
ATOM 2371 C CA . GLU B 1 53 ? 67.670 52.970 36.869 1.00 43.99 50 GLU B CA 1
ATOM 2372 C C . GLU B 1 53 ? 68.956 53.474 36.204 1.00 43.83 50 GLU B C 1
ATOM 2373 O O . GLU B 1 53 ? 69.738 52.669 35.711 1.00 42.58 50 GLU B O 1
ATOM 2379 N N . ARG B 1 54 ? 69.178 54.788 36.204 1.00 44.46 51 ARG B N 1
ATOM 2380 C CA . ARG B 1 54 ? 70.397 55.355 35.624 1.00 47.26 51 ARG B CA 1
ATOM 2381 C C . ARG B 1 54 ? 71.674 54.920 36.349 1.00 46.27 51 ARG B C 1
ATOM 2382 O O . ARG B 1 54 ? 72.735 54.864 35.746 1.00 46.76 51 ARG B O 1
ATOM 2390 N N . GLU B 1 55 ? 71.567 54.640 37.644 1.00 44.41 52 GLU B N 1
ATOM 2391 C CA . GLU B 1 55 ? 72.688 54.121 38.434 1.00 43.66 52 GLU B CA 1
ATOM 2392 C C . GLU B 1 55 ? 72.832 52.578 38.406 1.00 41.34 52 GLU B C 1
ATOM 2393 O O . GLU B 1 55 ? 73.762 52.023 39.043 1.00 39.07 52 GLU B O 1
ATOM 2399 N N . ASP B 1 56 ? 71.928 51.910 37.671 1.00 39.56 53 ASP B N 1
ATOM 2400 C CA . ASP B 1 56 ? 71.816 50.452 37.590 1.00 38.88 53 ASP B CA 1
ATOM 2401 C C . ASP B 1 56 ? 71.525 49.758 38.913 1.00 36.95 53 ASP B C 1
ATOM 2402 O O . ASP B 1 56 ? 71.819 48.585 39.076 1.00 36.19 53 ASP B O 1
ATOM 2407 N N . PHE B 1 57 ? 70.888 50.482 39.833 1.00 36.91 54 PHE B N 1
ATOM 2408 C CA . PHE B 1 57 ? 70.332 49.898 41.076 1.00 35.60 54 PHE B CA 1
ATOM 2409 C C . PHE B 1 57 ? 69.009 49.215 40.810 1.00 32.80 54 PHE B C 1
ATOM 2410 O O . PHE B 1 57 ? 68.581 48.366 41.575 1.00 32.43 54 PHE B O 1
ATOM 2418 N N . VAL B 1 58 ? 68.372 49.616 39.722 1.00 32.10 55 VAL B N 1
ATOM 2419 C CA . VAL B 1 58 ? 67.122 49.044 39.256 1.00 30.94 55 VAL B CA 1
ATOM 2420 C C . VAL B 1 58 ? 67.277 48.796 37.765 1.00 31.52 55 VAL B C 1
ATOM 2421 O O . VAL B 1 58 ? 67.988 49.532 37.059 1.00 33.15 55 VAL B O 1
ATOM 2425 N N . SER B 1 59 ? 66.613 47.761 37.288 1.00 30.46 56 SER B N 1
ATOM 2426 C CA . SER B 1 59 ? 66.562 47.457 35.898 1.00 31.40 56 SER B CA 1
ATOM 2427 C C . SER B 1 59 ? 65.128 47.515 35.432 1.00 32.38 56 SER B C 1
ATOM 2428 O O . SER B 1 59 ? 64.231 47.249 36.194 1.00 32.57 56 SER B O 1
ATOM 2431 N N . TYR B 1 60 ? 64.929 47.872 34.170 1.00 33.41 57 TYR B N 1
ATOM 2432 C CA . TYR B 1 60 ? 63.612 48.110 33.598 1.00 33.58 57 TYR B CA 1
ATOM 2433 C C . TYR B 1 60 ? 63.498 47.388 32.291 1.00 34.83 57 TYR B C 1
ATOM 2434 O O . TYR B 1 60 ? 64.298 47.585 31.421 1.00 35.05 57 TYR B O 1
ATOM 2443 N N . ASP B 1 61 ? 62.471 46.567 32.156 1.00 37.98 58 ASP B N 1
ATOM 2444 C CA . ASP B 1 61 ? 62.221 45.840 30.918 1.00 40.49 58 ASP B CA 1
ATOM 2445 C C . ASP B 1 61 ? 61.124 46.541 30.129 1.00 40.14 58 ASP B C 1
ATOM 2446 O O . ASP B 1 61 ? 59.958 46.361 30.437 1.00 40.86 58 ASP B O 1
ATOM 2451 N N . PRO B 1 62 ? 61.475 47.298 29.085 1.00 40.46 59 PRO B N 1
ATOM 2452 C CA . PRO B 1 62 ? 60.376 48.007 28.423 1.00 41.15 59 PRO B CA 1
ATOM 2453 C C . PRO B 1 62 ? 59.324 47.079 27.792 1.00 42.48 59 PRO B C 1
ATOM 2454 O O . PRO B 1 62 ? 58.188 47.506 27.621 1.00 42.11 59 PRO B O 1
ATOM 2458 N N . GLN B 1 63 ? 59.685 45.841 27.444 1.00 44.23 60 GLN B N 1
ATOM 2459 C CA . GLN B 1 63 ? 58.691 44.899 26.914 1.00 46.80 60 GLN B CA 1
ATOM 2460 C C . GLN B 1 63 ? 57.571 44.549 27.911 1.00 45.48 60 GLN B C 1
ATOM 2461 O O . GLN B 1 63 ? 56.490 44.217 27.482 1.00 47.59 60 GLN B O 1
ATOM 2467 N N . SER B 1 64 ? 57.832 44.585 29.214 1.00 43.57 61 SER B N 1
ATOM 2468 C CA . SER B 1 64 ? 56.814 44.255 30.237 1.00 44.26 61 SER B CA 1
ATOM 2469 C C . SER B 1 64 ? 56.390 45.462 31.090 1.00 42.67 61 SER B C 1
ATOM 2470 O O . SER B 1 64 ? 55.488 45.347 31.928 1.00 40.75 61 SER B O 1
ATOM 2473 N N . ARG B 1 65 ? 57.033 46.602 30.841 1.00 42.67 62 ARG B N 1
ATOM 2474 C CA . ARG B 1 65 ? 56.963 47.791 31.675 1.00 42.82 62 ARG B CA 1
ATOM 2475 C C . ARG B 1 65 ? 57.248 47.491 33.157 1.00 39.89 62 ARG B C 1
ATOM 2476 O O . ARG B 1 65 ? 56.707 48.165 34.018 1.00 41.49 62 ARG B O 1
ATOM 2484 N N . ARG B 1 66 ? 58.118 46.515 33.443 1.00 37.43 63 ARG B N 1
ATOM 2485 C CA . ARG B 1 66 ? 58.404 46.074 34.818 1.00 35.31 63 ARG B CA 1
ATOM 2486 C C . ARG B 1 66 ? 59.830 46.373 35.255 1.00 34.97 63 ARG B C 1
ATOM 2487 O O . ARG B 1 66 ? 60.776 46.239 34.481 1.00 36.71 63 ARG B O 1
ATOM 2495 N N . TYR B 1 67 ? 59.938 46.769 36.520 1.00 34.30 64 TYR B N 1
ATOM 2496 C CA . TYR B 1 67 ? 61.153 47.141 37.194 1.00 33.24 64 TYR B CA 1
ATOM 2497 C C . TYR B 1 67 ? 61.554 46.005 38.121 1.00 33.44 64 TYR B C 1
ATOM 2498 O O . TYR B 1 67 ? 60.691 45.310 38.666 1.00 33.82 64 TYR B O 1
ATOM 2507 N N . SER B 1 68 ? 62.859 45.828 38.291 1.00 32.57 65 SER B N 1
ATOM 2508 C CA . SER B 1 68 ? 63.407 44.778 39.115 1.00 32.86 65 SER B CA 1
ATOM 2509 C C . SER B 1 68 ? 64.692 45.287 39.723 1.00 32.00 65 SER B C 1
ATOM 2510 O O . SER B 1 68 ? 65.146 46.348 39.354 1.00 32.69 65 SER B O 1
ATOM 2513 N N . LEU B 1 69 ? 65.245 44.560 40.686 1.00 31.38 66 LEU B N 1
ATOM 2514 C CA . LEU B 1 69 ? 66.567 44.885 41.203 1.00 32.23 66 LEU B CA 1
ATOM 2515 C C . LEU B 1 69 ? 67.617 44.747 40.107 1.00 31.92 66 LEU B C 1
ATOM 2516 O O . LEU B 1 69 ? 67.584 43.827 39.299 1.00 33.41 66 LEU B O 1
ATOM 2521 N N . GLY B 1 70 ? 68.545 45.682 40.120 1.00 31.75 67 GLY B N 1
ATOM 2522 C CA . GLY B 1 70 ? 69.479 45.900 39.030 1.00 32.99 67 GLY B CA 1
ATOM 2523 C C . GLY B 1 70 ? 70.864 45.324 39.254 1.00 31.85 67 GLY B C 1
ATOM 2524 O O . GLY B 1 70 ? 71.219 44.933 40.340 1.00 30.96 67 GLY B O 1
ATOM 2525 N N . PRO B 1 71 ? 71.672 45.329 38.210 1.00 32.79 68 PRO B N 1
ATOM 2526 C CA . PRO B 1 71 ? 72.942 44.648 38.262 1.00 34.01 68 PRO B CA 1
ATOM 2527 C C . PRO B 1 71 ? 73.949 45.280 39.224 1.00 35.42 68 PRO B C 1
ATOM 2528 O O . PRO B 1 71 ? 74.818 44.563 39.750 1.00 35.16 68 PRO B O 1
ATOM 2532 N N . TYR B 1 72 ? 73.850 46.587 39.472 1.00 37.51 69 TYR B N 1
ATOM 2533 C CA . TYR B 1 72 ? 74.840 47.239 40.328 1.00 38.53 69 TYR B CA 1
ATOM 2534 C C . TYR B 1 72 ? 74.792 46.775 41.782 1.00 36.41 69 TYR B C 1
ATOM 2535 O O . TYR B 1 72 ? 75.799 46.804 42.502 1.00 36.99 69 TYR B O 1
ATOM 2544 N N . LEU B 1 73 ? 73.665 46.254 42.199 1.00 34.79 70 LEU B N 1
ATOM 2545 C CA . LEU B 1 73 ? 73.572 45.703 43.548 1.00 33.94 70 LEU B CA 1
ATOM 2546 C C . LEU B 1 73 ? 74.422 44.433 43.774 1.00 33.62 70 LEU B C 1
ATOM 2547 O O . LEU B 1 73 ? 74.693 44.083 44.910 1.00 34.32 70 LEU B O 1
ATOM 2552 N N . ILE B 1 74 ? 74.814 43.742 42.699 1.00 33.54 71 ILE B N 1
ATOM 2553 C CA . ILE B 1 74 ? 75.548 42.491 42.801 1.00 33.61 71 ILE B CA 1
ATOM 2554 C C .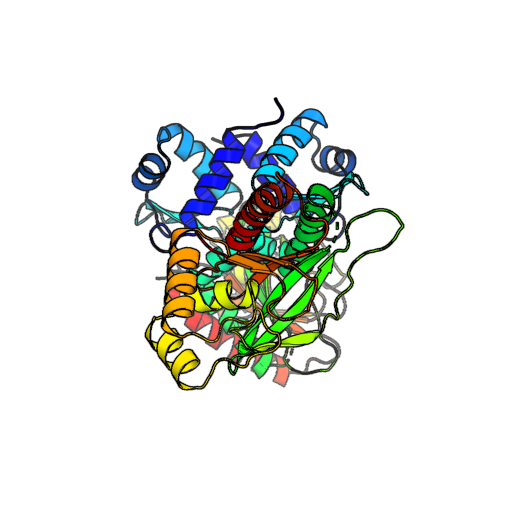 ILE B 1 74 ? 76.941 42.748 43.384 1.00 35.02 71 ILE B C 1
ATOM 2555 O O . ILE B 1 74 ? 77.249 42.211 44.452 1.00 34.02 71 ILE B O 1
ATOM 2560 N N . PRO B 1 75 ? 77.777 43.584 42.710 1.00 36.32 72 PRO B N 1
ATOM 2561 C CA . PRO B 1 75 ? 79.083 43.849 43.309 1.00 38.51 72 PRO B CA 1
ATOM 2562 C C . PRO B 1 75 ? 78.995 44.658 44.576 1.00 38.68 72 PRO B C 1
ATOM 2563 O O . PRO B 1 75 ? 79.837 44.496 45.415 1.00 41.11 72 PRO B O 1
ATOM 2567 N N . LEU B 1 76 ? 77.967 45.485 44.715 1.00 38.35 73 LEU B N 1
ATOM 2568 C CA . LEU B 1 76 ? 77.758 46.276 45.902 1.00 37.90 73 LEU B CA 1
ATOM 2569 C C . LEU B 1 76 ? 77.524 45.386 47.113 1.00 37.22 73 LEU B C 1
ATOM 2570 O O . LEU B 1 76 ? 78.155 45.571 48.169 1.00 38.66 73 LEU B O 1
ATOM 2575 N N . GLY B 1 77 ? 76.661 44.388 46.948 1.00 34.53 74 GLY B N 1
ATOM 2576 C CA . GLY B 1 77 ? 76.385 43.435 48.004 1.00 33.35 74 GLY B CA 1
ATOM 2577 C C . GLY B 1 77 ? 77.546 42.505 48.289 1.00 33.74 74 GLY B C 1
ATOM 2578 O O . GLY B 1 77 ? 77.820 42.154 49.425 1.00 33.52 74 GLY B O 1
ATOM 2579 N N . ALA B 1 78 ? 78.231 42.066 47.248 1.00 34.91 75 ALA B N 1
ATOM 2580 C CA . ALA B 1 78 ? 79.410 41.257 47.470 1.00 34.70 75 ALA B CA 1
ATOM 2581 C C . ALA B 1 78 ? 80.423 42.076 48.307 1.00 35.97 75 ALA B C 1
ATOM 2582 O O . ALA B 1 78 ? 80.953 41.548 49.267 1.00 36.98 75 ALA B O 1
ATOM 2584 N N . ARG B 1 79 ? 80.649 43.357 47.978 1.00 35.95 76 ARG B N 1
ATOM 2585 C CA . ARG B 1 79 ? 81.607 44.184 48.722 1.00 37.51 76 ARG B CA 1
ATOM 2586 C C . ARG B 1 79 ? 81.140 44.415 50.168 1.00 37.93 76 ARG B C 1
ATOM 2587 O O . ARG B 1 79 ? 81.939 44.499 51.085 1.00 39.44 76 ARG B O 1
ATOM 2595 N N . ALA B 1 80 ? 79.846 44.544 50.384 1.00 37.56 77 ALA B N 1
ATOM 2596 C CA . ALA B 1 80 ? 79.368 44.775 51.750 1.00 37.85 77 ALA B CA 1
ATOM 2597 C C . ALA B 1 80 ? 79.653 43.551 52.608 1.00 38.02 77 ALA B C 1
ATOM 2598 O O . ALA B 1 80 ? 79.784 43.657 53.814 1.00 37.53 77 ALA B O 1
ATOM 2600 N N . ALA B 1 81 ? 79.739 42.390 51.965 1.00 38.95 78 ALA B N 1
ATOM 2601 C CA . ALA B 1 81 ? 80.135 41.169 52.639 1.00 40.10 78 ALA B CA 1
ATOM 2602 C C . ALA B 1 81 ? 81.606 41.177 52.838 1.00 42.85 78 ALA B C 1
ATOM 2603 O O . ALA B 1 81 ? 82.040 41.188 53.982 1.00 47.38 78 ALA B O 1
ATOM 2605 N N . ASP B 1 82 ? 82.391 41.262 51.766 1.00 44.38 79 ASP B N 1
ATOM 2606 C CA . ASP B 1 82 ? 83.835 40.988 51.892 1.00 46.88 79 ASP B CA 1
ATOM 2607 C C . ASP B 1 82 ? 84.743 42.133 52.402 1.00 47.45 79 ASP B C 1
ATOM 2608 O O . ASP B 1 82 ? 85.913 41.887 52.751 1.00 49.78 79 ASP B O 1
ATOM 2613 N N . LEU B 1 83 ? 84.245 43.362 52.447 1.00 45.64 80 LEU B N 1
ATOM 2614 C CA . LEU B 1 83 ? 85.029 44.475 53.015 1.00 47.45 80 LEU B CA 1
ATOM 2615 C C . LEU B 1 83 ? 84.966 44.534 54.522 1.00 48.06 80 LEU B C 1
ATOM 2616 O O . LEU B 1 83 ? 85.807 45.158 55.127 1.00 50.29 80 LEU B O 1
ATOM 2621 N N . ASN B 1 84 ? 83.933 43.922 55.094 1.00 48.21 81 ASN B N 1
ATOM 2622 C CA . ASN B 1 84 ? 83.701 43.795 56.532 1.00 48.41 81 ASN B CA 1
ATOM 2623 C C . ASN B 1 84 ? 84.153 42.405 57.023 1.00 48.01 81 ASN B C 1
ATOM 2624 O O . ASN B 1 84 ? 83.608 41.360 56.619 1.00 46.71 81 ASN B O 1
ATOM 2629 N N . ASP B 1 85 ? 85.095 42.406 57.946 1.00 49.53 82 ASP B N 1
ATOM 2630 C CA . ASP B 1 85 ? 85.606 41.179 58.531 1.00 50.86 82 ASP B CA 1
ATOM 2631 C C . ASP B 1 85 ? 84.533 40.314 59.196 1.00 48.32 82 ASP B C 1
ATOM 2632 O O . ASP B 1 85 ? 84.574 39.104 59.088 1.00 47.10 82 ASP B O 1
ATOM 2637 N N . VAL B 1 86 ? 83.565 40.931 59.856 1.00 47.08 83 VAL B N 1
ATOM 2638 C CA . VAL B 1 86 ? 82.542 40.171 60.544 1.00 46.87 83 VAL B CA 1
ATOM 2639 C C . VAL B 1 86 ? 81.643 39.425 59.561 1.00 45.27 83 VAL B C 1
ATOM 2640 O O . VAL B 1 86 ? 81.410 38.217 59.729 1.00 43.95 83 VAL B O 1
ATOM 2644 N N . TYR B 1 87 ? 81.158 40.124 58.531 1.00 45.11 84 TYR B N 1
ATOM 2645 C CA . TYR B 1 87 ? 80.239 39.508 57.590 1.00 43.89 84 TYR B CA 1
ATOM 2646 C C . TYR B 1 87 ? 80.974 38.500 56.688 1.00 43.38 84 TYR B C 1
ATOM 2647 O O . TYR B 1 87 ? 80.470 37.431 56.438 1.00 42.97 84 TYR B O 1
ATOM 2656 N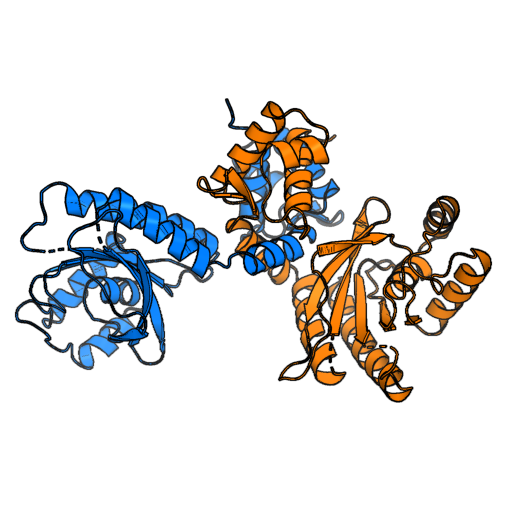 N . ALA B 1 88 ? 82.184 38.812 56.243 1.00 45.11 85 ALA B N 1
ATOM 2657 C CA . ALA B 1 88 ? 82.946 37.888 55.375 1.00 44.52 85 ALA B CA 1
ATOM 2658 C C . ALA B 1 88 ? 83.139 36.535 56.029 1.00 44.72 85 ALA B C 1
ATOM 2659 O O . ALA B 1 88 ? 82.927 35.519 55.394 1.00 45.14 85 ALA B O 1
ATOM 2661 N N . HIS B 1 89 ? 83.522 36.529 57.304 1.00 45.72 86 HIS B N 1
ATOM 2662 C CA . HIS B 1 89 ? 83.788 35.282 58.028 1.00 45.33 86 HIS B CA 1
ATOM 2663 C C . HIS B 1 89 ? 82.516 34.535 58.409 1.00 43.15 86 HIS B C 1
ATOM 2664 O O . HIS B 1 89 ? 82.492 33.306 58.357 1.00 42.43 86 HIS B O 1
ATOM 2671 N N . ALA B 1 90 ? 81.462 35.267 58.758 1.00 41.18 87 ALA B N 1
ATOM 2672 C CA . ALA B 1 90 ? 80.205 34.649 59.141 1.00 39.77 87 ALA B CA 1
ATOM 2673 C C . ALA B 1 90 ? 79.559 33.953 57.932 1.00 37.83 87 ALA B C 1
ATOM 2674 O O . ALA B 1 90 ? 79.068 32.826 58.054 1.00 36.44 87 ALA B O 1
ATOM 2676 N N . LEU B 1 91 ? 79.597 34.588 56.761 1.00 36.89 88 LEU B N 1
ATOM 2677 C CA . LEU B 1 91 ? 79.094 33.937 55.526 1.00 36.73 88 LEU B CA 1
ATOM 2678 C C . LEU B 1 91 ? 79.899 32.686 55.135 1.00 37.59 88 LEU B C 1
ATOM 2679 O O . LEU B 1 91 ? 79.319 31.672 54.728 1.00 38.51 88 LEU B O 1
ATOM 2684 N N . ALA B 1 92 ? 81.217 32.757 55.268 1.00 38.21 89 ALA B N 1
ATOM 2685 C CA . ALA B 1 92 ? 82.093 31.592 55.086 1.00 39.67 89 ALA B CA 1
ATOM 2686 C C . ALA B 1 92 ? 81.784 30.463 56.074 1.00 40.81 89 ALA B C 1
ATOM 2687 O O . ALA B 1 92 ? 81.826 29.289 55.715 1.00 41.26 89 ALA B O 1
ATOM 2689 N N . GLU B 1 93 ? 81.494 30.830 57.318 1.00 41.33 90 GLU B N 1
ATOM 2690 C CA . GLU B 1 93 ? 81.119 29.860 58.342 1.00 43.45 90 GLU B CA 1
ATOM 2691 C C . GLU B 1 93 ? 79.813 29.110 58.029 1.00 43.32 90 GLU B C 1
ATOM 2692 O O . GLU B 1 93 ? 79.687 27.951 58.394 1.00 44.14 90 GLU B O 1
ATOM 2698 N N . LEU B 1 94 ? 78.858 29.748 57.344 1.00 42.52 91 LEU B N 1
ATOM 2699 C CA . LEU B 1 94 ? 77.611 29.075 56.956 1.00 42.27 91 LEU B CA 1
ATOM 2700 C C . LEU B 1 94 ? 77.886 27.826 56.133 1.00 43.69 91 LEU B C 1
ATOM 2701 O O . LEU B 1 94 ? 77.262 26.789 56.371 1.00 42.78 91 LEU B O 1
ATOM 2706 N N . HIS B 1 95 ? 78.836 27.942 55.189 1.00 46.12 92 HIS B N 1
ATOM 2707 C CA . HIS B 1 95 ? 79.268 26.817 54.368 1.00 50.06 92 HIS B CA 1
ATOM 2708 C C . HIS B 1 95 ? 79.868 25.707 55.227 1.00 50.47 92 HIS B C 1
ATOM 2709 O O . HIS B 1 95 ? 79.586 24.549 54.988 1.00 52.52 92 HIS B O 1
ATOM 2716 N N . GLN B 1 96 ? 80.659 26.061 56.238 1.00 49.90 93 GLN B N 1
ATOM 2717 C CA . GLN B 1 96 ? 81.177 25.084 57.197 1.00 51.90 93 GLN B CA 1
ATOM 2718 C C . GLN B 1 96 ? 80.048 24.353 57.909 1.00 49.49 93 GLN B C 1
ATOM 2719 O O . GLN B 1 96 ? 80.006 23.131 57.932 1.00 51.20 93 GLN B O 1
ATOM 2725 N N . VAL B 1 97 ? 79.127 25.117 58.466 1.00 46.01 94 VAL B N 1
ATOM 2726 C CA . VAL B 1 97 ? 78.019 24.569 59.236 1.00 45.00 94 VAL B CA 1
ATOM 2727 C C . VAL B 1 97 ? 77.194 23.581 58.403 1.00 45.71 94 VAL B C 1
ATOM 2728 O O . VAL B 1 97 ? 76.978 22.444 58.820 1.00 46.91 94 VAL B O 1
ATOM 2732 N N . ALA B 1 98 ? 76.788 24.017 57.211 1.00 45.11 95 ALA B N 1
ATOM 2733 C CA . ALA B 1 98 ? 76.016 23.194 56.277 1.00 46.50 95 ALA B CA 1
ATOM 2734 C C . ALA B 1 98 ? 76.730 21.911 55.857 1.00 50.18 95 ALA B C 1
ATOM 2735 O O . ALA B 1 98 ? 76.150 20.825 55.899 1.00 51.77 95 ALA B O 1
ATOM 2737 N N . ALA B 1 99 ? 77.993 22.029 55.481 1.00 51.99 96 ALA B N 1
ATOM 2738 C CA . ALA B 1 99 ? 78.754 20.861 55.103 1.00 56.93 96 ALA B CA 1
ATOM 2739 C C . ALA B 1 99 ? 78.894 19.832 56.245 1.00 60.17 96 ALA B C 1
ATOM 2740 O O . ALA B 1 99 ? 78.846 18.632 55.982 1.00 63.95 96 ALA B O 1
ATOM 2742 N N . HIS B 1 100 ? 79.045 20.282 57.494 1.00 59.54 97 HIS B N 1
ATOM 2743 C CA . HIS B 1 100 ? 79.280 19.351 58.629 1.00 62.10 97 HIS B CA 1
ATOM 2744 C C . HIS B 1 100 ? 77.985 18.832 59.275 1.00 60.02 97 HIS B C 1
ATOM 2745 O O . HIS B 1 100 ? 77.981 17.767 59.854 1.00 62.48 97 HIS B O 1
ATOM 2752 N N . THR B 1 101 ? 76.889 19.567 59.171 1.00 55.59 98 THR B N 1
ATOM 2753 C CA . THR B 1 101 ? 75.633 19.127 59.762 1.00 54.99 98 THR B CA 1
ATOM 2754 C C . THR B 1 101 ? 74.674 18.459 58.773 1.00 56.69 98 THR B C 1
ATOM 2755 O O . THR B 1 101 ? 73.750 17.764 59.195 1.00 56.60 98 THR B O 1
ATOM 2759 N N . GLY B 1 102 ? 74.862 18.713 57.472 1.00 56.42 99 GLY B N 1
ATOM 2760 C CA . GLY B 1 102 ? 73.898 18.315 56.458 1.00 57.73 99 GLY B CA 1
ATOM 2761 C C . GLY B 1 102 ? 72.588 19.101 56.488 1.00 55.98 99 GLY B C 1
ATOM 2762 O O . GLY B 1 102 ? 71.614 18.669 55.912 1.00 56.89 99 GLY B O 1
ATOM 2771 N N . THR B 1 104 ? 70.531 23.134 56.247 1.00 45.62 101 THR B N 1
ATOM 2772 C CA . THR B 1 104 ? 70.626 24.431 55.633 1.00 42.35 101 THR B CA 1
ATOM 2773 C C . THR B 1 104 ? 70.908 25.432 56.728 1.00 39.85 101 THR B C 1
ATOM 2774 O O . THR B 1 104 ? 70.143 25.551 57.687 1.00 40.22 101 THR B O 1
ATOM 2778 N N . ALA B 1 105 ? 72.027 26.131 56.583 1.00 38.79 102 ALA B N 1
ATOM 2779 C CA . ALA B 1 105 ? 72.483 27.137 57.530 1.00 37.89 102 ALA B CA 1
ATOM 2780 C C . ALA B 1 105 ? 72.117 28.561 57.103 1.00 37.09 102 ALA B C 1
ATOM 2781 O O . ALA B 1 105 ? 72.182 28.911 55.920 1.00 35.18 102 ALA B O 1
ATOM 2783 N N . VAL B 1 106 ? 71.772 29.386 58.090 1.00 36.91 103 VAL B N 1
ATOM 2784 C CA . VAL B 1 106 ? 71.331 30.761 57.818 1.00 37.07 103 VAL B CA 1
ATOM 2785 C C . VAL B 1 106 ? 71.942 31.790 58.788 1.00 34.54 103 VAL B C 1
ATOM 2786 O O . VAL B 1 106 ? 72.125 31.517 59.956 1.00 32.84 103 VAL B O 1
ATOM 2790 N N . LEU B 1 107 ? 72.236 32.977 58.271 1.00 35.07 104 LEU B N 1
ATOM 2791 C CA . LEU B 1 107 ? 72.690 34.105 59.089 1.00 35.05 104 LEU B CA 1
ATOM 2792 C C . LEU B 1 107 ? 71.533 35.052 59.240 1.00 35.22 104 LEU B C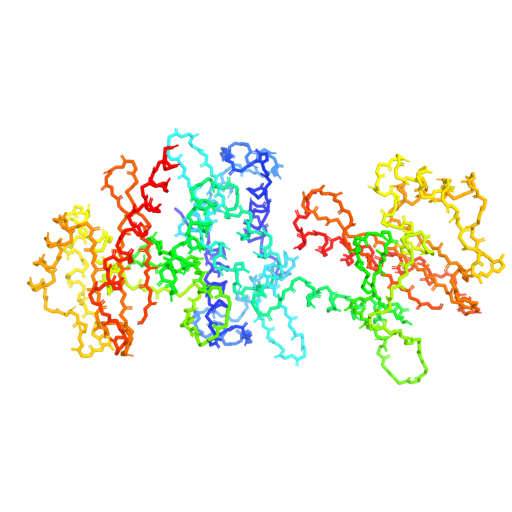 1
ATOM 2793 O O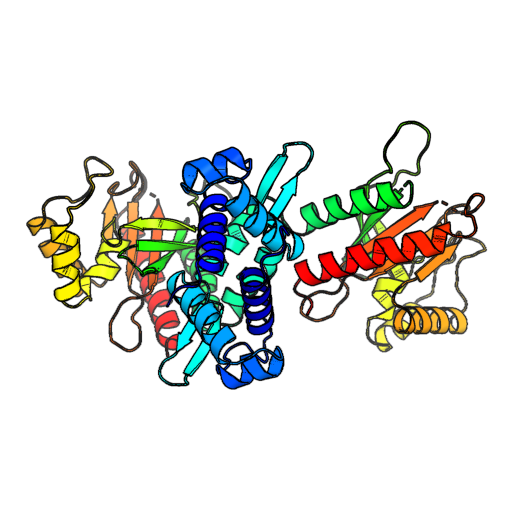 . LEU B 1 107 ? 70.945 35.478 58.226 1.00 35.90 104 LEU B O 1
ATOM 2798 N N . VAL B 1 108 ? 71.171 35.334 60.493 1.00 34.45 105 VAL B N 1
ATOM 2799 C CA . VAL B 1 108 ? 70.080 36.259 60.791 1.00 34.65 105 VAL B CA 1
ATOM 2800 C C . VAL B 1 108 ? 70.630 37.524 61.426 1.00 35.24 105 VAL B C 1
ATOM 2801 O O . VAL B 1 108 ? 71.523 37.470 62.258 1.00 34.27 105 VAL B O 1
ATOM 2805 N N . LYS B 1 109 ? 70.089 38.667 61.034 1.00 36.70 106 LYS B N 1
ATOM 2806 C CA . LYS B 1 109 ? 70.612 39.964 61.473 1.00 38.67 106 LYS B CA 1
ATOM 2807 C C . LYS B 1 109 ? 69.505 40.833 62.067 1.00 39.46 106 LYS B C 1
ATOM 2808 O O . LYS B 1 109 ? 68.458 40.977 61.456 1.00 39.43 106 LYS B O 1
ATOM 2814 N N . ARG B 1 110 ? 69.760 41.422 63.241 1.00 40.93 107 ARG B N 1
ATOM 2815 C CA . ARG B 1 110 ? 68.842 42.385 63.883 1.00 42.45 107 ARG B CA 1
ATOM 2816 C C . ARG B 1 110 ? 68.866 43.721 63.147 1.00 44.09 107 ARG B C 1
ATOM 2817 O O . ARG B 1 110 ? 69.927 44.283 62.932 1.00 43.46 107 ARG B O 1
ATOM 2825 N N . LEU B 1 111 ? 67.685 44.221 62.786 1.00 46.07 108 LEU B N 1
ATOM 2826 C CA . LEU B 1 111 ? 67.533 45.533 62.150 1.00 48.95 108 LEU B CA 1
ATOM 2827 C C . LEU B 1 111 ? 66.877 46.476 63.132 1.00 52.14 108 LEU B C 1
ATOM 2828 O O . LEU B 1 111 ? 66.570 46.105 64.260 1.00 52.53 108 LEU B O 1
ATOM 2833 N N . ARG B 1 112 ? 66.653 47.700 62.682 1.00 55.93 109 ARG B N 1
ATOM 2834 C CA . ARG B 1 112 ? 65.816 48.622 63.421 1.00 59.61 109 ARG B CA 1
ATOM 2835 C C . ARG B 1 112 ? 64.337 48.223 63.371 1.00 58.51 109 ARG B C 1
ATOM 2836 O O . ARG B 1 112 ? 63.943 47.428 62.536 1.00 57.11 109 ARG B O 1
ATOM 2844 N N . ASP B 1 113 ? 63.557 48.744 64.317 1.00 59.60 110 ASP B N 1
ATOM 2845 C CA . ASP B 1 113 ? 62.099 48.562 64.397 1.00 60.28 110 ASP B CA 1
ATOM 2846 C C . ASP B 1 113 ? 61.681 47.117 64.724 1.00 56.43 110 ASP B C 1
ATOM 2847 O O . ASP B 1 113 ? 60.661 46.631 64.237 1.00 55.18 110 ASP B O 1
ATOM 2852 N N . ASP B 1 114 ? 62.474 46.440 65.554 1.00 55.32 111 ASP B N 1
ATOM 2853 C CA . ASP B 1 114 ? 62.186 45.071 66.027 1.00 53.14 111 ASP B CA 1
ATOM 2854 C C . ASP B 1 114 ? 61.956 44.037 64.901 1.00 49.78 111 ASP B C 1
ATOM 2855 O O . ASP B 1 114 ? 61.157 43.104 65.044 1.00 47.19 111 ASP B O 1
ATOM 2860 N N . ARG B 1 115 ? 62.667 44.237 63.791 1.00 48.54 112 ARG B N 1
ATOM 2861 C CA . ARG B 1 115 ? 62.724 43.296 62.688 1.00 47.64 112 ARG B CA 1
ATOM 2862 C C . ARG B 1 115 ? 64.081 42.576 62.649 1.00 44.16 112 ARG B C 1
ATOM 2863 O O . ARG B 1 115 ? 65.094 43.064 63.167 1.00 42.85 112 ARG B O 1
ATOM 2871 N N . VAL B 1 116 ? 64.087 41.406 62.018 1.00 42.58 113 VAL B N 1
ATOM 2872 C CA . VAL B 1 116 ? 65.342 40.720 61.646 1.00 40.41 113 VAL B CA 1
ATOM 2873 C C . VAL B 1 116 ? 65.247 40.295 60.207 1.00 39.72 113 VAL B C 1
ATOM 2874 O O . VAL B 1 116 ? 64.141 40.228 59.643 1.00 41.34 113 VAL B O 1
ATOM 2878 N N . ILE B 1 117 ? 66.393 39.952 59.639 1.00 38.74 114 ILE B N 1
ATOM 2879 C CA . ILE B 1 117 ? 66.490 39.582 58.229 1.00 38.12 114 ILE B CA 1
ATOM 2880 C C . ILE B 1 117 ? 67.501 38.448 57.978 1.00 37.34 114 ILE B C 1
ATOM 2881 O O . ILE B 1 117 ? 68.587 38.394 58.546 1.00 36.70 114 ILE B O 1
ATOM 2886 N N . TYR B 1 118 ? 67.120 37.542 57.099 1.00 38.44 115 TYR B N 1
ATOM 2887 C CA . TYR B 1 118 ? 68.057 36.568 56.541 1.00 38.58 115 TYR B CA 1
ATOM 2888 C C . TYR B 1 118 ? 69.064 37.279 55.649 1.00 38.51 115 TYR B C 1
ATOM 2889 O O . TYR B 1 118 ? 68.699 37.821 54.612 1.00 38.46 115 TYR B O 1
ATOM 2898 N N . ILE B 1 119 ? 70.315 37.284 56.088 1.00 39.05 116 ILE B N 1
ATOM 2899 C CA . ILE B 1 119 ? 71.427 37.935 55.374 1.00 41.67 116 ILE B CA 1
ATOM 2900 C C . ILE B 1 119 ? 71.976 37.013 54.268 1.00 41.96 116 ILE B C 1
ATOM 2901 O O . ILE B 1 119 ? 72.343 37.468 53.188 1.00 41.53 116 ILE B O 1
ATOM 2906 N N . GLY B 1 120 ? 72.051 35.726 54.581 1.00 40.88 117 GLY B N 1
ATOM 2907 C CA . GLY B 1 120 ? 72.513 34.717 53.646 1.00 41.54 117 GLY B CA 1
ATOM 2908 C C . GLY B 1 120 ? 72.226 33.309 54.154 1.00 40.07 117 GLY B C 1
ATOM 2909 O O . GLY B 1 120 ? 71.839 33.126 55.303 1.00 37.88 117 GLY B O 1
ATOM 2910 N N . SER B 1 121 ? 72.381 32.339 53.262 1.00 40.08 118 SER B N 1
ATOM 2911 C CA . SER B 1 121 ? 72.318 30.946 53.608 1.00 41.27 118 SER B CA 1
ATOM 2912 C C . SER B 1 121 ? 73.245 30.117 52.752 1.00 41.19 118 SER B C 1
ATOM 2913 O O . SER B 1 121 ? 73.718 30.538 51.710 1.00 40.72 118 SER B O 1
ATOM 2916 N N . ALA B 1 122 ? 73.489 28.919 53.242 1.00 41.23 119 ALA B N 1
ATOM 2917 C CA . ALA B 1 122 ? 74.240 27.927 52.553 1.00 42.29 119 ALA B CA 1
ATOM 2918 C C . ALA B 1 122 ? 73.464 26.609 52.667 1.00 42.96 119 ALA B C 1
ATOM 2919 O O . ALA B 1 122 ? 72.962 26.247 53.746 1.00 40.47 119 ALA B O 1
ATOM 2921 N N . GLU B 1 123 ? 73.340 25.928 51.538 1.00 45.06 120 GLU B N 1
ATOM 2922 C CA . GLU B 1 123 ? 72.648 24.664 51.459 1.00 48.73 120 GLU B CA 1
ATOM 2923 C C . GLU B 1 123 ? 73.702 23.574 51.476 1.00 51.34 120 GLU B C 1
ATOM 2924 O O . GLU B 1 123 ? 74.791 23.777 50.951 1.00 52.19 120 GLU B O 1
ATOM 2930 N N . PRO B 1 124 ? 73.399 22.416 52.096 1.00 53.95 121 PRO B N 1
ATOM 2931 C CA . PRO B 1 124 ? 74.449 21.383 52.124 1.00 58.11 121 PRO B CA 1
ATOM 2932 C C . PRO B 1 124 ? 74.926 21.013 50.725 1.00 61.63 121 PRO B C 1
ATOM 2933 O O . PRO B 1 124 ? 74.125 20.985 49.778 1.00 62.43 121 PRO B O 1
ATOM 2937 N N . PRO B 1 125 ? 76.220 20.721 50.599 1.00 66.01 122 PRO B N 1
ATOM 2938 C CA . PRO B 1 125 ? 76.807 20.494 49.304 1.00 69.80 122 PRO B CA 1
ATOM 2939 C C . PRO B 1 125 ? 76.389 19.134 48.749 1.00 74.75 122 PRO B C 1
ATOM 2940 O O . PRO B 1 125 ? 75.858 18.280 49.475 1.00 74.54 122 PRO B O 1
ATOM 2944 N N . GLY B 1 126 ? 76.645 18.947 47.462 1.00 79.15 123 GLY B N 1
ATOM 2945 C CA . GLY B 1 126 ? 76.230 17.753 46.765 1.00 83.75 123 GLY B CA 1
ATOM 2946 C C . GLY B 1 126 ? 74.733 17.755 46.553 1.00 84.70 123 GLY B C 1
ATOM 2947 O O . GLY B 1 126 ? 74.058 18.785 46.647 1.00 81.90 123 GLY B O 1
ATOM 2948 N N . ASP B 1 127 ? 74.213 16.568 46.299 1.00 90.08 124 ASP B N 1
ATOM 2949 C CA . ASP B 1 127 ? 72.871 16.402 45.782 1.00 91.37 124 ASP B CA 1
ATOM 2950 C C . ASP B 1 127 ? 71.912 15.882 46.853 1.00 89.81 124 ASP B C 1
ATOM 2951 O O . ASP B 1 127 ? 72.310 15.619 47.993 1.00 89.72 124 ASP B O 1
ATOM 2956 N N . GLY B 1 128 ? 70.645 15.761 46.468 1.00 88.81 125 GLY B N 1
ATOM 2957 C CA . GLY B 1 128 ? 69.550 15.475 47.380 1.00 85.62 125 GLY B CA 1
ATOM 2958 C C . GLY B 1 128 ? 68.628 16.671 47.359 1.00 78.91 125 GLY B C 1
ATOM 2959 O O . GLY B 1 128 ? 68.933 17.690 46.742 1.00 75.74 125 GLY B O 1
ATOM 2960 N N . VAL B 1 129 ? 67.475 16.525 47.996 1.00 76.94 126 VAL B N 1
ATOM 2961 C CA . VAL B 1 129 ? 66.614 17.670 48.270 1.00 72.05 126 VAL B CA 1
ATOM 2962 C C . VAL B 1 129 ? 67.290 18.514 49.305 1.00 66.74 126 VAL B C 1
ATOM 2963 O O . VAL B 1 129 ? 67.967 18.002 50.183 1.00 65.02 126 VAL B O 1
ATOM 2967 N N . ARG B 1 130 ? 67.090 19.814 49.175 1.00 64.43 127 ARG B N 1
ATOM 2968 C CA . ARG B 1 130 ? 67.575 20.775 50.117 1.00 60.78 127 ARG B CA 1
ATOM 2969 C C . ARG B 1 130 ? 66.378 21.564 50.569 1.00 57.46 127 ARG B C 1
ATOM 2970 O O . ARG B 1 130 ? 65.355 21.628 49.883 1.00 57.50 127 ARG B O 1
ATOM 2978 N N . ILE B 1 131 ? 66.497 22.135 51.750 1.00 55.29 128 ILE B N 1
ATOM 2979 C CA . ILE B 1 131 ? 65.560 23.142 52.230 1.00 54.31 128 ILE B CA 1
ATOM 2980 C C . ILE B 1 131 ? 66.155 24.466 51.846 1.00 50.47 128 ILE B C 1
ATOM 2981 O O . ILE B 1 131 ? 67.323 24.718 52.130 1.00 49.59 128 ILE B O 1
ATOM 2986 N N . ALA B 1 132 ? 65.362 25.306 51.196 1.00 49.51 129 ALA B N 1
ATOM 2987 C CA . ALA B 1 132 ? 65.826 26.627 50.752 1.00 46.78 129 ALA B CA 1
ATOM 2988 C C . ALA B 1 132 ? 64.976 27.691 51.406 1.00 43.88 129 ALA B C 1
ATOM 2989 O O . ALA B 1 132 ? 63.771 27.524 51.558 1.00 44.45 129 ALA B O 1
ATOM 2991 N N . VAL B 1 133 ? 65.631 28.775 51.785 1.00 41.64 130 VAL B N 1
ATOM 2992 C CA . VAL B 1 133 ? 65.016 29.920 52.454 1.00 40.00 130 VAL B CA 1
ATOM 2993 C C . VAL B 1 133 ? 65.046 31.078 51.477 1.00 39.91 130 VAL B C 1
ATOM 2994 O O . VAL B 1 133 ? 65.844 31.072 50.555 1.00 40.97 130 VAL B O 1
ATOM 2998 N N . SER B 1 134 ? 64.197 32.076 51.692 1.00 40.37 131 SER B N 1
ATOM 2999 C CA . SER B 1 134 ? 64.225 33.277 50.887 1.00 40.48 131 SER B CA 1
ATOM 3000 C C . SER B 1 134 ? 65.197 34.246 51.526 1.00 39.82 131 SER B C 1
ATOM 3001 O O . SER B 1 134 ? 64.942 34.793 52.604 1.00 39.14 131 SER B O 1
ATOM 3004 N N . VAL B 1 135 ? 66.342 34.437 50.885 1.00 40.79 132 VAL B N 1
ATOM 3005 C CA . VAL B 1 135 ? 67.342 35.369 51.427 1.00 40.63 132 VAL B CA 1
ATOM 3006 C C . VAL B 1 135 ? 66.744 36.755 51.348 1.00 40.38 132 VAL B C 1
ATOM 3007 O O . VAL B 1 135 ? 66.060 37.084 50.380 1.00 40.47 132 VAL B O 1
ATOM 3011 N N . GLY B 1 136 ? 66.949 37.531 52.407 1.00 39.96 133 GLY B N 1
ATOM 3012 C CA . GLY B 1 136 ? 66.380 38.880 52.505 1.00 40.68 133 GLY B CA 1
ATOM 3013 C C . GLY B 1 136 ? 64.965 38.959 53.067 1.00 41.40 133 GLY B C 1
ATOM 3014 O O . GLY B 1 136 ? 64.401 40.057 53.165 1.00 42.94 133 GLY B O 1
ATOM 3015 N N . GLN B 1 137 ? 64.375 37.813 53.429 1.00 39.55 134 GLN B N 1
ATOM 3016 C CA . GLN B 1 137 ? 63.087 37.824 54.074 1.00 38.52 134 GLN B CA 1
ATOM 3017 C C . GLN B 1 137 ? 63.224 38.410 55.474 1.00 37.78 134 GLN B C 1
ATOM 3018 O O . GLN B 1 137 ? 64.157 38.030 56.215 1.00 36.64 134 GLN B O 1
ATOM 3024 N N . GLN B 1 138 ? 62.301 39.305 55.830 1.00 39.06 135 GLN B N 1
ATOM 3025 C CA . GLN B 1 138 ? 62.210 39.873 57.183 1.00 40.78 135 GLN B CA 1
ATOM 3026 C C . GLN B 1 138 ? 61.251 39.083 58.089 1.00 42.09 135 GLN B C 1
ATOM 3027 O O . GLN B 1 138 ? 60.331 38.405 57.613 1.00 43.72 135 GLN B O 1
ATOM 3033 N N . PHE B 1 139 ? 61.490 39.204 59.396 1.00 41.55 136 PHE B N 1
ATOM 3034 C CA . PHE B 1 139 ? 60.757 38.501 60.428 1.00 42.18 136 PHE B CA 1
ATOM 3035 C C . PHE B 1 139 ? 60.655 39.388 61.660 1.00 43.01 136 PHE B C 1
ATOM 3036 O O . PHE B 1 139 ? 61.555 40.214 61.904 1.00 41.16 136 PHE B O 1
ATOM 3044 N N . PRO B 1 140 ? 59.593 39.190 62.474 1.00 45.30 137 PRO B N 1
ATOM 3045 C CA . PRO B 1 140 ? 59.596 39.865 63.773 1.00 46.73 137 PRO B CA 1
ATOM 3046 C C . PRO B 1 140 ? 60.730 39.323 64.619 1.00 45.00 137 PRO B C 1
ATOM 3047 O O . PRO B 1 140 ? 61.037 38.136 64.542 1.00 46.35 137 PRO B O 1
ATOM 3051 N N . VAL B 1 141 ? 61.361 40.203 65.382 1.00 45.34 138 VAL B N 1
ATOM 3052 C CA . VAL B 1 141 ? 62.508 39.863 66.228 1.00 44.63 138 VAL B CA 1
ATOM 3053 C C . VAL B 1 141 ? 62.234 38.779 67.260 1.00 45.13 138 VAL B C 1
ATOM 3054 O O . VAL B 1 141 ? 63.166 38.146 67.756 1.00 42.75 138 VAL B O 1
ATOM 3058 N N . TYR B 1 142 ? 60.964 38.585 67.600 1.00 47.65 139 TYR B N 1
ATOM 3059 C CA . TYR B 1 142 ? 60.549 37.486 68.501 1.00 49.09 139 TYR B CA 1
ATOM 3060 C C . TYR B 1 142 ? 60.378 36.075 67.906 1.00 49.08 139 TYR B C 1
ATOM 3061 O O . TYR B 1 142 ? 60.311 35.118 68.680 1.00 52.93 139 TYR B O 1
ATOM 3070 N N . GLY B 1 143 ? 60.329 35.920 66.584 1.00 48.19 140 GLY B N 1
ATOM 3071 C CA . GLY B 1 143 ? 59.904 34.640 65.976 1.00 48.76 140 GLY B CA 1
ATOM 3072 C C . GLY B 1 143 ? 60.899 33.472 66.007 1.00 48.86 140 GLY B C 1
ATOM 3073 O O . GLY B 1 143 ? 62.106 33.670 65.840 1.00 47.81 140 GLY B O 1
ATOM 3074 N N . ALA B 1 144 ? 60.380 32.257 66.239 1.00 50.08 141 ALA B N 1
ATOM 3075 C CA . ALA B 1 144 ? 61.130 30.988 66.147 1.00 48.73 141 ALA B CA 1
ATOM 3076 C C . ALA B 1 144 ? 62.466 30.956 66.920 1.00 46.50 141 ALA B C 1
ATOM 3077 O O . ALA B 1 144 ? 62.687 31.767 67.792 1.00 44.91 141 ALA B O 1
ATOM 3079 N N . ALA B 1 145 ? 63.351 30.010 66.602 1.00 45.69 142 ALA B N 1
ATOM 3080 C CA . ALA B 1 145 ? 64.587 29.832 67.382 1.00 44.66 142 ALA B CA 1
ATOM 3081 C C . ALA B 1 145 ? 65.493 31.078 67.405 1.00 43.14 142 ALA B C 1
ATOM 3082 O O . ALA B 1 145 ? 66.069 31.411 68.449 1.00 41.19 142 ALA B O 1
ATOM 3084 N N . PHE B 1 146 ? 65.610 31.764 66.269 1.00 41.69 143 PHE B N 1
ATOM 3085 C CA . PHE B 1 146 ? 66.453 32.949 66.224 1.00 41.89 143 PHE B CA 1
ATOM 3086 C C . PHE B 1 146 ? 65.942 34.112 67.068 1.00 44.15 143 PHE B C 1
ATOM 3087 O O . PHE B 1 146 ? 66.735 34.801 67.718 1.00 45.42 143 PHE B O 1
ATOM 3095 N N . GLY B 1 147 ? 64.625 34.299 67.090 1.00 45.19 144 GLY B N 1
ATOM 3096 C CA . GLY B 1 147 ? 64.008 35.290 67.927 1.00 46.27 144 GLY B CA 1
ATOM 3097 C C . GLY B 1 147 ? 64.427 35.212 69.372 1.00 46.80 144 GLY B C 1
ATOM 3098 O O . GLY B 1 147 ? 64.772 36.215 69.952 1.00 49.48 144 GLY B O 1
ATOM 3099 N N . ARG B 1 148 ? 64.440 34.012 69.934 1.00 46.72 145 ARG B N 1
ATOM 3100 C CA . ARG B 1 148 ? 64.846 33.820 71.326 1.00 47.40 145 ARG B CA 1
ATOM 3101 C C . ARG B 1 148 ? 66.348 34.050 71.549 1.00 46.44 145 ARG B C 1
ATOM 3102 O O . ARG B 1 148 ? 66.749 34.502 72.613 1.00 48.28 145 ARG B O 1
ATOM 3110 N N . CYS B 1 149 ? 67.164 33.786 70.537 1.00 43.90 146 CYS B N 1
ATOM 3111 C CA . CYS B 1 149 ? 68.578 34.091 70.601 1.00 44.04 146 CYS B CA 1
ATOM 3112 C C . CYS B 1 149 ? 68.874 35.597 70.640 1.00 44.67 146 CYS B C 1
ATOM 3113 O O . CYS B 1 149 ? 69.836 36.036 71.283 1.00 45.83 146 CYS B O 1
ATOM 3116 N N . PHE B 1 150 ? 68.048 36.388 69.972 1.00 44.27 147 PHE B N 1
ATOM 3117 C CA . PHE B 1 150 ? 68.161 37.838 70.060 1.00 45.70 147 PHE B CA 1
ATOM 3118 C C . PHE B 1 150 ? 67.660 38.353 71.418 1.00 48.58 147 PHE B C 1
ATOM 3119 O O . PHE B 1 150 ? 68.363 39.128 72.124 1.00 49.45 147 PHE B O 1
ATOM 3127 N N . LEU B 1 151 ? 66.460 37.902 71.784 1.00 47.86 148 LEU B N 1
ATOM 3128 C CA . LEU B 1 151 ? 65.760 38.445 72.943 1.00 50.28 148 LEU B CA 1
ATOM 3129 C C . LEU B 1 151 ? 66.273 38.012 74.297 1.00 51.01 148 LEU B C 1
ATOM 3130 O O . LEU B 1 151 ? 66.132 38.759 75.243 1.00 53.31 148 LEU B O 1
ATOM 3135 N N . ALA B 1 152 ? 66.888 36.842 74.390 1.00 49.48 149 ALA B N 1
ATOM 3136 C CA . ALA B 1 152 ? 67.349 36.328 75.676 1.00 50.79 149 ALA B CA 1
ATOM 3137 C C . ALA B 1 152 ? 68.478 37.141 76.301 1.00 52.66 149 ALA B C 1
ATOM 3138 O O . ALA B 1 152 ? 68.662 37.080 77.508 1.00 53.42 149 ALA B O 1
ATOM 3140 N N . TYR B 1 153 ? 69.234 37.889 75.495 1.00 52.73 150 TYR B N 1
ATOM 3141 C CA . TYR B 1 153 ? 70.338 38.724 76.025 1.00 57.00 150 TYR B CA 1
ATOM 3142 C C . TYR B 1 153 ? 70.082 40.236 75.994 1.00 60.93 150 TYR B C 1
ATOM 3143 O O . TYR B 1 153 ? 70.952 41.016 76.386 1.00 63.47 150 TYR B O 1
ATOM 3152 N N . ASP B 1 154 ? 68.896 40.645 75.546 1.00 63.88 151 ASP B N 1
ATOM 3153 C CA . ASP B 1 154 ? 68.457 42.040 75.674 1.00 69.85 151 ASP B CA 1
ATOM 3154 C C . ASP B 1 154 ? 68.165 42.424 77.132 1.00 75.36 151 ASP B C 1
ATOM 3155 O O . ASP B 1 154 ? 67.772 41.576 77.934 1.00 74.16 151 ASP B O 1
ATOM 3160 N N . ASP B 1 155 ? 68.395 43.704 77.445 1.00 82.39 152 ASP B N 1
ATOM 3161 C CA . ASP B 1 155 ? 67.829 44.356 78.630 1.00 89.78 152 ASP B CA 1
ATOM 3162 C C . ASP B 1 155 ? 66.301 44.332 78.530 1.00 91.93 152 ASP B C 1
ATOM 3163 O O . ASP B 1 155 ? 65.744 44.509 77.443 1.00 88.18 152 ASP B O 1
ATOM 3168 N N . GLU B 1 156 ? 65.635 44.156 79.672 1.00 99.06 153 GLU B N 1
ATOM 3169 C CA . GLU B 1 156 ? 64.161 44.036 79.732 1.00 103.48 153 GLU B CA 1
ATOM 3170 C C . GLU B 1 156 ? 63.360 45.240 79.198 1.00 107.23 153 GLU B C 1
ATOM 3171 O O . GLU B 1 156 ? 62.141 45.143 79.025 1.00 109.64 153 GLU B O 1
ATOM 3177 N N . SER B 1 157 ? 64.045 46.363 78.966 1.00 110.19 154 SER B N 1
ATOM 3178 C CA . SER B 1 157 ? 63.541 47.482 78.152 1.00 110.88 154 SER B CA 1
ATOM 3179 C C . SER B 1 157 ? 63.087 47.064 76.743 1.00 105.58 154 SER B C 1
ATOM 3180 O O . SER B 1 157 ? 62.133 47.642 76.203 1.00 106.52 154 SER B O 1
ATOM 3183 N N . THR B 1 158 ? 63.781 46.081 76.162 1.00 89.06 155 THR B N 1
ATOM 3184 C CA . THR B 1 158 ? 63.421 45.499 74.856 1.00 88.53 155 THR B CA 1
ATOM 3185 C C . THR B 1 158 ? 62.507 44.259 74.967 1.00 88.01 155 THR B C 1
ATOM 3186 O O . THR B 1 158 ? 61.700 44.035 74.069 1.00 86.06 155 THR B O 1
ATOM 3190 N N . TRP B 1 159 ? 62.640 43.456 76.035 1.00 90.73 156 TRP B N 1
ATOM 3191 C CA . TRP B 1 159 ? 61.714 42.328 76.308 1.00 91.05 156 TRP B CA 1
ATOM 3192 C C . TRP B 1 159 ? 60.295 42.820 76.276 1.00 87.25 156 TRP B C 1
ATOM 3193 O O . TRP B 1 159 ? 59.491 42.362 75.477 1.00 83.93 156 TRP B O 1
ATOM 3204 N N . ARG B 1 160 ? 59.999 43.760 77.171 1.00 84.82 157 ARG B N 1
ATOM 3205 C CA . ARG B 1 160 ? 58.616 44.063 77.490 1.00 83.51 157 ARG B CA 1
ATOM 3206 C C . ARG B 1 160 ? 57.897 44.781 76.345 1.00 78.67 157 ARG B C 1
ATOM 3207 O O . ARG B 1 160 ? 56.763 44.436 76.042 1.00 77.86 157 ARG B O 1
ATOM 3215 N N . ARG B 1 161 ? 58.562 45.739 75.698 1.00 75.54 158 ARG B N 1
ATOM 3216 C CA . ARG B 1 161 ? 57.993 46.471 74.549 1.00 73.34 158 ARG B CA 1
ATOM 3217 C C . ARG B 1 161 ? 57.425 45.536 73.459 1.00 72.83 158 ARG B C 1
ATOM 3218 O O . ARG B 1 161 ? 56.335 45.774 72.923 1.00 73.19 158 ARG B O 1
ATOM 3226 N N . VAL B 1 162 ? 58.175 44.483 73.139 1.00 72.50 159 VAL B N 1
ATOM 3227 C CA . VAL B 1 162 ? 57.829 43.549 72.055 1.00 71.36 159 VAL B CA 1
ATOM 3228 C C . VAL B 1 162 ? 56.771 42.531 72.492 1.00 70.12 159 VAL B C 1
ATOM 3229 O O . VAL B 1 162 ? 55.866 42.226 71.712 1.00 68.76 159 VAL B O 1
ATOM 3233 N N . LEU B 1 163 ? 56.890 42.017 73.723 1.00 69.86 160 LEU B N 1
ATOM 3234 C CA . LEU B 1 163 ? 55.819 41.228 74.356 1.00 70.18 160 LEU B CA 1
ATOM 3235 C C . LEU B 1 163 ? 54.511 42.015 74.381 1.00 68.64 160 LEU B C 1
ATOM 3236 O O . LEU B 1 163 ? 53.495 41.500 73.952 1.00 68.95 160 LEU B O 1
ATOM 3241 N N . ARG B 1 164 ? 54.548 43.265 74.849 1.00 68.10 161 ARG B N 1
ATOM 3242 C CA . ARG B 1 164 ? 53.346 44.140 74.873 1.00 69.82 161 ARG B CA 1
ATOM 3243 C C . ARG B 1 164 ? 52.662 44.348 73.503 1.00 70.02 161 ARG B C 1
ATOM 3244 O O . ARG B 1 164 ? 51.434 44.475 73.454 1.00 71.75 161 ARG B O 1
ATOM 3252 N N . GLU B 1 165 ? 53.441 44.409 72.412 1.00 69.45 162 GLU B N 1
ATOM 3253 C CA . GLU B 1 165 ? 52.878 44.537 71.041 1.00 69.81 162 GLU B CA 1
ATOM 3254 C C . GLU B 1 165 ? 51.983 43.337 70.672 1.00 69.40 162 GLU B C 1
ATOM 3255 O O . GLU B 1 165 ? 51.020 43.496 69.917 1.00 69.83 162 GLU B O 1
ATOM 3261 N N . GLY B 1 166 ? 52.291 42.164 71.233 1.00 67.94 163 GLY B N 1
ATOM 3262 C CA . GLY B 1 166 ? 51.593 40.926 70.918 1.00 68.53 163 GLY B CA 1
ATOM 3263 C C . GLY B 1 166 ? 52.515 40.054 70.084 1.00 67.94 163 GLY B C 1
ATOM 3264 O O . GLY B 1 166 ? 53.341 40.555 69.305 1.00 66.77 163 GLY B O 1
ATOM 3265 N N . LEU B 1 167 ? 52.381 38.747 70.265 1.00 67.20 164 LEU B N 1
ATOM 3266 C CA . LEU B 1 167 ? 53.096 37.774 69.467 1.00 66.73 164 LEU B CA 1
ATOM 3267 C C . LEU B 1 167 ? 52.152 37.155 68.435 1.00 67.51 164 LEU B C 1
ATOM 3268 O O . LEU B 1 167 ? 51.168 36.512 68.805 1.00 67.82 164 LEU B O 1
ATOM 3273 N N . LYS B 1 168 ? 52.460 37.350 67.154 1.00 68.24 165 LYS B N 1
ATOM 3274 C CA . LYS B 1 168 ? 51.755 36.684 66.041 1.00 71.04 165 LYS B CA 1
ATOM 3275 C C . LYS B 1 168 ? 51.884 35.143 66.066 1.00 70.61 165 LYS B C 1
ATOM 3276 O O . LYS B 1 168 ? 52.980 34.598 66.234 1.00 70.35 165 LYS B O 1
ATOM 3282 N N . ALA B 1 169 ? 50.758 34.457 65.876 1.00 70.60 166 ALA B N 1
ATOM 3283 C CA . ALA B 1 169 ? 50.716 32.995 65.784 1.00 69.73 166 ALA B CA 1
ATOM 3284 C C . ALA B 1 169 ? 50.779 32.581 64.320 1.00 69.88 166 ALA B C 1
ATOM 3285 O O . ALA B 1 169 ? 49.751 32.465 63.659 1.00 71.49 166 ALA B O 1
ATOM 3287 N N . TYR B 1 170 ? 51.996 32.356 63.832 1.00 68.71 167 TYR B N 1
ATOM 3288 C CA . TYR B 1 170 ? 52.244 31.839 62.479 1.00 68.49 167 TYR B CA 1
ATOM 3289 C C . TYR B 1 170 ? 51.688 30.423 62.225 1.00 67.24 167 TYR B C 1
ATOM 3290 O O . TYR B 1 170 ? 51.222 30.118 61.138 1.00 67.65 167 TYR B O 1
ATOM 3299 N N . THR B 1 171 ? 51.770 29.562 63.221 1.00 58.83 168 THR B N 1
ATOM 3300 C CA . THR B 1 171 ? 51.359 28.160 63.092 1.00 60.14 168 THR B CA 1
ATOM 3301 C C . THR B 1 171 ? 50.776 27.771 64.433 1.00 62.76 168 THR B C 1
ATOM 3302 O O . THR B 1 171 ? 50.887 28.550 65.380 1.00 63.46 168 THR B O 1
ATOM 3306 N N . PRO B 1 172 ? 50.205 26.561 64.550 1.00 64.94 169 PRO B N 1
ATOM 3307 C CA . PRO B 1 172 ? 49.658 26.224 65.872 1.00 67.77 169 PRO B CA 1
ATOM 3308 C C . PRO B 1 172 ? 50.695 25.976 66.972 1.00 66.11 169 PRO B C 1
ATOM 3309 O O . PRO B 1 172 ? 50.304 25.887 68.130 1.00 70.09 169 PRO B O 1
ATOM 3313 N N . ASN B 1 173 ? 51.982 25.872 66.636 1.00 62.21 170 ASN B N 1
ATOM 3314 C CA . ASN B 1 173 ? 53.042 25.729 67.645 1.00 60.45 170 ASN B CA 1
ATOM 3315 C C . ASN B 1 173 ? 53.837 26.986 67.901 1.00 57.97 170 ASN B C 1
ATOM 3316 O O . ASN B 1 173 ? 54.831 26.941 68.657 1.00 56.79 170 ASN B O 1
ATOM 3321 N N . SER B 1 174 ? 53.430 28.106 67.294 1.00 56.93 171 SER B N 1
ATOM 3322 C CA . SER B 1 174 ? 54.059 29.389 67.609 1.00 54.99 171 SER B CA 1
ATOM 3323 C C . SER B 1 174 ? 53.764 29.666 69.093 1.00 57.30 171 SER B C 1
ATOM 3324 O O . SER B 1 174 ? 52.660 29.413 69.576 1.00 57.39 171 SER B O 1
ATOM 3327 N N . ILE B 1 175 ? 54.769 30.177 69.796 1.00 57.57 172 ILE B N 1
ATOM 3328 C CA . ILE B 1 175 ? 54.655 30.500 71.206 1.00 60.69 172 ILE B CA 1
ATOM 3329 C C . ILE B 1 175 ? 54.033 31.889 71.244 1.00 62.62 172 ILE B C 1
ATOM 3330 O O . ILE B 1 175 ? 54.649 32.856 70.830 1.00 59.90 172 ILE B O 1
ATOM 3335 N N . THR B 1 176 ? 52.785 31.964 71.696 1.00 67.83 173 THR B N 1
ATOM 3336 C CA . THR B 1 176 ? 52.097 33.240 71.904 1.00 70.96 173 THR B CA 1
ATOM 3337 C C . THR B 1 176 ? 51.820 33.597 73.379 1.00 74.03 173 THR B C 1
ATOM 3338 O O . THR B 1 176 ? 51.555 34.773 73.668 1.00 77.61 173 THR B O 1
ATOM 3342 N N . ASP B 1 177 ? 51.884 32.617 74.295 1.00 73.68 174 ASP B N 1
ATOM 3343 C CA . ASP B 1 177 ? 51.762 32.879 75.737 1.00 76.43 174 ASP B CA 1
ATOM 3344 C C . ASP B 1 177 ? 53.015 33.583 76.269 1.00 74.98 174 ASP B C 1
ATOM 3345 O O . ASP B 1 177 ? 54.116 33.046 76.183 1.00 73.11 174 ASP B O 1
ATOM 3350 N N . GLU B 1 178 ? 52.838 34.776 76.823 1.00 77.75 175 GLU B N 1
ATOM 3351 C CA . GLU B 1 178 ? 53.962 35.595 77.275 1.00 78.31 175 GLU B CA 1
ATOM 3352 C C . GLU B 1 178 ? 54.786 34.934 78.394 1.00 77.71 175 GLU B C 1
ATOM 3353 O O . GLU B 1 178 ? 56.001 35.053 78.422 1.00 75.79 175 GLU B O 1
ATOM 3359 N N . GLU B 1 179 ? 54.122 34.226 79.297 1.00 80.48 176 GLU B N 1
ATOM 3360 C CA . GLU B 1 179 ? 54.789 33.560 80.419 1.00 81.05 176 GLU B CA 1
ATOM 3361 C C . GLU B 1 179 ? 55.642 32.381 79.951 1.00 76.30 176 GLU B C 1
ATOM 3362 O O . GLU B 1 179 ? 56.763 32.204 80.419 1.00 74.51 176 GLU B O 1
ATOM 3368 N N . GLU B 1 180 ? 55.105 31.579 79.031 1.00 74.18 177 GLU B N 1
ATOM 3369 C CA . GLU B 1 180 ? 55.837 30.448 78.468 1.00 70.98 177 GLU B CA 1
ATOM 3370 C C . GLU B 1 180 ? 57.067 30.940 77.723 1.00 66.03 177 GLU B C 1
ATOM 3371 O O . GLU B 1 180 ? 58.135 30.339 77.808 1.00 63.30 177 GLU B O 1
ATOM 3377 N N . TYR B 1 181 ? 56.909 32.045 77.006 1.00 64.12 178 TYR B N 1
ATOM 3378 C CA . TYR B 1 181 ? 57.999 32.626 76.241 1.00 60.84 178 TYR B CA 1
ATOM 3379 C C . TYR B 1 181 ? 59.137 33.095 77.142 1.00 61.42 178 TYR B C 1
ATOM 3380 O O . TYR B 1 181 ? 60.311 32.883 76.822 1.00 58.19 178 TYR B O 1
ATOM 3389 N N . VAL B 1 182 ? 58.787 33.718 78.265 1.00 64.79 179 VAL B N 1
ATOM 3390 C CA . VAL B 1 182 ? 59.785 34.183 79.228 1.00 66.82 179 VAL B CA 1
ATOM 3391 C C . VAL B 1 182 ? 60.601 32.999 79.823 1.00 67.41 179 VAL B C 1
ATOM 3392 O O . VAL B 1 182 ? 61.845 33.065 79.868 1.00 66.34 179 VAL B O 1
ATOM 3396 N N . ARG B 1 183 ? 59.926 31.920 80.242 1.00 68.32 180 ARG B N 1
ATOM 3397 C CA . ARG B 1 183 ? 60.632 30.713 80.704 1.00 68.22 180 ARG B CA 1
ATOM 3398 C C . ARG B 1 183 ? 61.608 30.145 79.645 1.00 62.05 180 ARG B C 1
ATOM 3399 O O . ARG B 1 183 ? 62.722 29.775 79.968 1.00 59.99 180 ARG B O 1
ATOM 3407 N N . LEU B 1 184 ? 61.175 30.090 78.390 1.00 58.86 181 LEU B N 1
ATOM 3408 C CA . LEU B 1 184 ? 62.042 29.714 77.259 1.00 54.96 181 LEU B CA 1
ATOM 3409 C C . LEU B 1 184 ? 63.264 30.634 77.035 1.00 52.65 181 LEU B C 1
ATOM 3410 O O . LEU B 1 184 ? 64.340 30.148 76.669 1.00 50.35 181 LEU B O 1
ATOM 3415 N N . LEU B 1 185 ? 63.101 31.935 77.254 1.00 52.85 182 LEU B N 1
ATOM 3416 C CA . LEU B 1 185 ? 64.220 32.861 77.223 1.00 52.78 182 LEU B CA 1
ATOM 3417 C C . LEU B 1 185 ? 65.250 32.579 78.339 1.00 56.18 182 LEU B C 1
ATOM 3418 O O . LEU B 1 185 ? 66.460 32.712 78.109 1.00 55.29 182 LEU B O 1
ATOM 3423 N N . GLN B 1 186 ? 64.773 32.197 79.529 1.00 60.01 183 GLN B N 1
ATOM 3424 C CA . GLN B 1 186 ? 65.636 31.773 80.634 1.00 63.16 183 GLN B CA 1
ATOM 3425 C C . GLN B 1 186 ? 66.402 30.527 80.224 1.00 61.55 183 GLN B C 1
ATOM 3426 O O . GLN B 1 186 ? 67.590 30.396 80.508 1.00 61.82 183 GLN B O 1
ATOM 3432 N N . GLU B 1 187 ? 65.714 29.623 79.537 1.00 60.34 184 GLU B N 1
ATOM 3433 C CA . GLU B 1 187 ? 66.307 28.386 79.061 1.00 60.08 184 GLU B CA 1
ATOM 3434 C C . GLU B 1 187 ? 67.413 28.636 78.011 1.00 56.35 184 GLU B C 1
ATOM 3435 O O . GLU B 1 187 ? 68.472 27.992 78.051 1.00 55.38 184 GLU B O 1
ATOM 3441 N N . VAL B 1 188 ? 67.180 29.578 77.092 1.00 52.92 185 VAL B N 1
ATOM 3442 C CA . VAL B 1 188 ? 68.196 29.951 76.109 1.00 50.00 185 VAL B CA 1
ATOM 3443 C C . VAL B 1 188 ? 69.460 30.465 76.806 1.00 52.42 185 VAL B C 1
ATOM 3444 O O . VAL B 1 188 ? 70.551 30.046 76.447 1.00 51.85 185 VAL B O 1
ATOM 3448 N N . ARG B 1 189 ? 69.328 31.338 77.810 1.00 55.57 186 ARG B N 1
ATOM 3449 C CA . ARG B 1 189 ? 70.512 31.835 78.523 1.00 58.25 186 ARG B CA 1
ATOM 3450 C C . ARG B 1 189 ? 71.354 30.720 79.159 1.00 60.08 186 ARG B C 1
ATOM 3451 O O . ARG B 1 189 ? 72.575 30.741 79.060 1.00 61.55 186 ARG B O 1
ATOM 3459 N N . GLU B 1 190 ? 70.707 29.741 79.772 1.00 61.64 187 GLU B N 1
ATOM 3460 C CA . GLU B 1 190 ? 71.423 28.639 80.403 1.00 65.09 187 GLU B CA 1
ATOM 3461 C C . GLU B 1 190 ? 72.128 27.730 79.395 1.00 63.22 187 GLU B C 1
ATOM 3462 O O . GLU B 1 190 ? 73.298 27.382 79.587 1.00 64.28 187 GLU B O 1
ATOM 3468 N N . LYS B 1 191 ? 71.424 27.364 78.322 1.00 59.32 188 LYS B N 1
ATOM 3469 C CA . LYS B 1 191 ? 71.918 26.367 77.373 1.00 57.10 188 LYS B CA 1
ATOM 3470 C C . LYS B 1 191 ? 72.781 26.951 76.251 1.00 52.14 188 LYS B C 1
ATOM 3471 O O . LYS B 1 191 ? 73.596 26.250 75.665 1.00 50.08 188 LYS B O 1
ATOM 3477 N N . GLY B 1 192 ? 72.543 28.214 75.919 1.00 49.17 189 GLY B N 1
ATOM 3478 C CA . GLY B 1 192 ? 73.275 28.916 74.881 1.00 45.95 189 GLY B CA 1
ATOM 3479 C C . GLY B 1 192 ? 72.760 28.655 73.488 1.00 42.66 189 GLY B C 1
ATOM 3480 O O . GLY B 1 192 ? 73.435 28.974 72.509 1.00 40.00 189 GLY B O 1
ATOM 3481 N N . TYR B 1 193 ? 71.578 28.053 73.383 1.00 42.02 190 TYR B N 1
ATOM 3482 C CA . TYR B 1 193 ? 70.996 27.744 72.066 1.00 39.29 190 TYR B CA 1
ATOM 3483 C C . TYR B 1 193 ? 69.495 27.619 72.214 1.00 39.01 190 TYR B C 1
ATOM 3484 O O . TYR B 1 193 ? 69.001 27.553 73.318 1.00 42.34 190 TYR B O 1
ATOM 3493 N N . ALA B 1 194 ? 68.793 27.605 71.098 1.00 37.19 191 ALA B N 1
ATOM 3494 C CA . ALA B 1 194 ? 67.342 27.421 71.065 1.00 38.11 191 ALA B CA 1
ATOM 3495 C C . ALA B 1 194 ? 66.952 26.522 69.917 1.00 36.94 191 ALA B C 1
ATOM 3496 O O . ALA B 1 194 ? 67.560 26.587 68.860 1.00 35.82 191 ALA B O 1
ATOM 3498 N N . VAL B 1 195 ? 65.881 25.767 70.126 1.00 39.13 192 VAL B N 1
ATOM 3499 C CA . VAL B 1 195 ? 65.314 24.821 69.174 1.00 40.06 192 VAL B CA 1
ATOM 3500 C C . VAL B 1 195 ? 63.836 25.184 68.960 1.00 40.73 192 VAL B C 1
ATOM 3501 O O . VAL B 1 195 ? 63.117 25.383 69.928 1.00 41.22 192 VAL B O 1
ATOM 3505 N N . SER B 1 196 ? 63.384 25.257 67.705 1.00 41.39 193 SER B N 1
ATOM 3506 C CA . SER B 1 196 ? 61.964 25.446 67.392 1.00 42.69 193 SER B CA 1
ATOM 3507 C C . SER B 1 196 ? 61.516 24.320 66.483 1.00 42.24 193 SER B C 1
ATOM 3508 O O . SER B 1 196 ? 62.266 23.928 65.601 1.00 40.31 193 SER B O 1
ATOM 3511 N N . HIS B 1 197 ? 60.304 23.810 66.709 1.00 42.67 194 HIS B N 1
ATOM 3512 C CA . HIS B 1 197 ? 59.708 22.773 65.884 1.00 44.35 194 HIS B CA 1
ATOM 3513 C C . HIS B 1 197 ? 58.388 23.265 65.275 1.00 45.40 194 HIS B C 1
ATOM 3514 O O . HIS B 1 197 ? 57.307 23.212 65.909 1.00 47.47 194 HIS B O 1
ATOM 3521 N N . GLY B 1 198 ? 58.463 23.745 64.042 1.00 43.59 195 GLY B N 1
ATOM 3522 C CA . GLY B 1 198 ? 57.266 24.164 63.338 1.00 45.26 195 GLY B CA 1
ATOM 3523 C C . GLY B 1 198 ? 56.644 25.457 63.857 1.00 45.97 195 GLY B C 1
ATOM 3524 O O . GLY B 1 198 ? 55.487 25.717 63.602 1.00 47.15 195 GLY B O 1
ATOM 3525 N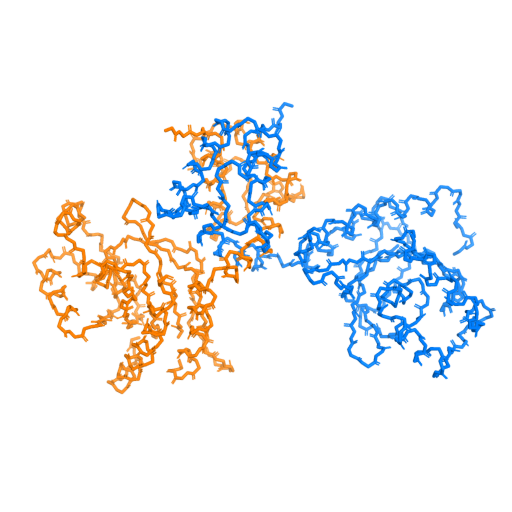 N . GLU B 1 199 ? 57.426 26.271 64.565 1.00 45.71 196 GLU B N 1
ATOM 3526 C CA . GLU B 1 199 ? 56.958 27.535 65.116 1.00 47.69 196 GLU B CA 1
ATOM 3527 C C . GLU B 1 199 ? 56.734 28.625 64.060 1.00 47.78 196 GLU B C 1
ATOM 3528 O O . GLU B 1 199 ? 55.885 29.499 64.253 1.00 48.34 196 GLU B O 1
ATOM 3534 N N . LEU B 1 200 ? 57.469 28.549 62.946 1.00 46.35 197 LEU B N 1
ATOM 3535 C CA . LEU B 1 200 ? 57.354 29.501 61.841 1.00 46.79 197 LEU B CA 1
ATOM 3536 C C . LEU B 1 200 ? 56.750 28.888 60.560 1.00 46.26 197 LEU B C 1
ATOM 3537 O O . LEU B 1 200 ? 55.816 29.439 59.971 1.00 49.72 197 LEU B O 1
ATOM 3542 N N . TRP B 1 201 ? 57.292 27.749 60.135 1.00 44.39 198 TRP B N 1
ATOM 3543 C CA . TRP B 1 201 ? 56.761 26.970 59.005 1.00 43.70 198 TRP B CA 1
ATOM 3544 C C . TRP B 1 201 ? 56.411 25.544 59.475 1.00 43.46 198 TRP B C 1
ATOM 3545 O O . TRP B 1 201 ? 57.226 24.895 60.159 1.00 42.65 198 TRP B O 1
ATOM 3556 N N . PRO B 1 202 ? 55.231 25.031 59.097 1.00 43.70 199 PRO B N 1
ATOM 3557 C CA . PRO B 1 202 ? 54.945 23.653 59.536 1.00 44.75 199 PRO B CA 1
ATOM 3558 C C . PRO B 1 202 ? 55.890 22.650 58.866 1.00 43.54 199 PRO B C 1
ATOM 3559 O O . PRO B 1 202 ? 56.142 22.759 57.669 1.00 43.08 199 PRO B O 1
ATOM 3563 N N . GLY B 1 203 ? 56.419 21.712 59.653 1.00 43.79 200 GLY B N 1
ATOM 3564 C CA . GLY B 1 203 ? 57.411 20.736 59.186 1.00 42.76 200 GLY B CA 1
ATOM 3565 C C . GLY B 1 203 ? 58.878 21.170 59.240 1.00 40.46 200 GLY B C 1
ATOM 3566 O O . GLY B 1 203 ? 59.770 20.370 58.968 1.00 40.78 200 GLY B O 1
ATOM 3567 N N . ILE B 1 204 ? 59.166 22.411 59.590 1.00 38.56 201 ILE B N 1
ATOM 3568 C CA . ILE B 1 204 ? 60.552 22.855 59.640 1.00 37.72 201 ILE B CA 1
ATOM 3569 C C . ILE B 1 204 ? 60.951 23.018 61.094 1.00 37.32 201 ILE B C 1
ATOM 3570 O O . ILE B 1 204 ? 60.202 23.575 61.874 1.00 40.28 201 ILE B O 1
ATOM 3575 N N . SER B 1 205 ? 62.128 22.525 61.449 1.00 37.05 202 SER B N 1
ATOM 3576 C CA . SER B 1 205 ? 62.703 22.724 62.764 1.00 36.71 202 SER B CA 1
ATOM 3577 C C . SER B 1 205 ? 63.999 23.470 62.553 1.00 36.62 202 SER B C 1
ATOM 3578 O O . SER B 1 205 ? 64.609 23.372 61.485 1.00 37.16 202 SER B O 1
ATOM 3581 N N . ALA B 1 206 ? 64.423 24.204 63.573 1.00 35.99 203 ALA B N 1
ATOM 3582 C CA . ALA B 1 206 ? 65.670 24.892 63.537 1.00 33.31 203 ALA B CA 1
ATOM 3583 C C . ALA B 1 206 ? 66.367 24.867 64.871 1.00 33.69 203 ALA B C 1
ATOM 3584 O O . ALA B 1 206 ? 65.746 24.739 65.910 1.00 32.92 203 ALA B O 1
ATOM 3586 N N . VAL B 1 207 ? 67.687 24.988 64.788 1.00 34.10 204 VAL B N 1
ATOM 3587 C CA . VAL B 1 207 ? 68.576 25.216 65.907 1.00 34.36 204 VAL B CA 1
ATOM 3588 C C . VAL B 1 207 ? 69.238 26.579 65.696 1.00 33.01 204 VAL B C 1
ATOM 3589 O O . VAL B 1 207 ? 69.780 26.853 64.639 1.00 32.36 204 VAL B O 1
ATOM 3593 N N . ALA B 1 208 ? 69.231 27.416 66.710 1.00 33.87 205 ALA B N 1
ATOM 3594 C CA . ALA B 1 208 ? 69.856 28.731 66.594 1.00 33.76 205 ALA B CA 1
ATOM 3595 C C . ALA B 1 208 ? 70.802 29.045 67.764 1.00 34.39 205 ALA B C 1
ATOM 3596 O O . ALA B 1 208 ? 70.592 28.585 68.891 1.00 35.64 205 ALA B O 1
ATOM 3598 N N . VAL B 1 209 ? 71.838 29.827 67.481 1.00 34.35 206 VAL B N 1
ATOM 3599 C CA . VAL B 1 209 ? 72.869 30.185 68.473 1.00 36.51 206 VAL B CA 1
ATOM 3600 C C . VAL B 1 209 ? 73.170 31.668 68.298 1.00 36.86 206 VAL B C 1
ATOM 3601 O O . VAL B 1 209 ? 73.273 32.142 67.170 1.00 35.11 206 VAL B O 1
ATOM 3605 N N . PRO B 1 210 ? 73.321 32.397 69.420 1.00 37.85 207 PRO B N 1
ATOM 3606 C CA . PRO B 1 210 ? 73.666 33.797 69.325 1.00 39.38 207 PRO B CA 1
ATOM 3607 C C . PRO B 1 210 ? 75.164 34.004 69.011 1.00 40.23 207 PRO B C 1
ATOM 3608 O O . PRO B 1 210 ? 75.987 33.173 69.378 1.00 40.57 207 PRO B O 1
ATOM 3612 N N . VAL B 1 211 ? 75.484 35.095 68.325 1.00 40.13 208 VAL B N 1
ATOM 3613 C CA . VAL B 1 211 ? 76.850 35.551 68.130 1.00 40.89 208 VAL B CA 1
ATOM 3614 C C . VAL B 1 211 ? 76.934 36.805 68.989 1.00 42.70 208 VAL B C 1
ATOM 3615 O O . VAL B 1 211 ? 76.227 37.765 68.718 1.00 41.92 208 VAL B O 1
ATOM 3619 N N . PHE B 1 212 ? 77.770 36.778 70.029 1.00 44.42 209 PHE B N 1
ATOM 3620 C CA . PHE B 1 212 ? 77.901 37.907 70.949 1.00 48.37 209 PHE B CA 1
ATOM 3621 C C . PHE B 1 212 ? 78.786 39.010 70.361 1.00 50.62 209 PHE B C 1
ATOM 3622 O O . PHE B 1 212 ? 79.865 38.724 69.850 1.00 49.65 209 PHE B O 1
ATOM 3630 N N . ASN B 1 213 ? 78.278 40.247 70.401 1.00 53.79 210 ASN B N 1
ATOM 3631 C CA . ASN B 1 213 ? 79.055 41.466 70.081 1.00 58.96 210 ASN B CA 1
ATOM 3632 C C . ASN B 1 213 ? 79.890 41.923 71.286 1.00 63.34 210 ASN B C 1
ATOM 3633 O O . ASN B 1 213 ? 79.961 41.211 72.283 1.00 62.90 210 ASN B O 1
ATOM 3638 N N . GLN B 1 214 ? 80.506 43.105 71.203 1.00 69.12 211 GLN B N 1
ATOM 3639 C CA . GLN B 1 214 ? 81.355 43.616 72.296 1.00 75.28 211 GLN B CA 1
ATOM 3640 C C . GLN B 1 214 ? 80.616 43.993 73.587 1.00 76.35 211 GLN B C 1
ATOM 3641 O O . GLN B 1 214 ? 81.266 44.126 74.617 1.00 78.81 211 GLN B O 1
ATOM 3647 N N . GLN B 1 215 ? 79.286 44.147 73.543 1.00 75.03 212 GLN B N 1
ATOM 3648 C CA . GLN B 1 215 ? 78.475 44.502 74.728 1.00 76.81 212 GLN B CA 1
ATOM 3649 C C . GLN B 1 215 ? 77.769 43.313 75.402 1.00 74.72 212 GLN B C 1
ATOM 3650 O O . GLN B 1 215 ? 76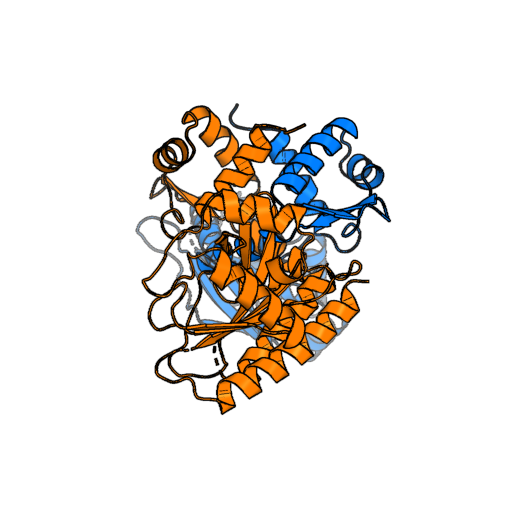.878 43.521 76.222 1.00 75.45 212 GLN B O 1
ATOM 3656 N N . ASN B 1 216 ? 78.183 42.083 75.073 1.00 73.17 213 ASN B N 1
ATOM 3657 C CA . ASN B 1 216 ? 77.473 40.842 75.437 1.00 71.57 213 ASN B CA 1
ATOM 3658 C C . ASN B 1 216 ? 76.068 40.780 74.847 1.00 69.32 213 ASN B C 1
ATOM 3659 O O . ASN B 1 216 ? 75.251 39.988 75.314 1.00 69.26 213 ASN B O 1
ATOM 3664 N N . LYS B 1 217 ? 75.782 41.586 73.820 1.00 68.62 214 LYS B N 1
ATOM 3665 C CA . LYS B 1 217 ? 74.452 41.619 73.200 1.00 65.67 214 LYS B CA 1
ATOM 3666 C C . LYS B 1 217 ? 74.485 40.857 71.872 1.00 59.98 214 LYS B C 1
ATOM 3667 O O . LYS B 1 217 ? 75.534 40.388 71.442 1.00 60.63 214 LYS B O 1
ATOM 3673 N N . VAL B 1 218 ? 73.342 40.724 71.224 1.00 55.28 215 VAL B N 1
ATOM 3674 C CA . VAL B 1 218 ? 73.235 39.878 70.056 1.00 50.35 215 VAL B CA 1
ATOM 3675 C C . VAL B 1 218 ? 72.707 40.674 68.865 1.00 50.07 215 VAL B C 1
ATOM 3676 O O . VAL B 1 218 ? 71.554 41.112 68.864 1.00 49.38 215 VAL B O 1
ATOM 3680 N N . ASP B 1 219 ? 73.578 40.880 67.877 1.00 49.95 216 ASP B N 1
ATOM 3681 C CA . ASP B 1 219 ? 73.195 41.478 66.596 1.00 50.52 216 ASP B CA 1
ATOM 3682 C C . ASP B 1 219 ? 73.063 40.437 65.484 1.00 45.49 216 ASP B C 1
ATOM 3683 O O . ASP B 1 219 ? 72.390 40.682 64.502 1.00 45.01 216 ASP B O 1
ATOM 3688 N N . LEU B 1 220 ? 73.660 39.269 65.662 1.00 43.09 217 LEU B N 1
ATOM 3689 C CA . LEU B 1 220 ? 73.659 38.206 64.656 1.00 40.00 217 LEU B CA 1
ATOM 3690 C C . LEU B 1 220 ? 73.403 36.865 65.281 1.00 36.39 217 LEU B C 1
ATOM 3691 O O . LEU B 1 220 ? 73.947 36.577 66.321 1.00 35.81 217 LEU B O 1
ATOM 3696 N N . VAL B 1 221 ? 72.596 36.040 64.611 1.00 34.71 218 VAL B N 1
ATOM 3697 C CA . VAL B 1 221 ? 72.260 34.706 65.070 1.00 33.56 218 VAL B CA 1
ATOM 3698 C C . VAL B 1 221 ? 72.587 33.779 63.911 1.00 32.89 218 VAL B C 1
ATOM 3699 O O . VAL B 1 221 ? 72.325 34.116 62.782 1.00 34.06 218 VAL B O 1
ATOM 3703 N N . LEU B 1 222 ? 73.187 32.632 64.192 1.00 39.90 219 LEU B N 1
ATOM 3704 C CA . LEU B 1 222 ? 73.451 31.602 63.188 1.00 39.81 219 LEU B CA 1
ATOM 3705 C C . LEU B 1 222 ? 72.429 30.508 63.368 1.00 39.19 219 LEU B C 1
ATOM 3706 O O . LEU B 1 222 ? 72.187 30.099 64.476 1.00 38.89 219 LEU B O 1
ATOM 3711 N N . SER B 1 223 ? 71.844 30.011 62.289 1.00 40.96 220 SER B N 1
ATOM 3712 C CA . SER B 1 223 ? 70.776 29.027 62.416 1.00 41.53 220 SER B CA 1
ATOM 3713 C C . SER B 1 223 ? 70.920 27.829 61.487 1.00 42.06 220 SER B C 1
ATOM 3714 O O . SER B 1 223 ? 71.499 27.928 60.407 1.00 45.23 220 SER B O 1
ATOM 3717 N N . CYS B 1 224 ? 70.380 26.706 61.918 1.00 41.24 221 CYS B N 1
ATOM 3718 C CA . CYS B 1 224 ? 70.348 25.480 61.135 1.00 43.50 221 CYS B CA 1
ATOM 3719 C C . CYS B 1 224 ? 68.921 25.054 60.895 1.00 41.98 221 CYS B C 1
ATOM 3720 O O . CYS B 1 224 ? 68.154 25.029 61.810 1.00 39.03 221 CYS B O 1
ATOM 3723 N N . LEU B 1 225 ? 68.602 24.623 59.695 1.00 43.24 222 LEU B N 1
ATOM 3724 C CA . LEU B 1 225 ? 67.229 24.268 59.357 1.00 45.09 222 LEU B CA 1
ATOM 3725 C C . LEU B 1 225 ? 67.127 22.845 58.847 1.00 44.48 222 LEU B C 1
ATOM 3726 O O . LEU B 1 225 ? 67.910 22.450 57.996 1.00 46.47 222 LEU B O 1
ATOM 3731 N N . THR B 1 226 ? 66.146 22.094 59.329 1.00 43.38 223 THR B N 1
ATOM 3732 C CA . THR B 1 226 ? 65.840 20.784 58.742 1.00 45.47 223 THR B CA 1
ATOM 3733 C C . THR B 1 226 ? 64.356 20.420 58.880 1.00 45.28 223 THR B C 1
ATOM 3734 O O . THR B 1 226 ? 63.564 21.173 59.436 1.00 44.77 223 THR B O 1
ATOM 3746 N N . THR B 1 228 ? 61.273 18.595 60.458 1.00 42.04 225 THR B N 1
ATOM 3747 C CA . THR B 1 228 ? 60.949 18.099 61.784 1.00 41.57 225 THR B CA 1
ATOM 3748 C C . THR B 1 228 ? 60.845 16.570 61.817 1.00 41.74 225 THR B C 1
ATOM 3749 O O . THR B 1 228 ? 61.369 15.943 62.724 1.00 41.44 225 THR B O 1
ATOM 3753 N N . SER B 1 229 ? 60.197 15.991 60.805 1.00 43.53 226 SER B N 1
ATOM 3754 C CA . SER B 1 229 ? 60.039 14.538 60.687 1.00 45.34 226 SER B CA 1
ATOM 3755 C C . SER B 1 229 ? 61.352 13.737 60.636 1.00 45.62 226 SER B C 1
ATOM 3756 O O . SER B 1 229 ? 61.350 12.559 60.962 1.00 46.88 226 SER B O 1
ATOM 3759 N N . VAL B 1 230 ? 62.457 14.364 60.243 1.00 45.02 227 VAL B N 1
ATOM 3760 C CA . VAL B 1 230 ? 63.739 13.673 60.077 1.00 47.23 227 VAL B CA 1
ATOM 3761 C C . VAL B 1 230 ? 64.715 13.929 61.241 1.00 47.03 227 VAL B C 1
ATOM 3762 O O . VAL B 1 230 ? 65.638 13.150 61.453 1.00 47.90 227 VAL B O 1
ATOM 3766 N N . ILE B 1 231 ? 64.521 15.009 61.996 1.00 47.32 228 ILE B N 1
ATOM 3767 C CA . ILE B 1 231 ? 65.488 15.401 63.027 1.00 47.74 228 ILE B CA 1
ATOM 3768 C C . ILE B 1 231 ? 65.494 14.368 64.177 1.00 50.51 228 ILE B C 1
ATOM 3769 O O . ILE B 1 231 ? 64.438 13.949 64.653 1.00 52.37 228 ILE B O 1
ATOM 3774 N N . GLN B 1 232 ? 66.692 13.932 64.562 1.00 52.27 229 GLN B N 1
ATOM 3775 C CA . GLN B 1 232 ? 66.927 13.080 65.744 1.00 54.50 229 GLN B CA 1
ATOM 3776 C C . GLN B 1 232 ? 67.779 13.884 66.757 1.00 53.71 229 GLN B C 1
ATOM 3777 O O . GLN B 1 232 ? 68.221 15.014 66.452 1.00 51.34 229 GLN B O 1
ATOM 3783 N N . GLY B 1 233 ? 67.974 13.342 67.959 1.00 54.39 230 GLY B N 1
ATOM 3784 C CA . GLY B 1 233 ? 68.740 14.027 69.001 1.00 53.93 230 GLY B CA 1
ATOM 3785 C C . GLY B 1 233 ? 70.183 14.298 68.602 1.00 54.56 230 GLY B C 1
ATOM 3786 O O . GLY B 1 233 ? 70.735 15.377 68.898 1.00 52.08 230 GLY B O 1
ATOM 3787 N N . GLU B 1 234 ? 70.797 13.314 67.940 1.00 57.48 231 GLU B N 1
ATOM 3788 C CA . GLU B 1 234 ? 72.158 13.448 67.409 1.00 59.74 231 GLU B CA 1
ATOM 3789 C C . GLU B 1 234 ? 72.291 14.634 66.452 1.00 55.76 231 GLU B C 1
ATOM 3790 O O . GLU B 1 234 ? 73.296 15.310 66.456 1.00 54.97 231 GLU B O 1
ATOM 3796 N N . ASP B 1 235 ? 71.255 14.896 65.659 1.00 54.28 232 ASP B N 1
ATOM 3797 C CA . ASP B 1 235 ? 71.231 16.054 64.750 1.00 52.11 232 ASP B CA 1
ATOM 3798 C C . ASP B 1 235 ? 71.258 17.396 65.494 1.00 48.63 232 ASP B C 1
ATOM 3799 O O . ASP B 1 235 ? 71.996 18.313 65.124 1.00 46.88 232 ASP B O 1
ATOM 3804 N N . VAL B 1 236 ? 70.478 17.494 66.563 1.00 46.26 233 VAL B N 1
ATOM 3805 C CA . VAL B 1 236 ? 70.499 18.684 67.386 1.00 44.94 233 VAL B CA 1
ATOM 3806 C C . VAL B 1 236 ? 71.901 18.911 67.982 1.00 45.45 233 VAL B C 1
ATOM 3807 O O . VAL B 1 236 ? 72.423 20.020 67.874 1.00 43.50 233 VAL B O 1
ATOM 3811 N N . GLU B 1 237 ? 72.511 17.860 68.549 1.00 47.82 234 GLU B N 1
ATOM 3812 C CA . GLU B 1 237 ? 73.843 17.965 69.125 1.00 49.78 234 GLU B CA 1
ATOM 3813 C C . GLU B 1 237 ? 74.873 18.420 68.091 1.00 47.49 234 GLU B C 1
ATOM 3814 O O . GLU B 1 237 ? 75.619 19.370 68.323 1.00 45.99 234 GLU B O 1
ATOM 3820 N N . ARG B 1 238 ? 74.924 17.744 66.955 1.00 47.27 235 ARG B N 1
ATOM 3821 C CA . ARG B 1 238 ? 75.787 18.191 65.849 1.00 47.33 235 ARG B CA 1
ATOM 3822 C C . ARG B 1 238 ? 75.566 19.665 65.517 1.00 43.29 235 ARG B C 1
ATOM 3823 O O . ARG B 1 238 ? 76.495 20.447 65.533 1.00 43.16 235 ARG B O 1
ATOM 3831 N N . ALA B 1 239 ? 74.333 20.046 65.247 1.00 41.92 236 ALA B N 1
ATOM 3832 C CA . ALA B 1 239 ? 74.035 21.446 64.907 1.00 42.47 236 ALA B CA 1
ATOM 3833 C C . ALA B 1 239 ? 74.512 22.433 65.978 1.00 42.55 236 ALA B C 1
ATOM 3834 O O . ALA B 1 239 ? 75.060 23.474 65.660 1.00 43.52 236 ALA B O 1
ATOM 3836 N N . VAL B 1 240 ? 74.341 22.081 67.243 1.00 44.13 237 VAL B N 1
ATOM 3837 C CA . VAL B 1 240 ? 74.771 22.952 68.345 1.00 43.93 237 VAL B CA 1
ATOM 3838 C C . VAL B 1 240 ? 76.280 23.116 68.363 1.00 44.36 237 VAL B C 1
ATOM 3839 O O . VAL B 1 240 ? 76.751 24.231 68.505 1.00 46.69 237 VAL B O 1
ATOM 3843 N N . LYS B 1 241 ? 77.028 22.032 68.184 1.00 44.34 238 LYS B N 1
ATOM 3844 C CA . LYS B 1 241 ? 78.486 22.126 68.148 1.00 45.87 238 LYS B CA 1
ATOM 3845 C C . LYS B 1 241 ? 78.970 22.977 66.989 1.00 44.30 238 LYS B C 1
ATOM 3846 O O . LYS B 1 241 ? 79.817 23.848 67.173 1.00 48.16 238 LYS B O 1
ATOM 3852 N N . ALA B 1 242 ? 78.467 22.714 65.794 1.00 43.15 239 ALA B N 1
ATOM 3853 C CA . ALA B 1 242 ? 78.888 23.471 64.604 1.00 41.53 239 ALA B CA 1
ATOM 3854 C C . ALA B 1 242 ? 78.575 24.954 64.741 1.00 39.31 239 ALA B C 1
ATOM 3855 O O . ALA B 1 242 ? 79.401 25.811 64.469 1.00 38.85 239 ALA B O 1
ATOM 3857 N N . LEU B 1 243 ? 77.352 25.226 65.173 1.00 39.19 240 LEU B N 1
ATOM 3858 C CA . LEU B 1 243 ? 76.855 26.586 65.308 1.00 38.07 240 LEU B CA 1
ATOM 3859 C C . LEU B 1 243 ? 77.601 27.355 66.375 1.00 37.65 240 LEU B C 1
ATOM 3860 O O . LEU B 1 243 ? 77.981 28.501 66.139 1.00 37.29 240 LEU B O 1
ATOM 3865 N N . LYS B 1 244 ? 77.816 26.714 67.519 1.00 37.64 241 LYS B N 1
ATOM 3866 C CA . LYS B 1 244 ? 78.581 27.324 68.620 1.00 39.51 241 LYS B CA 1
ATOM 3867 C C . LYS B 1 244 ? 80.008 27.604 68.270 1.00 41.86 241 LYS B C 1
ATOM 3868 O O . LYS B 1 244 ? 80.508 28.675 68.614 1.00 41.93 241 LYS B O 1
ATOM 3874 N N . GLU B 1 245 ? 80.667 26.646 67.612 1.00 44.73 242 GLU B N 1
ATOM 3875 C CA . GLU B 1 245 ? 82.055 26.844 67.175 1.00 47.02 242 GLU B CA 1
ATOM 3876 C C . GLU B 1 245 ? 82.133 28.013 66.163 1.00 46.21 242 GLU B C 1
ATOM 3877 O O . GLU B 1 245 ? 82.913 28.931 66.348 1.00 48.95 242 GLU B O 1
ATOM 3883 N N . SER B 1 246 ? 81.316 27.965 65.111 1.00 43.10 243 SER B N 1
ATOM 3884 C CA . SER B 1 246 ? 81.195 29.080 64.176 1.00 42.84 243 SER B CA 1
ATOM 3885 C C . SER B 1 246 ? 80.882 30.409 64.851 1.00 41.49 243 SER B C 1
ATOM 3886 O O . SER B 1 246 ? 81.474 31.410 64.509 1.00 43.49 243 SER B O 1
ATOM 3889 N N . ALA B 1 247 ? 79.971 30.417 65.816 1.00 40.19 244 ALA B N 1
ATOM 3890 C CA . ALA B 1 247 ? 79.605 31.661 66.518 1.00 39.50 244 ALA B CA 1
ATOM 3891 C C . ALA B 1 247 ? 80.781 32.315 67.237 1.00 41.04 244 ALA B C 1
ATOM 3892 O O . ALA B 1 247 ? 80.930 33.545 67.194 1.00 40.74 244 ALA B O 1
ATOM 3894 N N . ALA B 1 248 ? 81.585 31.482 67.906 1.00 42.18 245 ALA B N 1
ATOM 3895 C CA . ALA B 1 248 ? 82.737 31.927 68.674 1.00 44.85 245 ALA B CA 1
ATOM 3896 C C . ALA B 1 248 ? 83.790 32.516 67.737 1.00 46.97 245 ALA B C 1
ATOM 3897 O O . ALA B 1 248 ? 84.389 33.536 68.068 1.00 49.42 245 ALA B O 1
ATOM 3899 N N . LYS B 1 249 ? 83.999 31.913 66.565 1.00 47.07 246 LYS B N 1
ATOM 3900 C CA . LYS B 1 249 ? 84.909 32.516 65.574 1.00 49.63 246 LYS B CA 1
ATOM 3901 C C . LYS B 1 249 ? 84.413 33.887 65.064 1.00 49.14 246 LYS B C 1
ATOM 3902 O O . LYS B 1 249 ? 85.204 34.801 64.875 1.00 51.57 246 LYS B O 1
ATOM 3908 N N . VAL B 1 250 ? 83.111 34.034 64.869 1.00 47.45 247 VAL B N 1
ATOM 3909 C CA . VAL B 1 250 ? 82.544 35.309 64.409 1.00 48.65 247 VAL B CA 1
ATOM 3910 C C . VAL B 1 250 ? 82.616 36.402 65.479 1.00 50.48 247 VAL B C 1
ATOM 3911 O O . VAL B 1 250 ? 82.928 37.553 65.169 1.00 51.87 247 VAL B O 1
ATOM 3915 N N . SER B 1 251 ? 82.306 36.044 66.729 1.00 51.77 248 SER B N 1
ATOM 3916 C CA . SER B 1 251 ? 82.483 36.948 67.880 1.00 53.38 248 SER B CA 1
ATOM 3917 C C . SER B 1 251 ? 83.915 37.462 67.969 1.00 55.40 248 SER B C 1
ATOM 3918 O O . SER B 1 251 ? 84.127 38.639 68.279 1.00 58.74 248 SER B O 1
ATOM 3921 N N . ALA B 1 252 ? 84.876 36.573 67.718 1.00 53.79 249 ALA B N 1
ATOM 3922 C CA . ALA B 1 252 ? 86.284 36.925 67.764 1.00 55.88 249 ALA B CA 1
ATOM 3923 C C . ALA B 1 252 ? 86.538 38.129 66.876 1.00 57.78 249 ALA B C 1
ATOM 3924 O O . ALA B 1 252 ? 87.210 39.061 67.309 1.00 60.23 249 ALA B O 1
ATOM 3926 N N . TRP B 1 253 ? 85.956 38.137 65.673 1.00 57.64 250 TRP B N 1
ATOM 3927 C CA . TRP B 1 253 ? 86.100 39.272 64.737 1.00 59.60 250 TRP B CA 1
ATOM 3928 C C . TRP B 1 253 ? 85.280 40.528 65.050 1.00 61.69 250 TRP B C 1
ATOM 3929 O O . TRP B 1 253 ? 85.559 41.561 64.478 1.00 63.09 250 TRP B O 1
ATOM 3940 N N . SER B 1 254 ? 84.303 40.462 65.956 1.00 64.80 251 SER B N 1
ATOM 3941 C CA . SER B 1 254 ? 83.495 41.653 66.353 1.00 71.10 251 SER B CA 1
ATOM 3942 C C . SER B 1 254 ? 84.235 42.786 67.114 1.00 77.58 251 SER B C 1
ATOM 3943 O O . SER B 1 254 ? 83.623 43.827 67.395 1.00 83.94 251 SER B O 1
ATOM 3946 N N . GLY B 1 255 ? 85.517 42.603 67.454 1.00 79.18 252 GLY B N 1
ATOM 3947 C CA . GLY B 1 255 ? 86.378 43.721 67.896 1.00 82.72 252 GLY B CA 1
ATOM 3948 C C . GLY B 1 255 ? 86.624 44.787 66.827 1.00 84.44 252 G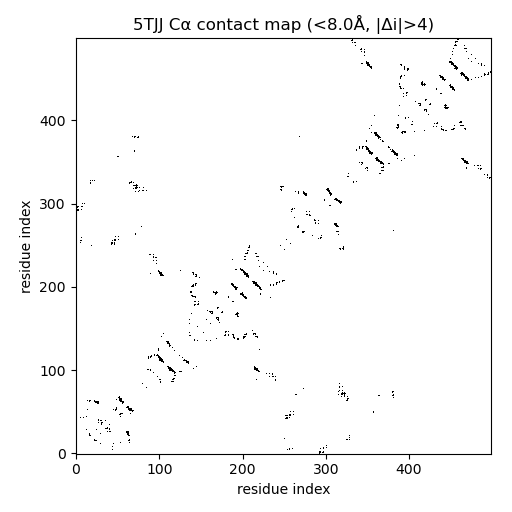LY B C 1
ATOM 3949 O O . GLY B 1 255 ? 87.579 44.703 66.045 1.00 82.33 252 GLY B O 1
#

Organism: Alicyclobacillus acidocaldarius subsp. acidocaldarius (strain ATCC 27009 / DSM 446 / BCRC 14685 / JCM 5260 / KCTC 1825 / NBRC 15652 / NCIMB 11725 / NRRL B-14509 / 104-IA) (NCBI:txid521098)

InterPro domains:
  IPR005471 Transcription regulator IclR, N-terminal [PF09339] (11-59)
  IPR005471 Transcription regulator IclR, N-terminal [PS51077] (5-68)
  IPR005471 Transcription regulator IclR, N-terminal [SM00346] (5-96)
  IPR011991 ArsR-like helix-turn-helix domain [cd00090] (13-68)
  IPR014757 Transcription regulator IclR, C-terminal [PF01614] (79-248)
  IPR014757 Transcription regulator IclR, C-terminal [PS51078] (69-253)
  IPR029016 GAF-like domain superfamily [G3DSA:3.30.450.40] (75-257)
  IPR036388 Winged helix-like DNA-binding domain superfamily [G3DSA:1.10.10.10] (1-74)
  IPR036390 Winged helix DNA-binding domain superfamily [SSF46785] (5-77)
  IPR050707 HTH-type Transcriptional Regulators in Metabolic Pathways [PTHR30136] (3-249)

Radius of gyration: 26.41 Å; Cα contacts (8 Å, |Δi|>4): 980; chains: 2; bounding box: 58×57×78 Å